Protein AF-0000000079728822 (afdb_homodimer)

Structure (mmCIF, N/CA/C/O backbone):
data_AF-0000000079728822-model_v1
#
loop_
_entity.id
_entity.type
_entity.pdbx_description
1 polymer Lipase
#
loop_
_atom_site.group_PDB
_atom_site.id
_atom_site.type_symbol
_atom_site.label_atom_id
_atom_site.label_alt_id
_atom_site.label_comp_id
_atom_site.label_asym_id
_atom_site.label_entity_id
_atom_site.label_seq_id
_atom_site.pdbx_PDB_ins_code
_atom_site.Cartn_x
_atom_site.Cartn_y
_atom_site.Cartn_z
_atom_site.occupancy
_atom_site.B_iso_or_equiv
_atom_site.auth_seq_id
_atom_site.auth_comp_id
_atom_site.auth_asym_id
_atom_site.auth_atom_id
_atom_site.pdbx_PDB_model_num
ATOM 1 N N . MET A 1 1 ? 12.234 -35.438 -39.312 1 26.64 1 MET A N 1
ATOM 2 C CA . MET A 1 1 ? 11.734 -34.094 -39.25 1 26.64 1 MET A CA 1
ATOM 3 C C . MET A 1 1 ? 10.562 -33.969 -38.281 1 26.64 1 MET A C 1
ATOM 5 O O . MET A 1 1 ? 9.398 -34.062 -38.688 1 26.64 1 MET A O 1
ATOM 9 N N . THR A 1 2 ? 10.562 -34.688 -37.125 1 26.75 2 THR A N 1
ATOM 10 C CA . THR A 1 2 ? 9.625 -35.031 -36.031 1 26.75 2 THR A CA 1
ATOM 11 C C . THR A 1 2 ? 9.102 -33.781 -35.375 1 26.75 2 THR A C 1
ATOM 13 O O . THR A 1 2 ? 9.875 -32.969 -34.844 1 26.75 2 THR A O 1
ATOM 16 N N . ILE A 1 3 ? 7.938 -33.25 -35.906 1 27.08 3 ILE A N 1
ATOM 17 C CA . ILE A 1 3 ? 7.137 -32.125 -35.438 1 27.08 3 ILE A CA 1
ATOM 18 C C . ILE A 1 3 ? 6.926 -32.188 -33.938 1 27.08 3 ILE A C 1
ATOM 20 O O . ILE A 1 3 ? 6.277 -33.125 -33.438 1 27.08 3 ILE A O 1
ATOM 24 N N . PHE A 1 4 ? 7.941 -31.875 -33.125 1 26.47 4 PHE A N 1
ATOM 25 C CA . PHE A 1 4 ? 7.797 -31.688 -31.688 1 26.47 4 PHE A CA 1
ATOM 26 C C . PHE A 1 4 ? 6.543 -30.875 -31.375 1 26.47 4 PHE A C 1
ATOM 28 O O . PHE A 1 4 ? 6.465 -29.688 -31.719 1 26.47 4 PHE A O 1
ATOM 35 N N . VAL A 1 5 ? 5.359 -31.516 -31.531 1 27.06 5 VAL A N 1
ATOM 36 C CA . VAL A 1 5 ? 4.051 -31.047 -31.109 1 27.06 5 VAL A CA 1
ATOM 37 C C . VAL A 1 5 ? 4.152 -30.438 -29.719 1 27.06 5 VAL A C 1
ATOM 39 O O . VAL A 1 5 ? 4.5 -31.125 -28.75 1 27.06 5 VAL A O 1
ATOM 42 N N . ARG A 1 6 ? 4.59 -29.219 -29.578 1 28.72 6 ARG A N 1
ATOM 43 C CA . ARG A 1 6 ? 4.484 -28.234 -28.516 1 28.72 6 ARG A CA 1
ATOM 44 C C . ARG A 1 6 ? 3.133 -28.328 -27.812 1 28.72 6 ARG A C 1
ATOM 46 O O . ARG A 1 6 ? 2.105 -27.953 -28.375 1 28.72 6 ARG A O 1
ATOM 53 N N . VAL A 1 7 ? 2.828 -29.438 -27.188 1 29.23 7 VAL A N 1
ATOM 54 C CA . VAL A 1 7 ? 1.65 -29.578 -26.344 1 29.23 7 VAL A CA 1
ATOM 55 C C . VAL A 1 7 ? 1.554 -28.375 -25.391 1 29.23 7 VAL A C 1
ATOM 57 O O . VAL A 1 7 ? 2.385 -28.219 -24.5 1 29.23 7 VAL A O 1
ATOM 60 N N . CYS A 1 8 ? 1.501 -27.203 -25.922 1 29.8 8 CYS A N 1
ATOM 61 C CA . CYS A 1 8 ? 0.931 -26.141 -25.094 1 29.8 8 CYS A CA 1
ATOM 62 C C . CYS A 1 8 ? -0.263 -26.641 -24.297 1 29.8 8 CYS A C 1
ATOM 64 O O . CYS A 1 8 ? -1.254 -27.094 -24.875 1 29.8 8 CYS A O 1
ATOM 66 N N . PHE A 1 9 ? -0.013 -27.312 -23.281 1 31.17 9 PHE A N 1
ATOM 67 C CA . PHE A 1 9 ? -1.146 -27.5 -22.375 1 31.17 9 PHE A CA 1
ATOM 68 C C . PHE A 1 9 ? -2.125 -26.328 -22.5 1 31.17 9 PHE A C 1
ATOM 70 O O . PHE A 1 9 ? -1.825 -25.203 -22.094 1 31.17 9 PHE A O 1
ATOM 77 N N . PHE A 1 10 ? -2.654 -26.031 -23.688 1 31.61 10 PHE A N 1
ATOM 78 C CA . PHE A 1 10 ? -3.939 -25.375 -23.906 1 31.61 10 PHE A CA 1
ATOM 79 C C . PHE A 1 10 ? -4.902 -25.688 -22.766 1 31.61 10 PHE A C 1
ATOM 81 O O . PHE A 1 10 ? -5.484 -26.781 -22.719 1 31.61 10 PHE A O 1
ATOM 88 N N . LEU A 1 11 ? -4.5 -25.578 -21.547 1 33.72 11 LEU A N 1
ATOM 89 C CA . LEU A 1 11 ? -5.613 -25.391 -20.625 1 33.72 11 LEU A CA 1
ATOM 90 C C . LEU A 1 11 ? -6.754 -24.625 -21.297 1 33.72 11 LEU A C 1
ATOM 92 O O . LEU A 1 11 ? -6.785 -23.391 -21.281 1 33.72 11 LEU A O 1
ATOM 96 N N . LEU A 1 12 ? -7.012 -24.719 -22.578 1 33.47 12 LEU A N 1
ATOM 97 C CA . LEU A 1 12 ? -8.227 -24.375 -23.297 1 33.47 12 LEU A CA 1
ATOM 98 C C . LEU A 1 12 ? -9.469 -24.641 -22.453 1 33.47 12 LEU A C 1
ATOM 100 O O . LEU A 1 12 ? -10.508 -24.016 -22.656 1 33.47 12 LEU A O 1
ATOM 104 N N . LEU A 1 13 ? -9.555 -26 -22.078 1 33.31 13 LEU A N 1
ATOM 105 C CA . LEU A 1 13 ? -10.742 -26.141 -21.25 1 33.31 13 LEU A CA 1
ATOM 106 C C . LEU A 1 13 ? -10.664 -25.25 -20.016 1 33.31 13 LEU A C 1
ATOM 108 O O . LEU A 1 13 ? -10.594 -25.75 -18.891 1 33.31 13 LEU A O 1
ATOM 112 N N . LEU A 1 14 ? -9.68 -24.406 -20 1 35.28 14 LEU A N 1
ATOM 113 C CA . LEU A 1 14 ? -9.961 -23.516 -18.859 1 35.28 14 LEU A CA 1
ATOM 114 C C . LEU A 1 14 ? -11.438 -23.141 -18.828 1 35.28 14 LEU A C 1
ATOM 116 O O . LEU A 1 14 ? -11.898 -22.344 -19.641 1 35.28 14 LEU A O 1
ATOM 120 N N . PRO A 1 15 ? -12.406 -24.094 -18.922 1 35.38 15 PRO A N 1
ATOM 121 C CA . PRO A 1 15 ? -13.477 -23.344 -18.281 1 35.38 15 PRO A CA 1
ATOM 122 C C . PRO A 1 15 ? -12.961 -22.203 -17.406 1 35.38 15 PRO A C 1
ATOM 124 O O . PRO A 1 15 ? -11.805 -22.234 -16.969 1 35.38 15 PRO A O 1
ATOM 127 N N . SER A 1 16 ? -13.438 -20.938 -17.625 1 37.19 16 SER A N 1
ATOM 128 C CA . SER A 1 16 ? -13.07 -19.828 -16.75 1 37.19 16 SER A CA 1
ATOM 129 C C . SER A 1 16 ? -12.664 -20.328 -15.375 1 37.19 16 SER A C 1
ATOM 131 O O . SER A 1 16 ? -13.492 -20.828 -14.617 1 37.19 16 SER A O 1
ATOM 133 N N . CYS A 1 17 ? -11.594 -21.156 -15.203 1 37.03 17 CYS A N 1
ATOM 134 C CA . CYS A 1 17 ? -11.094 -21.297 -13.836 1 37.03 17 CYS A CA 1
ATOM 135 C C . CYS A 1 17 ? -11.609 -20.156 -12.961 1 37.03 17 CYS A C 1
ATOM 137 O O . CYS A 1 17 ? -11.422 -20.172 -11.742 1 37.03 17 CYS A O 1
ATOM 139 N N . ALA A 1 18 ? -11.852 -19.094 -13.594 1 43.31 18 ALA A N 1
ATOM 140 C CA . ALA A 1 18 ? -12.742 -18.125 -12.977 1 43.31 18 ALA A CA 1
ATOM 141 C C . ALA A 1 18 ? -14.055 -18.766 -12.539 1 43.31 18 ALA A C 1
ATOM 143 O O . ALA A 1 18 ? -14.656 -18.359 -11.547 1 43.31 18 ALA A O 1
ATOM 144 N N . SER A 1 19 ? -14.398 -19.844 -13.352 1 40.59 19 SER A N 1
ATOM 145 C CA . SER A 1 19 ? -15.68 -20.484 -13.078 1 40.59 19 SER A CA 1
ATOM 146 C C . SER A 1 19 ? -15.594 -21.391 -11.859 1 40.59 19 SER A C 1
ATOM 148 O O . SER A 1 19 ? -16.625 -21.812 -11.312 1 40.59 19 SER A O 1
ATOM 150 N N . LEU A 1 20 ? -14.445 -22.031 -11.594 1 41.41 20 LEU A N 1
ATOM 151 C CA . LEU A 1 20 ? -14.414 -22.984 -10.484 1 41.41 20 LEU A CA 1
ATOM 152 C C . LEU A 1 20 ? -14.25 -22.266 -9.156 1 41.41 20 LEU A C 1
ATOM 154 O O . LEU A 1 20 ? -14.008 -22.891 -8.125 1 41.41 20 LEU A O 1
ATOM 158 N N . ARG A 1 21 ? -13.953 -21.094 -9.141 1 48.09 21 ARG A N 1
ATOM 159 C CA . ARG A 1 21 ? -13.812 -20.422 -7.852 1 48.09 21 ARG A CA 1
ATOM 160 C C . ARG A 1 21 ? -15.117 -19.766 -7.43 1 48.09 21 ARG A C 1
ATOM 162 O O . ARG A 1 21 ? -15.93 -19.375 -8.281 1 48.09 21 ARG A O 1
ATOM 169 N N . ASN A 1 22 ? -15.375 -20.156 -6.207 1 49.5 22 ASN A N 1
ATOM 170 C CA . ASN A 1 22 ? -16.406 -19.375 -5.566 1 49.5 22 ASN A CA 1
ATOM 171 C C . ASN A 1 22 ? -16.312 -17.891 -5.938 1 49.5 22 ASN A C 1
ATOM 173 O O . ASN A 1 22 ? -15.234 -17.297 -5.82 1 49.5 22 ASN A O 1
ATOM 177 N N . ALA A 1 23 ? -17.141 -17.422 -6.844 1 59.75 23 ALA A N 1
ATOM 178 C CA . ALA A 1 23 ? -17.281 -16.062 -7.336 1 59.75 23 ALA A CA 1
ATOM 179 C C . ALA A 1 23 ? -17.219 -15.055 -6.188 1 59.75 23 ALA A C 1
ATOM 181 O O . ALA A 1 23 ? -17.094 -13.852 -6.414 1 59.75 23 ALA A O 1
ATOM 182 N N . LYS A 1 24 ? -17.172 -15.648 -4.938 1 68.88 24 LYS A N 1
ATOM 183 C CA . LYS A 1 24 ? -17.375 -14.68 -3.861 1 68.88 24 LYS A CA 1
ATOM 184 C C . LYS A 1 24 ? -16.062 -14.031 -3.451 1 68.88 24 LYS A C 1
ATOM 186 O O . LYS A 1 24 ? -15.078 -14.719 -3.168 1 68.88 24 LYS A O 1
ATOM 191 N N . ILE A 1 25 ? -15.836 -12.852 -3.586 1 84.81 25 ILE A N 1
ATOM 192 C CA . ILE A 1 25 ? -14.758 -11.992 -3.086 1 84.81 25 ILE A CA 1
ATOM 193 C C . ILE A 1 25 ? -15.164 -11.398 -1.739 1 84.81 25 ILE A C 1
ATOM 195 O O . ILE A 1 25 ? -16.188 -10.719 -1.634 1 84.81 25 ILE A O 1
ATOM 199 N N . VAL A 1 26 ? -14.406 -11.703 -0.717 1 89.81 26 VAL A N 1
ATOM 200 C CA . VAL A 1 26 ? -14.734 -11.289 0.643 1 89.81 26 VAL A CA 1
ATOM 201 C C . VAL A 1 26 ? -14.516 -9.781 0.789 1 89.81 26 VAL A C 1
ATOM 203 O O . VAL A 1 26 ? -13.75 -9.188 0.025 1 89.81 26 VAL A O 1
ATOM 206 N N . ASP A 1 27 ? -15.234 -9.25 1.738 1 95.25 27 ASP A N 1
ATOM 207 C CA . ASP A 1 27 ? -15.07 -7.852 2.131 1 95.25 27 ASP A CA 1
ATOM 208 C C . ASP A 1 27 ? -14.391 -7.738 3.494 1 95.25 27 ASP A C 1
ATOM 210 O O . ASP A 1 27 ? -15.031 -7.934 4.531 1 95.25 27 ASP A O 1
ATOM 214 N N . TYR A 1 28 ? -13.148 -7.391 3.541 1 97.5 28 TYR A N 1
ATOM 215 C CA . TYR A 1 28 ? -12.359 -7.312 4.762 1 97.5 28 TYR A CA 1
ATOM 216 C C . TYR A 1 28 ? -12.883 -6.219 5.684 1 97.5 28 TYR A C 1
ATOM 218 O O . TYR A 1 28 ? -12.555 -6.188 6.871 1 97.5 28 TYR A O 1
ATOM 226 N N . TYR A 1 29 ? -13.625 -5.301 5.164 1 97.44 29 TYR A N 1
ATOM 227 C CA . TYR A 1 29 ? -14.07 -4.152 5.949 1 97.44 29 TYR A CA 1
ATOM 228 C C . TYR A 1 29 ? -15.484 -4.363 6.465 1 97.44 29 TYR A C 1
ATOM 230 O O . TYR A 1 29 ? -16.062 -3.477 7.105 1 97.44 29 TYR A O 1
ATOM 238 N N . HIS A 1 30 ? -16.078 -5.473 6.113 1 95.06 30 HIS A N 1
ATOM 239 C CA . HIS A 1 30 ? -17.375 -5.809 6.691 1 95.06 30 HIS A CA 1
ATOM 240 C C . HIS A 1 30 ? -17.281 -5.965 8.203 1 95.06 30 HIS A C 1
ATOM 242 O O . HIS A 1 30 ? -16.344 -6.574 8.711 1 95.06 30 HIS A O 1
ATOM 248 N N . PRO A 1 31 ? -18.234 -5.438 8.953 1 92.75 31 PRO A N 1
ATOM 249 C CA . PRO A 1 31 ? -18.156 -5.453 10.414 1 92.75 31 PRO A CA 1
ATOM 250 C C . PRO A 1 31 ? -18.109 -6.871 10.984 1 92.75 31 PRO A C 1
ATOM 252 O O . PRO A 1 31 ? -17.531 -7.082 12.055 1 92.75 31 PRO A O 1
ATOM 255 N N . ASN A 1 32 ? -18.641 -7.883 10.328 1 93.38 32 ASN A N 1
ATOM 256 C CA . ASN A 1 32 ? -18.688 -9.25 10.828 1 93.38 32 ASN A CA 1
ATOM 257 C C . ASN A 1 32 ? -17.625 -10.125 10.172 1 93.38 32 ASN A C 1
ATOM 259 O O . ASN A 1 32 ? -17.641 -11.344 10.312 1 93.38 32 ASN A O 1
ATOM 263 N N . PHE A 1 33 ? -16.75 -9.469 9.461 1 95.5 33 PHE A N 1
ATOM 264 C CA . PHE A 1 33 ? -15.719 -10.242 8.789 1 95.5 33 PHE A CA 1
ATOM 265 C C . PHE A 1 33 ? -14.727 -10.812 9.789 1 95.5 33 PHE A C 1
ATOM 267 O O . PHE A 1 33 ? -14.25 -10.102 10.68 1 95.5 33 PHE A O 1
ATOM 274 N N . GLU A 1 34 ? -14.406 -12.094 9.602 1 93.69 34 GLU A N 1
ATOM 275 C CA . GLU A 1 34 ? -13.328 -12.781 10.305 1 93.69 34 GLU A CA 1
ATOM 276 C C . GLU A 1 34 ? -12.367 -13.453 9.328 1 93.69 34 GLU A C 1
ATOM 278 O O . GLU A 1 34 ? -12.781 -14.242 8.484 1 93.69 34 GLU A O 1
ATOM 283 N N . CYS A 1 35 ? -11.156 -13.055 9.438 1 94.75 35 CYS A N 1
ATOM 284 C CA . CYS A 1 35 ? -10.18 -13.641 8.523 1 94.75 35 CYS A CA 1
ATOM 285 C C . CYS A 1 35 ? -9.797 -15.047 8.969 1 94.75 35 CYS A C 1
ATOM 287 O O . CYS A 1 35 ? -10.062 -15.43 10.109 1 94.75 35 CYS A O 1
ATOM 289 N N . VAL A 1 36 ? -9.172 -15.766 8.023 1 92.75 36 VAL A N 1
ATOM 290 C CA . VAL A 1 36 ? -8.758 -17.125 8.336 1 92.75 36 VAL A CA 1
ATOM 291 C C . VAL A 1 36 ? -7.234 -17.234 8.273 1 92.75 36 VAL A C 1
ATOM 293 O O . VAL A 1 36 ? -6.602 -16.641 7.402 1 92.75 36 VAL A O 1
ATOM 296 N N . GLY A 1 37 ? -6.609 -17.891 9.227 1 90.94 37 GLY A N 1
ATOM 297 C CA . GLY A 1 37 ? -5.168 -18.062 9.305 1 90.94 37 GLY A CA 1
ATOM 298 C C . GLY A 1 37 ? -4.684 -19.391 8.758 1 90.94 37 GLY A C 1
ATOM 299 O O . GLY A 1 37 ? -3.773 -20 9.32 1 90.94 37 GLY A O 1
ATOM 300 N N . ASN A 1 38 ? -5.402 -19.891 7.852 1 86.38 38 ASN A N 1
ATOM 301 C CA . ASN A 1 38 ? -5.078 -21.141 7.191 1 86.38 38 ASN A CA 1
ATOM 302 C C . ASN A 1 38 ? -5.469 -21.125 5.719 1 86.38 38 ASN A C 1
ATOM 304 O O . ASN A 1 38 ? -5.695 -20.047 5.148 1 86.38 38 ASN A O 1
ATOM 308 N N . LEU A 1 39 ? -5.309 -22.266 4.992 1 76.19 39 LEU A N 1
ATOM 309 C CA . LEU A 1 39 ? -5.566 -22.344 3.557 1 76.19 39 LEU A CA 1
ATOM 310 C C . LEU A 1 39 ? -6.984 -21.891 3.23 1 76.19 39 LEU A C 1
ATOM 312 O O . LEU A 1 39 ? -7.27 -21.5 2.096 1 76.19 39 LEU A O 1
ATOM 316 N N . GLY A 1 40 ? -7.797 -21.484 4.117 1 65.19 40 GLY A N 1
ATOM 317 C CA . GLY A 1 40 ? -9.164 -21.016 3.961 1 65.19 40 GLY A CA 1
ATOM 318 C C . GLY A 1 40 ? -10.125 -22.109 3.543 1 65.19 40 GLY A C 1
ATOM 319 O O . GLY A 1 40 ? -9.719 -23.25 3.334 1 65.19 40 GLY A O 1
ATOM 320 N N . SER A 1 41 ? -11.484 -21.844 3.824 1 60.69 41 SER A N 1
ATOM 321 C CA . SER A 1 41 ? -12.508 -22.844 3.529 1 60.69 41 SER A CA 1
ATOM 322 C C . SER A 1 41 ? -13.094 -22.641 2.131 1 60.69 41 SER A C 1
ATOM 324 O O . SER A 1 41 ? -13.516 -21.547 1.782 1 60.69 41 SER A O 1
ATOM 326 N N . ARG A 1 42 ? -12.406 -23.125 1.154 1 63.19 42 ARG A N 1
ATOM 327 C CA . ARG A 1 42 ? -13.078 -23.156 -0.144 1 63.19 42 ARG A CA 1
ATOM 328 C C . ARG A 1 42 ? -14.234 -24.156 -0.138 1 63.19 42 ARG A C 1
ATOM 330 O O . ARG A 1 42 ? -14.352 -24.969 0.781 1 63.19 42 ARG A O 1
ATOM 337 N N . ASP A 1 43 ? -15.18 -23.781 -0.888 1 67.81 43 ASP A N 1
ATOM 338 C CA . ASP A 1 43 ? -16.188 -24.812 -1.12 1 67.81 43 ASP A CA 1
ATOM 339 C C . ASP A 1 43 ? -15.555 -26.203 -1.229 1 67.81 43 ASP A C 1
ATOM 341 O O . ASP A 1 43 ? -14.656 -26.406 -2.043 1 67.81 43 ASP A O 1
ATOM 345 N N . PRO A 1 44 ? -15.953 -27.047 -0.259 1 73.06 44 PRO A N 1
ATOM 346 C CA . PRO A 1 44 ? -15.266 -28.328 -0.159 1 73.06 44 PRO A CA 1
ATOM 347 C C . PRO A 1 44 ? -15.18 -29.062 -1.499 1 73.06 44 PRO A C 1
ATOM 349 O O . PRO A 1 44 ? -14.148 -29.641 -1.824 1 73.06 44 PRO A O 1
ATOM 352 N N . ASP A 1 45 ? -16.328 -29.078 -2.188 1 75 45 ASP A N 1
ATOM 353 C CA . ASP A 1 45 ? -16.328 -29.781 -3.469 1 75 45 ASP A CA 1
ATOM 354 C C . ASP A 1 45 ? -15.391 -29.094 -4.465 1 75 45 ASP A C 1
ATOM 356 O O . ASP A 1 45 ? -14.602 -29.75 -5.145 1 75 45 ASP A O 1
ATOM 360 N N . PHE A 1 46 ? -15.359 -27.859 -4.43 1 77.62 46 PHE A N 1
ATOM 361 C CA . PHE A 1 46 ? -14.492 -27.109 -5.324 1 77.62 46 PHE A CA 1
ATOM 362 C C . PHE A 1 46 ? -13.031 -27.266 -4.926 1 77.62 46 PHE A C 1
ATOM 364 O O . PHE A 1 46 ? -12.164 -27.438 -5.785 1 77.62 46 PHE A O 1
ATOM 371 N N . TRP A 1 47 ? -12.922 -27.375 -3.758 1 83.25 47 TRP A N 1
ATOM 372 C CA . TRP A 1 47 ? -11.555 -27.453 -3.262 1 83.25 47 TRP A CA 1
ATOM 373 C C . TRP A 1 47 ? -10.922 -28.797 -3.629 1 83.25 47 TRP A C 1
ATOM 375 O O . TRP A 1 47 ? -9.758 -28.859 -4.027 1 83.25 47 TRP A O 1
ATOM 385 N N . THR A 1 48 ? -11.711 -29.844 -3.559 1 84.81 48 THR A N 1
ATOM 386 C CA . THR A 1 48 ? -11.219 -31.172 -3.91 1 84.81 48 THR A CA 1
ATOM 387 C C . THR A 1 48 ? -10.836 -31.234 -5.387 1 84.81 48 THR A C 1
ATOM 389 O O . THR A 1 48 ? -9.758 -31.719 -5.734 1 84.81 48 THR A O 1
ATOM 392 N N . LEU A 1 49 ? -11.703 -30.734 -6.188 1 86.38 49 LEU A N 1
ATOM 393 C CA . LEU A 1 49 ? -11.43 -30.703 -7.621 1 86.38 49 LEU A CA 1
ATOM 394 C C . LEU A 1 49 ? -10.211 -29.844 -7.922 1 86.38 49 LEU A C 1
ATOM 396 O O . LEU A 1 49 ? -9.359 -30.234 -8.734 1 86.38 49 LEU A O 1
ATOM 400 N N . TYR A 1 50 ? -10.117 -28.766 -7.238 1 87.19 50 TYR A N 1
ATOM 401 C CA . TYR A 1 50 ? -8.984 -27.875 -7.445 1 87.19 50 TYR A CA 1
ATOM 402 C C . TYR A 1 50 ? -7.676 -28.547 -7.059 1 87.19 50 TYR A C 1
ATOM 404 O O . TYR A 1 50 ? -6.688 -28.453 -7.793 1 87.19 50 TYR A O 1
ATOM 412 N N . GLN A 1 51 ? -7.723 -29.203 -5.98 1 89.31 51 GLN A N 1
ATOM 413 C CA . GLN A 1 51 ? -6.508 -29.859 -5.516 1 89.31 51 GLN A CA 1
ATOM 414 C C . GLN A 1 51 ? -6.035 -30.906 -6.523 1 89.31 51 GLN A C 1
ATOM 416 O O . GLN A 1 51 ? -4.832 -31.062 -6.742 1 89.31 51 GLN A O 1
ATOM 421 N N . ALA A 1 52 ? -6.969 -31.594 -7.102 1 91.62 52 ALA A N 1
ATOM 422 C CA . ALA A 1 52 ? -6.613 -32.594 -8.102 1 91.62 52 ALA A CA 1
ATOM 423 C C . ALA A 1 52 ? -5.953 -31.953 -9.32 1 91.62 52 ALA A C 1
ATOM 425 O O . ALA A 1 52 ? -4.902 -32.406 -9.773 1 91.62 52 ALA A O 1
ATOM 426 N N . LYS A 1 53 ? -6.523 -30.891 -9.797 1 93.31 53 LYS A N 1
ATOM 427 C CA . LYS A 1 53 ? -5.977 -30.188 -10.953 1 93.31 53 LYS A CA 1
ATOM 428 C C . LYS A 1 53 ? -4.637 -29.531 -10.617 1 93.31 53 LYS A C 1
ATOM 430 O O . LYS A 1 53 ? -3.742 -29.484 -11.469 1 93.31 53 LYS A O 1
ATOM 435 N N . TYR A 1 54 ? -4.602 -29.094 -9.438 1 94.44 54 TYR A N 1
ATOM 436 C CA . TYR A 1 54 ? -3.361 -28.484 -8.961 1 94.44 54 TYR A CA 1
ATOM 437 C C . TYR A 1 54 ? -2.229 -29.516 -8.953 1 94.44 54 TYR A C 1
ATOM 439 O O . TYR A 1 54 ? -1.127 -29.219 -9.43 1 94.44 54 TYR A O 1
ATOM 447 N N . ARG A 1 55 ? -2.484 -30.688 -8.469 1 96.31 55 ARG A N 1
ATOM 448 C CA . ARG A 1 55 ? -1.49 -31.766 -8.445 1 96.31 55 ARG A CA 1
ATOM 449 C C . ARG A 1 55 ? -1.086 -32.156 -9.859 1 96.31 55 ARG A C 1
ATOM 451 O O . ARG A 1 55 ? 0.088 -32.438 -10.117 1 96.31 55 ARG A O 1
ATOM 458 N N . GLU A 1 56 ? -2.02 -32.188 -10.719 1 97 56 GLU A N 1
ATOM 459 C CA . GLU A 1 56 ? -1.732 -32.5 -12.117 1 97 56 GLU A CA 1
ATOM 460 C C . GLU A 1 56 ? -0.784 -31.469 -12.734 1 97 56 GLU A C 1
ATOM 462 O O . GLU A 1 56 ? 0.144 -31.828 -13.453 1 97 56 GLU A O 1
ATOM 467 N N . ALA A 1 57 ? -1.051 -30.219 -12.422 1 97.38 57 ALA A N 1
ATOM 468 C CA . ALA A 1 57 ? -0.187 -29.156 -12.93 1 97.38 57 ALA A CA 1
ATOM 469 C C . ALA A 1 57 ? 1.233 -29.297 -12.383 1 97.38 57 ALA A C 1
ATOM 471 O O . ALA A 1 57 ? 2.205 -29.156 -13.133 1 97.38 57 ALA A O 1
ATOM 472 N N . ILE A 1 58 ? 1.353 -29.625 -11.117 1 98.38 58 ILE A N 1
ATOM 473 C CA . ILE A 1 58 ? 2.658 -29.797 -10.492 1 98.38 58 ILE A CA 1
ATOM 474 C C . ILE A 1 58 ? 3.404 -30.953 -11.148 1 98.38 58 ILE A C 1
ATOM 476 O O . ILE A 1 58 ? 4.594 -30.828 -11.461 1 98.38 58 ILE A O 1
ATOM 480 N N . GLU A 1 59 ? 2.705 -32.031 -11.383 1 98.06 59 GLU A N 1
ATOM 481 C CA . GLU A 1 59 ? 3.32 -33.188 -12.023 1 98.06 59 GLU A CA 1
ATOM 482 C C . GLU A 1 59 ? 3.779 -32.844 -13.438 1 98.06 59 GLU A C 1
ATOM 484 O O . GLU A 1 59 ? 4.879 -33.25 -13.844 1 98.06 59 GLU A O 1
ATOM 489 N N . PHE A 1 60 ? 2.959 -32.219 -14.133 1 97.94 60 PHE A N 1
ATOM 490 C CA . PHE A 1 60 ? 3.307 -31.812 -15.492 1 97.94 60 PHE A CA 1
ATOM 491 C C . PHE A 1 60 ? 4.57 -30.953 -15.5 1 97.94 60 PHE A C 1
ATOM 493 O O . PHE A 1 60 ? 5.496 -31.203 -16.266 1 97.94 60 PHE A O 1
ATOM 500 N N . TYR A 1 61 ? 4.629 -29.906 -14.633 1 98.31 61 TYR A N 1
ATOM 501 C CA . TYR A 1 61 ? 5.773 -29.016 -14.562 1 98.31 61 TYR A CA 1
ATOM 502 C C . TYR A 1 61 ? 7.027 -29.75 -14.125 1 98.31 61 TYR A C 1
ATOM 504 O O . TYR A 1 61 ? 8.125 -29.5 -14.633 1 98.31 61 TYR A O 1
ATOM 512 N N . SER A 1 62 ? 6.836 -30.641 -13.188 1 98.12 62 SER A N 1
ATOM 513 C CA . SER A 1 62 ? 7.965 -31.438 -12.719 1 98.12 62 SER A CA 1
ATOM 514 C C . SER A 1 62 ? 8.562 -32.281 -13.844 1 98.12 62 SER A C 1
ATOM 516 O O . SER A 1 62 ? 9.781 -32.312 -14.023 1 98.12 62 SER A O 1
ATOM 518 N N . LYS A 1 63 ? 7.754 -32.906 -14.609 1 98 63 LYS A N 1
ATOM 519 C CA . LYS A 1 63 ? 8.211 -33.719 -15.742 1 98 63 LYS A CA 1
ATOM 520 C C . LYS A 1 63 ? 8.891 -32.844 -16.797 1 98 63 LYS A C 1
ATOM 522 O O . LYS A 1 63 ? 9.953 -33.188 -17.312 1 98 63 LYS A O 1
ATOM 527 N N . GLU A 1 64 ? 8.281 -31.734 -17.094 1 97.62 64 GLU A N 1
ATOM 528 C CA . GLU A 1 64 ? 8.867 -30.812 -18.047 1 97.62 64 GLU A CA 1
ATOM 529 C C . GLU A 1 64 ? 10.242 -30.328 -17.578 1 97.62 64 GLU A C 1
ATOM 531 O O . GLU A 1 64 ? 11.164 -30.188 -18.391 1 97.62 64 GLU A O 1
ATOM 536 N N . ASN A 1 65 ? 10.344 -30.047 -16.281 1 98 65 ASN A N 1
ATOM 537 C CA . ASN A 1 65 ? 11.609 -29.594 -15.727 1 98 65 ASN A CA 1
ATOM 538 C C . ASN A 1 65 ? 12.719 -30.625 -15.922 1 98 65 ASN A C 1
ATOM 540 O O . ASN A 1 65 ? 13.875 -30.266 -16.156 1 98 65 ASN A O 1
ATOM 544 N N . THR A 1 66 ? 12.367 -31.906 -15.82 1 96.81 66 THR A N 1
ATOM 545 C CA . THR A 1 66 ? 13.359 -32.969 -16.031 1 96.81 66 THR A CA 1
ATOM 546 C C . THR A 1 66 ? 13.844 -32.969 -17.469 1 96.81 66 THR A C 1
ATOM 548 O O . THR A 1 66 ? 15 -33.312 -17.75 1 96.81 66 THR A O 1
ATOM 551 N N . ARG A 1 67 ? 13.055 -32.5 -18.297 1 96.5 67 ARG A N 1
ATOM 552 C CA . ARG A 1 67 ? 13.414 -32.438 -19.719 1 96.5 67 ARG A CA 1
ATOM 553 C C . ARG A 1 67 ? 14.242 -31.203 -20.031 1 96.5 67 ARG A C 1
ATOM 555 O O . ARG A 1 67 ? 15.266 -31.297 -20.703 1 96.5 67 ARG A O 1
ATOM 562 N N . ILE A 1 68 ? 13.859 -30.016 -19.531 1 95.06 68 ILE A N 1
ATOM 563 C CA . ILE A 1 68 ? 14.469 -28.734 -19.875 1 95.06 68 ILE A CA 1
ATOM 564 C C . ILE A 1 68 ? 15.75 -28.547 -19.047 1 95.06 68 ILE A C 1
ATOM 566 O O . ILE A 1 68 ? 16.703 -27.906 -19.516 1 95.06 68 ILE A O 1
ATOM 570 N N . LYS A 1 69 ? 15.797 -29.016 -17.859 1 95.5 69 LYS A N 1
ATOM 571 C CA . LYS A 1 69 ? 16.938 -29.094 -16.953 1 95.5 69 LYS A CA 1
ATOM 572 C C . LYS A 1 69 ? 17.281 -27.719 -16.375 1 95.5 69 LYS A C 1
ATOM 574 O O . LYS A 1 69 ? 17.609 -27.594 -15.203 1 95.5 69 LYS A O 1
ATOM 579 N N . THR A 1 70 ? 17.25 -26.672 -17.266 1 97.56 70 THR A N 1
ATOM 580 C CA . THR A 1 70 ? 17.594 -25.344 -16.766 1 97.56 70 THR A CA 1
ATOM 581 C C . THR A 1 70 ? 16.812 -24.266 -17.5 1 97.56 70 THR A C 1
ATOM 583 O O . THR A 1 70 ? 16.391 -24.469 -18.641 1 97.56 70 THR A O 1
ATOM 586 N N . ALA A 1 71 ? 16.516 -23.172 -16.828 1 97.69 71 ALA A N 1
ATOM 587 C CA . ALA A 1 71 ? 15.93 -21.969 -17.422 1 97.69 71 ALA A CA 1
ATOM 588 C C . ALA A 1 71 ? 16.5 -20.703 -16.766 1 97.69 71 ALA A C 1
ATOM 590 O O . ALA A 1 71 ? 16.578 -20.609 -15.539 1 97.69 71 ALA A O 1
ATOM 591 N N . GLN A 1 72 ? 16.891 -19.75 -17.547 1 97.19 72 GLN A N 1
ATOM 592 C CA . GLN A 1 72 ? 17.484 -18.516 -17.031 1 97.19 72 GLN A CA 1
ATOM 593 C C . GLN A 1 72 ? 16.469 -17.703 -16.234 1 97.19 72 GLN A C 1
ATOM 595 O O . GLN A 1 72 ? 16.797 -17.109 -15.211 1 97.19 72 GLN A O 1
ATOM 600 N N . ILE A 1 73 ? 15.266 -17.672 -16.797 1 98.62 73 ILE A N 1
ATOM 601 C CA . ILE A 1 73 ? 14.188 -16.891 -16.188 1 98.62 73 ILE A CA 1
ATOM 602 C C . ILE A 1 73 ? 12.969 -17.781 -15.961 1 98.62 73 ILE A C 1
ATOM 604 O O . ILE A 1 73 ? 12.523 -18.469 -16.875 1 98.62 73 ILE A O 1
ATOM 608 N N . VAL A 1 74 ? 12.414 -17.781 -14.766 1 98.88 74 VAL A N 1
ATOM 609 C CA . VAL A 1 74 ? 11.18 -18.5 -14.461 1 98.88 74 VAL A CA 1
ATOM 610 C C . VAL A 1 74 ? 10.117 -17.516 -13.977 1 98.88 74 VAL A C 1
ATOM 612 O O . VAL A 1 74 ? 10.359 -16.719 -13.062 1 98.88 74 VAL A O 1
ATOM 615 N N . PHE A 1 75 ? 8.992 -17.469 -14.648 1 98.94 75 PHE A N 1
ATOM 616 C CA . PHE A 1 75 ? 7.789 -16.781 -14.172 1 98.94 75 PHE A CA 1
ATOM 617 C C . PHE A 1 75 ? 6.941 -17.719 -13.32 1 98.94 75 PHE A C 1
ATOM 619 O O . PHE A 1 75 ? 6.656 -18.844 -13.727 1 98.94 75 PHE A O 1
ATOM 626 N N . VAL A 1 76 ? 6.57 -17.328 -12.148 1 98.94 76 VAL A N 1
ATOM 627 C CA . VAL A 1 76 ? 5.859 -18.219 -11.242 1 98.94 76 VAL A CA 1
ATOM 628 C C . VAL A 1 76 ? 4.801 -17.438 -10.469 1 98.94 76 VAL A C 1
ATOM 630 O O . VAL A 1 76 ? 5.008 -16.281 -10.117 1 98.94 76 VAL A O 1
ATOM 633 N N . GLY A 1 77 ? 3.697 -18.062 -10.219 1 98.62 77 GLY A N 1
ATOM 634 C CA . GLY A 1 77 ? 2.619 -17.438 -9.469 1 98.62 77 GLY A CA 1
ATOM 635 C C . GLY A 1 77 ? 1.251 -18 -9.82 1 98.62 77 GLY A C 1
ATOM 636 O O . GLY A 1 77 ? 1.107 -19.188 -10.07 1 98.62 77 GLY A O 1
ATOM 637 N N . ASN A 1 78 ? 0.273 -17.125 -9.766 1 97.31 78 ASN A N 1
ATOM 638 C CA . ASN A 1 78 ? -1.117 -17.531 -9.898 1 97.31 78 ASN A CA 1
ATOM 639 C C . ASN A 1 78 ? -1.612 -17.391 -11.336 1 97.31 78 ASN A C 1
ATOM 641 O O . ASN A 1 78 ? -0.847 -17.578 -12.281 1 97.31 78 ASN A O 1
ATOM 645 N N . SER A 1 79 ? -2.852 -17.188 -11.508 1 97.38 79 SER A N 1
ATOM 646 C CA . SER A 1 79 ? -3.457 -17.125 -12.836 1 97.38 79 SER A CA 1
ATOM 647 C C . SER A 1 79 ? -2.91 -15.945 -13.641 1 97.38 79 SER A C 1
ATOM 649 O O . SER A 1 79 ? -2.857 -16 -14.867 1 97.38 79 SER A O 1
ATOM 651 N N . LEU A 1 80 ? -2.557 -14.867 -13 1 97.81 80 LEU A N 1
ATOM 652 C CA . LEU A 1 80 ? -1.991 -13.734 -13.719 1 97.81 80 LEU A CA 1
ATOM 653 C C . LEU A 1 80 ? -0.651 -14.102 -14.352 1 97.81 80 LEU A C 1
ATOM 655 O O . LEU A 1 80 ? -0.323 -13.633 -15.438 1 97.81 80 LEU A O 1
ATOM 659 N N . MET A 1 81 ? 0.098 -14.945 -13.703 1 98.12 81 MET A N 1
ATOM 660 C CA . MET A 1 81 ? 1.348 -15.414 -14.297 1 98.12 81 MET A CA 1
ATOM 661 C C . MET A 1 81 ? 1.081 -16.484 -15.359 1 98.12 81 MET A C 1
ATOM 663 O O . MET A 1 81 ? 1.682 -16.453 -16.438 1 98.12 81 MET A O 1
ATOM 667 N N . ALA A 1 82 ? 0.121 -17.391 -15 1 97.81 82 ALA A N 1
ATOM 668 C CA . ALA A 1 82 ? -0.239 -18.438 -15.953 1 97.81 82 ALA A CA 1
ATOM 669 C C . ALA A 1 82 ? -0.745 -17.828 -17.266 1 97.81 82 ALA A C 1
ATOM 671 O O . ALA A 1 82 ? -0.556 -18.406 -18.328 1 97.81 82 ALA A O 1
ATOM 672 N N . GLY A 1 83 ? -1.312 -16.672 -17.141 1 97.19 83 GLY A N 1
ATOM 673 C CA . GLY A 1 83 ? -1.979 -16.047 -18.266 1 97.19 83 GLY A CA 1
ATOM 674 C C . GLY A 1 83 ? -1.036 -15.25 -19.156 1 97.19 83 GLY A C 1
ATOM 675 O O . GLY A 1 83 ? -1.446 -14.727 -20.188 1 97.19 83 GLY A O 1
ATOM 676 N N . PHE A 1 84 ? 0.221 -15.133 -18.766 1 97.88 84 PHE A N 1
ATOM 677 C CA . PHE A 1 84 ? 1.165 -14.461 -19.656 1 97.88 84 PHE A CA 1
ATOM 678 C C . PHE A 1 84 ? 1.184 -15.117 -21.031 1 97.88 84 PHE A C 1
ATOM 680 O O . PHE A 1 84 ? 1.468 -16.312 -21.141 1 97.88 84 PHE A O 1
ATOM 687 N N . PRO A 1 85 ? 0.926 -14.352 -22.094 1 97.62 85 PRO A N 1
ATOM 688 C CA . PRO A 1 85 ? 0.885 -14.984 -23.422 1 97.62 85 PRO A CA 1
ATOM 689 C C . PRO A 1 85 ? 2.225 -15.594 -23.812 1 97.62 85 PRO A C 1
ATOM 691 O O . PRO A 1 85 ? 3.248 -14.906 -23.812 1 97.62 85 PRO A O 1
ATOM 694 N N . PRO A 1 86 ? 2.127 -16.859 -24.234 1 96.94 86 PRO A N 1
ATOM 695 C CA . PRO A 1 86 ? 3.387 -17.562 -24.516 1 96.94 86 PRO A CA 1
ATOM 696 C C . PRO A 1 86 ? 4.223 -16.859 -25.578 1 96.94 86 PRO A C 1
ATOM 698 O O . PRO A 1 86 ? 5.445 -16.766 -25.453 1 96.94 86 PRO A O 1
ATOM 701 N N . GLY A 1 87 ? 3.617 -16.391 -26.609 1 97.44 87 GLY A N 1
ATOM 702 C CA . GLY A 1 87 ? 4.352 -15.68 -27.656 1 97.44 87 GLY A CA 1
ATOM 703 C C . GLY A 1 87 ? 5.031 -14.422 -27.141 1 97.44 87 GLY A C 1
ATOM 704 O O . GLY A 1 87 ? 6.211 -14.195 -27.406 1 97.44 87 GLY A O 1
ATOM 705 N N . LEU A 1 88 ? 4.293 -13.664 -26.359 1 97.81 88 LEU A N 1
ATOM 706 C CA . LEU A 1 88 ? 4.836 -12.43 -25.797 1 97.81 88 LEU A CA 1
ATOM 707 C C . LEU A 1 88 ? 5.957 -12.734 -24.812 1 97.81 88 LEU A C 1
ATOM 709 O O . LEU A 1 88 ? 6.973 -12.039 -24.781 1 97.81 88 LEU A O 1
ATOM 713 N N . LEU A 1 89 ? 5.75 -13.711 -24.031 1 97.62 89 LEU A N 1
ATOM 714 C CA . LEU A 1 89 ? 6.754 -14.109 -23.047 1 97.62 89 LEU A CA 1
ATOM 715 C C . LEU A 1 89 ? 8.07 -14.469 -23.719 1 97.62 89 LEU A C 1
ATOM 717 O O . LEU A 1 89 ? 9.133 -14 -23.312 1 97.62 89 LEU A O 1
ATOM 721 N N . GLN A 1 90 ? 8.039 -15.234 -24.828 1 96.94 90 GLN A N 1
ATOM 722 C CA . GLN A 1 90 ? 9.242 -15.656 -25.531 1 96.94 90 GLN A CA 1
ATOM 723 C C . GLN A 1 90 ? 9.875 -14.5 -26.297 1 96.94 90 GLN A C 1
ATOM 725 O O . GLN A 1 90 ? 11.102 -14.414 -26.406 1 96.94 90 GLN A O 1
ATOM 730 N N . GLU A 1 91 ? 9.039 -13.641 -26.75 1 97.75 91 GLU A N 1
ATOM 731 C CA . GLU A 1 91 ? 9.539 -12.469 -27.469 1 97.75 91 GLU A CA 1
ATOM 732 C C . GLU A 1 91 ? 10.281 -11.523 -26.516 1 97.75 91 GLU A C 1
ATOM 734 O O . GLU A 1 91 ? 11.383 -11.062 -26.844 1 97.75 91 GLU A O 1
ATOM 739 N N . GLU A 1 92 ? 9.727 -11.297 -25.375 1 97.88 92 GLU A N 1
ATOM 740 C CA . GLU A 1 92 ? 10.258 -10.289 -24.453 1 97.88 92 GLU A CA 1
ATOM 741 C C . GLU A 1 92 ? 11.305 -10.891 -23.516 1 97.88 92 GLU A C 1
ATOM 743 O O . GLU A 1 92 ? 12.195 -10.188 -23.047 1 97.88 92 GLU A O 1
ATOM 748 N N . PHE A 1 93 ? 11.18 -12.195 -23.25 1 98.12 93 PHE A N 1
ATOM 749 C CA . PHE A 1 93 ? 12.07 -12.906 -22.328 1 98.12 93 PHE A CA 1
ATOM 750 C C . PHE A 1 93 ? 12.484 -14.25 -22.922 1 98.12 93 PHE A C 1
ATOM 752 O O . PHE A 1 93 ? 12.109 -15.305 -22.391 1 98.12 93 PHE A O 1
ATOM 759 N N . PRO A 1 94 ? 13.336 -14.219 -23.891 1 96.12 94 PRO A N 1
ATOM 760 C CA . PRO A 1 94 ? 13.711 -15.477 -24.547 1 96.12 94 PRO A CA 1
ATOM 761 C C . PRO A 1 94 ? 14.297 -16.5 -23.562 1 96.12 94 PRO A C 1
ATOM 763 O O . PRO A 1 94 ? 15.133 -16.141 -22.734 1 96.12 94 PRO A O 1
ATOM 766 N N . GLY A 1 95 ? 13.773 -17.703 -23.609 1 92.31 95 GLY A N 1
ATOM 767 C CA . GLY A 1 95 ? 14.273 -18.781 -22.797 1 92.31 95 GLY A CA 1
ATOM 768 C C . GLY A 1 95 ? 13.602 -18.875 -21.438 1 92.31 95 GLY A C 1
ATOM 769 O O . GLY A 1 95 ? 13.945 -19.734 -20.625 1 92.31 95 GLY A O 1
ATOM 770 N N . SER A 1 96 ? 12.617 -18.047 -21.266 1 97.69 96 SER A N 1
ATOM 771 C CA . SER A 1 96 ? 11.883 -18.094 -20 1 97.69 96 SER A CA 1
ATOM 772 C C . SER A 1 96 ? 10.906 -19.266 -19.969 1 97.69 96 SER A C 1
ATOM 774 O O . SER A 1 96 ? 10.516 -19.781 -21.031 1 97.69 96 SER A O 1
ATOM 776 N N . VAL A 1 97 ? 10.617 -19.719 -18.766 1 98.25 97 VAL A N 1
ATOM 777 C CA . VAL A 1 97 ? 9.633 -20.766 -18.531 1 98.25 97 VAL A CA 1
ATOM 778 C C . VAL A 1 97 ? 8.539 -20.266 -17.594 1 98.25 97 VAL A C 1
ATOM 780 O O . VAL A 1 97 ? 8.828 -19.547 -16.641 1 98.25 97 VAL A O 1
ATOM 783 N N . ASN A 1 98 ? 7.355 -20.609 -17.953 1 98.62 98 ASN A N 1
ATOM 784 C CA . ASN A 1 98 ? 6.211 -20.203 -17.141 1 98.62 98 ASN A CA 1
ATOM 785 C C . ASN A 1 98 ? 5.773 -21.328 -16.203 1 98.62 98 ASN A C 1
ATOM 787 O O . ASN A 1 98 ? 5.465 -22.438 -16.641 1 98.62 98 ASN A O 1
ATOM 791 N N . ARG A 1 99 ? 5.723 -21.062 -14.953 1 98.69 99 ARG A N 1
ATOM 792 C CA . ARG A 1 99 ? 5.285 -22 -13.922 1 98.69 99 ARG A CA 1
ATOM 793 C C . ARG A 1 99 ? 4.113 -21.438 -13.125 1 98.69 99 ARG A C 1
ATOM 795 O O . ARG A 1 99 ? 3.982 -21.688 -11.93 1 98.69 99 ARG A O 1
ATOM 802 N N . GLY A 1 100 ? 3.316 -20.594 -13.758 1 98.69 100 GLY A N 1
ATOM 803 C CA . GLY A 1 100 ? 2.076 -20.125 -13.156 1 98.69 100 GLY A CA 1
ATOM 804 C C . GLY A 1 100 ? 1.011 -21.203 -13.078 1 98.69 100 GLY A C 1
ATOM 805 O O . GLY A 1 100 ? 0.876 -22.016 -13.992 1 98.69 100 GLY A O 1
ATOM 806 N N . ILE A 1 101 ? 0.257 -21.234 -11.969 1 97.56 101 ILE A N 1
ATOM 807 C CA . ILE A 1 101 ? -0.896 -22.109 -11.82 1 97.56 101 ILE A CA 1
ATOM 808 C C . ILE A 1 101 ? -2.123 -21.297 -11.43 1 97.56 101 ILE A C 1
ATOM 810 O O . ILE A 1 101 ? -2.117 -20.609 -10.398 1 97.56 101 ILE A O 1
ATOM 814 N N . PRO A 1 102 ? -3.176 -21.344 -12.234 1 95.56 102 PRO A N 1
ATOM 815 C CA . PRO A 1 102 ? -4.387 -20.594 -11.875 1 95.56 102 PRO A CA 1
ATOM 816 C C . PRO A 1 102 ? -4.891 -20.953 -10.477 1 95.56 102 PRO A C 1
ATOM 818 O O . PRO A 1 102 ? -4.871 -22.109 -10.078 1 95.56 102 PRO A O 1
ATOM 821 N N . GLY A 1 103 ? -5.281 -19.938 -9.766 1 92.94 103 GLY A N 1
ATOM 822 C CA . GLY A 1 103 ? -5.859 -20.125 -8.445 1 92.94 103 GLY A CA 1
ATOM 823 C C . GLY A 1 103 ? -4.812 -20.281 -7.352 1 92.94 103 GLY A C 1
ATOM 824 O O . GLY A 1 103 ? -5.152 -20.344 -6.168 1 92.94 103 GLY A O 1
ATOM 825 N N . ASP A 1 104 ? -3.562 -20.25 -7.691 1 95.19 104 ASP A N 1
ATOM 826 C CA . ASP A 1 104 ? -2.477 -20.469 -6.738 1 95.19 104 ASP A CA 1
ATOM 827 C C . ASP A 1 104 ? -2.535 -19.438 -5.609 1 95.19 104 ASP A C 1
ATOM 829 O O . ASP A 1 104 ? -3.104 -18.359 -5.773 1 95.19 104 ASP A O 1
ATOM 833 N N . MET A 1 105 ? -2.043 -19.891 -4.441 1 95.69 105 MET A N 1
ATOM 834 C CA . MET A 1 105 ? -1.978 -19.078 -3.225 1 95.69 105 MET A CA 1
ATOM 835 C C . MET A 1 105 ? -0.609 -19.203 -2.562 1 95.69 105 MET A C 1
ATOM 837 O O . MET A 1 105 ? 0.208 -20.031 -2.969 1 95.69 105 MET A O 1
ATOM 841 N N . THR A 1 106 ? -0.36 -18.391 -1.637 1 97.62 106 THR A N 1
ATOM 842 C CA . THR A 1 106 ? 0.977 -18.281 -1.063 1 97.62 106 THR A CA 1
ATOM 843 C C . THR A 1 106 ? 1.436 -19.609 -0.494 1 97.62 106 THR A C 1
ATOM 845 O O . THR A 1 106 ? 2.549 -20.062 -0.772 1 97.62 106 THR A O 1
ATOM 848 N N . GLU A 1 107 ? 0.588 -20.297 0.261 1 95.62 107 GLU A N 1
ATOM 849 C CA . GLU A 1 107 ? 1 -21.547 0.904 1 95.62 107 GLU A CA 1
ATOM 850 C C . GLU A 1 107 ? 1.176 -22.656 -0.12 1 95.62 107 GLU A C 1
ATOM 852 O O . GLU A 1 107 ? 2.047 -23.516 0.035 1 95.62 107 GLU A O 1
ATOM 857 N N . LEU A 1 108 ? 0.267 -22.656 -1.099 1 95.94 108 LEU A N 1
ATOM 858 C CA . LEU A 1 108 ? 0.379 -23.672 -2.135 1 95.94 108 LEU A CA 1
ATOM 859 C C . LEU A 1 108 ? 1.654 -23.484 -2.949 1 95.94 108 LEU A C 1
ATOM 861 O O . LEU A 1 108 ? 2.369 -24.453 -3.225 1 95.94 108 LEU A O 1
ATOM 865 N N . LEU A 1 109 ? 1.946 -22.297 -3.34 1 98.31 109 LEU A N 1
ATOM 866 C CA . LEU A 1 109 ? 3.176 -22 -4.066 1 98.31 109 LEU A CA 1
ATOM 867 C C . LEU A 1 109 ? 4.398 -22.406 -3.252 1 98.31 109 LEU A C 1
ATOM 869 O O . LEU A 1 109 ? 5.336 -23 -3.787 1 98.31 109 LEU A O 1
ATOM 873 N N . LEU A 1 110 ? 4.402 -22.047 -1.979 1 98.5 110 LEU A N 1
ATOM 874 C CA . LEU A 1 110 ? 5.488 -22.438 -1.087 1 98.5 110 LEU A CA 1
ATOM 875 C C . LEU A 1 110 ? 5.75 -23.938 -1.173 1 98.5 110 LEU A C 1
ATOM 877 O O . LEU A 1 110 ? 6.902 -24.375 -1.215 1 98.5 110 LEU A O 1
ATOM 881 N N . GLY A 1 111 ? 4.711 -24.688 -1.308 1 98 111 GLY A N 1
ATOM 882 C CA . GLY A 1 111 ? 4.801 -26.125 -1.261 1 98 111 GLY A CA 1
ATOM 883 C C . GLY A 1 111 ? 5.293 -26.734 -2.561 1 98 111 GLY A C 1
ATOM 884 O O . GLY A 1 111 ? 5.688 -27.906 -2.594 1 98 111 GLY A O 1
ATOM 885 N N . ARG A 1 112 ? 5.312 -25.969 -3.592 1 98.56 112 ARG A N 1
ATOM 886 C CA . ARG A 1 112 ? 5.641 -26.594 -4.867 1 98.56 112 ARG A CA 1
ATOM 887 C C . ARG A 1 112 ? 6.934 -26.031 -5.441 1 98.56 112 ARG A C 1
ATOM 889 O O . ARG A 1 112 ? 7.348 -26.406 -6.543 1 98.56 112 ARG A O 1
ATOM 896 N N . LEU A 1 113 ? 7.613 -25.141 -4.777 1 98.88 113 LEU A N 1
ATOM 897 C CA . LEU A 1 113 ? 8.844 -24.531 -5.27 1 98.88 113 LEU A CA 1
ATOM 898 C C . LEU A 1 113 ? 9.883 -25.609 -5.602 1 98.88 113 LEU A C 1
ATOM 900 O O . LEU A 1 113 ? 10.531 -25.547 -6.645 1 98.88 113 LEU A O 1
ATOM 904 N N . GLU A 1 114 ? 10 -26.625 -4.785 1 98.44 114 GLU A N 1
ATOM 905 C CA . GLU A 1 114 ? 11.016 -27.656 -4.926 1 98.44 114 GLU A CA 1
ATOM 906 C C . GLU A 1 114 ? 10.797 -28.484 -6.195 1 98.44 114 GLU A C 1
ATOM 908 O O . GLU A 1 114 ? 11.758 -28.938 -6.82 1 98.44 114 GLU A O 1
ATOM 913 N N . SER A 1 115 ? 9.555 -28.609 -6.574 1 98.19 115 SER A N 1
ATOM 914 C CA . SER A 1 115 ? 9.25 -29.484 -7.703 1 98.19 115 SER A CA 1
ATOM 915 C C . SER A 1 115 ? 9.141 -28.688 -9 1 98.19 115 SER A C 1
ATOM 917 O O . SER A 1 115 ? 9.445 -29.203 -10.078 1 98.19 115 SER A O 1
ATOM 919 N N . THR A 1 116 ? 8.773 -27.391 -8.883 1 98.69 116 THR A N 1
ATOM 920 C CA . THR A 1 116 ? 8.359 -26.75 -10.125 1 98.69 116 THR A CA 1
ATOM 921 C C . THR A 1 116 ? 9.289 -25.594 -10.477 1 98.69 116 THR A C 1
ATOM 923 O O . THR A 1 116 ? 9.312 -25.125 -11.617 1 98.69 116 THR A O 1
ATOM 926 N N . VAL A 1 117 ? 10.117 -25.125 -9.539 1 98.88 117 VAL A N 1
ATOM 927 C CA . VAL A 1 117 ? 10.914 -23.938 -9.8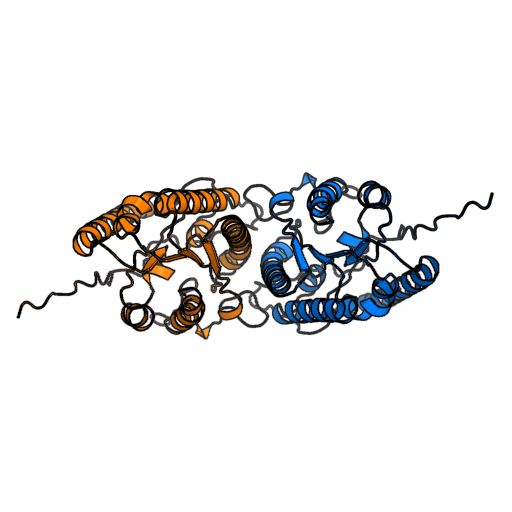05 1 98.88 117 VAL A CA 1
ATOM 928 C C . VAL A 1 117 ? 12.398 -24.25 -9.625 1 98.88 117 VAL A C 1
ATOM 930 O O . VAL A 1 117 ? 13.195 -24.078 -10.547 1 98.88 117 VAL A O 1
ATOM 933 N N . PHE A 1 118 ? 12.805 -24.875 -8.523 1 98.75 118 PHE A N 1
ATOM 934 C CA . PHE A 1 118 ? 14.195 -24.984 -8.102 1 98.75 118 PHE A CA 1
ATOM 935 C C . PHE A 1 118 ? 14.992 -25.859 -9.055 1 98.75 118 PHE A C 1
ATOM 937 O O . PHE A 1 118 ? 16.156 -25.562 -9.352 1 98.75 118 PHE A O 1
ATOM 944 N N . PRO A 1 119 ? 14.391 -26.953 -9.594 1 98.56 119 PRO A N 1
ATOM 945 C CA . PRO A 1 119 ? 15.172 -27.812 -10.477 1 98.56 119 PRO A CA 1
ATOM 946 C C . PRO A 1 119 ? 15.695 -27.094 -11.711 1 98.56 119 PRO A C 1
ATOM 948 O O . PRO A 1 119 ? 16.656 -27.531 -12.336 1 98.56 119 PRO A O 1
ATOM 951 N N . LEU A 1 120 ? 15.125 -25.906 -12.055 1 98.62 120 LEU A N 1
ATOM 952 C CA . LEU A 1 120 ? 15.492 -25.188 -13.266 1 98.62 120 LEU A CA 1
ATOM 953 C C . LEU A 1 120 ? 16.703 -24.281 -13.023 1 98.62 120 LEU A C 1
ATOM 955 O O . LEU A 1 120 ? 17.25 -23.703 -13.961 1 98.62 120 LEU A O 1
ATOM 959 N N . LYS A 1 121 ? 17.078 -24.078 -11.727 1 98.31 121 LYS A N 1
ATOM 960 C CA . LYS A 1 121 ? 18.234 -23.297 -11.32 1 98.31 121 LYS A CA 1
ATOM 961 C C . LYS A 1 121 ? 18.234 -21.922 -11.992 1 98.31 121 LYS A C 1
ATOM 963 O O . LYS A 1 121 ? 19.234 -21.516 -12.594 1 98.31 121 LYS A O 1
ATOM 968 N N . PRO A 1 122 ? 17.125 -21.203 -11.867 1 98.62 122 PRO A N 1
ATOM 969 C CA . PRO A 1 122 ? 17.016 -19.922 -12.578 1 98.62 122 PRO A CA 1
ATOM 970 C C . PRO A 1 122 ? 17.922 -18.844 -11.992 1 98.62 122 PRO A C 1
ATOM 972 O O . PRO A 1 122 ? 18.156 -18.828 -10.773 1 98.62 122 PRO A O 1
ATOM 975 N N . SER A 1 123 ? 18.422 -17.938 -12.867 1 98.06 123 SER A N 1
ATOM 976 C CA . SER A 1 123 ? 19.109 -16.734 -12.43 1 98.06 123 SER A CA 1
ATOM 977 C C . SER A 1 123 ? 18.125 -15.656 -12 1 98.06 123 SER A C 1
ATOM 979 O O . SER A 1 123 ? 18.438 -14.812 -11.164 1 98.06 123 SER A O 1
ATOM 981 N N . TYR A 1 124 ? 16.938 -15.703 -12.664 1 98.75 124 TYR A N 1
ATOM 982 C CA . TYR A 1 124 ? 15.883 -14.742 -12.352 1 98.75 124 TYR A CA 1
ATOM 983 C C . TYR A 1 124 ? 14.57 -15.461 -12.07 1 98.75 124 TYR A C 1
ATOM 985 O O . TYR A 1 124 ? 14.219 -16.422 -12.75 1 98.75 124 TYR A O 1
ATOM 993 N N . ILE A 1 125 ? 13.875 -15.031 -11.078 1 98.94 125 ILE A N 1
ATOM 994 C CA . ILE A 1 125 ? 12.516 -15.461 -10.773 1 98.94 125 ILE A CA 1
ATOM 995 C C . ILE A 1 125 ? 11.586 -14.25 -10.734 1 98.94 125 ILE A C 1
ATOM 997 O O . ILE A 1 125 ? 11.836 -13.297 -10 1 98.94 125 ILE A O 1
ATOM 1001 N N . ILE A 1 126 ? 10.617 -14.211 -11.586 1 98.94 126 ILE A N 1
ATOM 1002 C CA . ILE A 1 126 ? 9.539 -13.227 -11.555 1 98.94 126 ILE A CA 1
ATOM 1003 C C . ILE A 1 126 ? 8.312 -13.82 -10.867 1 98.94 126 ILE A C 1
ATOM 1005 O O . ILE A 1 126 ? 7.691 -14.742 -11.391 1 98.94 126 ILE A O 1
ATOM 1009 N N . LEU A 1 127 ? 7.934 -13.289 -9.734 1 98.94 127 LEU A N 1
ATOM 1010 C CA . LEU A 1 127 ? 6.98 -13.953 -8.852 1 98.94 127 LEU A CA 1
ATOM 1011 C C . LEU A 1 127 ? 5.805 -13.039 -8.523 1 98.94 127 LEU A C 1
ATOM 1013 O O . LEU A 1 127 ? 6 -11.898 -8.094 1 98.94 127 LEU A O 1
ATOM 1017 N N . GLU A 1 128 ? 4.617 -13.438 -8.812 1 98.75 128 GLU A N 1
ATOM 1018 C CA . GLU A 1 128 ? 3.377 -12.758 -8.461 1 98.75 128 GLU A CA 1
ATOM 1019 C C . GLU A 1 128 ? 2.43 -13.688 -7.703 1 98.75 128 GLU A C 1
ATOM 1021 O O . GLU A 1 128 ? 1.966 -14.688 -8.25 1 98.75 128 GLU A O 1
ATOM 1026 N N . ILE A 1 129 ? 2.064 -13.328 -6.402 1 98.69 129 ILE A N 1
ATOM 1027 C CA . ILE A 1 129 ? 1.216 -14.203 -5.605 1 98.69 129 ILE A CA 1
ATOM 1028 C C . ILE A 1 129 ? 0.542 -13.398 -4.496 1 98.69 129 ILE A C 1
ATOM 1030 O O . ILE A 1 129 ? 1.102 -12.414 -4.008 1 98.69 129 ILE A O 1
ATOM 1034 N N . GLY A 1 130 ? -0.6 -13.789 -4.125 1 97.62 130 GLY A N 1
ATOM 1035 C CA . GLY A 1 130 ? -1.233 -13.203 -2.953 1 97.62 130 GLY A CA 1
ATOM 1036 C C . GLY A 1 130 ? -2.676 -12.797 -3.193 1 97.62 130 GLY A C 1
ATOM 1037 O O . GLY A 1 130 ? -3.479 -12.758 -2.258 1 97.62 130 GLY A O 1
ATOM 1038 N N . GLY A 1 131 ? -3.041 -12.414 -4.477 1 96.94 131 GLY A N 1
ATOM 1039 C CA . GLY A 1 131 ? -4.383 -11.953 -4.785 1 96.94 131 GLY A CA 1
ATOM 1040 C C . GLY A 1 131 ? -5.461 -12.953 -4.41 1 96.94 131 GLY A C 1
ATOM 1041 O O . GLY A 1 131 ? -6.504 -12.578 -3.865 1 96.94 131 GLY A O 1
ATOM 1042 N N . ASN A 1 132 ? -5.234 -14.188 -4.695 1 94.62 132 ASN A N 1
ATOM 1043 C CA . ASN A 1 132 ? -6.215 -15.219 -4.371 1 94.62 132 ASN A CA 1
ATOM 1044 C C . ASN A 1 132 ? -6.34 -15.414 -2.861 1 94.62 132 ASN A C 1
ATOM 1046 O O . ASN A 1 132 ? -7.414 -15.758 -2.363 1 94.62 132 ASN A O 1
ATOM 1050 N N . ASP A 1 133 ? -5.258 -15.219 -2.115 1 95.69 133 ASP A N 1
ATOM 1051 C CA . ASP A 1 133 ? -5.316 -15.25 -0.657 1 95.69 133 ASP A CA 1
ATOM 1052 C C . ASP A 1 133 ? -6.316 -14.234 -0.12 1 95.69 133 ASP A C 1
ATOM 1054 O O . ASP A 1 133 ? -7.094 -14.539 0.787 1 95.69 133 ASP A O 1
ATOM 1058 N N . ILE A 1 134 ? -6.266 -13.031 -0.692 1 96.31 134 ILE A N 1
ATOM 1059 C CA . ILE A 1 134 ? -7.184 -11.961 -0.31 1 96.31 134 ILE A CA 1
ATOM 1060 C C . ILE A 1 134 ? -8.617 -12.383 -0.616 1 96.31 134 ILE A C 1
ATOM 1062 O O . ILE A 1 134 ? -9.508 -12.227 0.222 1 96.31 134 ILE A O 1
ATOM 1066 N N . ARG A 1 135 ? -8.789 -12.938 -1.811 1 93.12 135 ARG A N 1
ATOM 1067 C CA . ARG A 1 135 ? -10.125 -13.336 -2.227 1 93.12 135 ARG A CA 1
ATOM 1068 C C . ARG A 1 135 ? -10.703 -14.391 -1.285 1 93.12 135 ARG A C 1
ATOM 1070 O O . ARG A 1 135 ? -11.914 -14.445 -1.08 1 93.12 135 ARG A O 1
ATOM 1077 N N . GLU A 1 136 ? -9.828 -15.141 -0.697 1 89.94 136 GLU A N 1
ATOM 1078 C CA . GLU A 1 136 ? -10.258 -16.234 0.175 1 89.94 136 GLU A CA 1
ATOM 1079 C C . GLU A 1 136 ? -10.398 -15.758 1.619 1 89.94 136 GLU A C 1
ATOM 1081 O O . GLU A 1 136 ? -10.711 -16.547 2.51 1 89.94 136 GLU A O 1
ATOM 1086 N N . GLY A 1 137 ? -10.117 -14.523 1.934 1 93.06 137 GLY A N 1
ATOM 1087 C CA . GLY A 1 137 ? -10.344 -13.945 3.248 1 93.06 137 GLY A CA 1
ATOM 1088 C C . GLY A 1 137 ? -9.281 -14.328 4.262 1 93.06 137 GLY A C 1
ATOM 1089 O O . GLY A 1 137 ? -9.578 -14.5 5.445 1 93.06 137 GLY A O 1
ATOM 1090 N N . LYS A 1 138 ? -8.078 -14.508 3.824 1 95.25 138 LYS A N 1
ATOM 1091 C CA . LYS A 1 138 ? -7.008 -14.875 4.742 1 95.25 138 LYS A CA 1
ATOM 1092 C C . LYS A 1 138 ? -6.543 -13.672 5.559 1 95.25 138 LYS A C 1
ATOM 1094 O O . LYS A 1 138 ? -6.582 -12.539 5.078 1 95.25 138 LYS A O 1
ATOM 1099 N N . CYS A 1 139 ? -6.09 -14.039 6.785 1 97.56 139 CYS A N 1
ATOM 1100 C CA . CYS A 1 139 ? -5.527 -12.977 7.617 1 97.56 139 CYS A CA 1
ATOM 1101 C C . CYS A 1 139 ? -4.309 -12.352 6.949 1 97.56 139 CYS A C 1
ATOM 1103 O O . CYS A 1 139 ? -3.469 -13.055 6.387 1 97.56 139 CYS A O 1
ATOM 1105 N N . LEU A 1 140 ? -4.273 -11.023 7.074 1 98.25 140 LEU A N 1
ATOM 1106 C CA . LEU A 1 140 ? -3.184 -10.297 6.434 1 98.25 140 LEU A CA 1
ATOM 1107 C C . LEU A 1 140 ? -1.831 -10.773 6.945 1 98.25 140 LEU A C 1
ATOM 1109 O O . LEU A 1 140 ? -0.888 -10.938 6.168 1 98.25 140 LEU A O 1
ATOM 1113 N N . ASP A 1 141 ? -1.729 -11.039 8.227 1 97.88 141 ASP A N 1
ATOM 1114 C CA . ASP A 1 141 ? -0.472 -11.508 8.805 1 97.88 141 ASP A CA 1
ATOM 1115 C C . ASP A 1 141 ? -0.127 -12.914 8.305 1 97.88 141 ASP A C 1
ATOM 1117 O O . ASP A 1 141 ? 1.049 -13.266 8.195 1 97.88 141 ASP A O 1
ATOM 1121 N N . TYR A 1 142 ? -1.148 -13.688 8.055 1 97.56 142 TYR A N 1
ATOM 1122 C CA . TYR A 1 142 ? -0.91 -15.016 7.488 1 97.56 142 TYR A CA 1
ATOM 1123 C C . TYR A 1 142 ? -0.319 -14.906 6.086 1 97.56 142 TYR A C 1
ATOM 1125 O O . TYR A 1 142 ? 0.663 -15.586 5.766 1 97.56 142 TYR A O 1
ATOM 1133 N N . ILE A 1 143 ? -0.876 -14.078 5.281 1 98 143 ILE A N 1
ATOM 1134 C CA . ILE A 1 143 ? -0.375 -13.859 3.928 1 98 143 ILE A CA 1
ATOM 1135 C C . ILE A 1 143 ? 1.081 -13.406 3.984 1 98 143 ILE A C 1
ATOM 1137 O O . ILE A 1 143 ? 1.937 -13.953 3.285 1 98 143 ILE A O 1
ATOM 1141 N N . GLU A 1 144 ? 1.315 -12.438 4.797 1 98.38 144 GLU A N 1
ATOM 1142 C CA . GLU A 1 144 ? 2.67 -11.906 4.941 1 98.38 144 GLU A CA 1
ATOM 1143 C C . GLU A 1 144 ? 3.639 -13 5.395 1 98.38 144 GLU A C 1
ATOM 1145 O O . GLU A 1 144 ? 4.758 -13.094 4.887 1 98.38 144 GLU A O 1
ATOM 1150 N N . SER A 1 145 ? 3.221 -13.766 6.363 1 98.25 145 SER A N 1
ATOM 1151 C CA . SER A 1 145 ? 4.078 -14.828 6.875 1 98.25 145 SER A CA 1
ATOM 1152 C C . SER A 1 145 ? 4.434 -15.82 5.773 1 98.25 145 SER A C 1
ATOM 1154 O O . SER A 1 145 ? 5.582 -16.266 5.684 1 98.25 145 SER A O 1
ATOM 1156 N N . LYS A 1 146 ? 3.502 -16.156 4.992 1 98.44 146 LYS A N 1
ATOM 1157 C CA . LYS A 1 146 ? 3.762 -17.094 3.904 1 98.44 146 LYS A CA 1
ATOM 1158 C C . LYS A 1 146 ? 4.652 -16.469 2.836 1 98.44 146 LYS A C 1
ATOM 1160 O O . LYS A 1 146 ? 5.504 -17.141 2.258 1 98.44 146 LYS A O 1
ATOM 1165 N N . GLN A 1 147 ? 4.457 -15.219 2.586 1 98.5 147 GLN A N 1
ATOM 1166 C CA . GLN A 1 147 ? 5.344 -14.516 1.663 1 98.5 147 GLN A CA 1
ATOM 1167 C C . GLN A 1 147 ? 6.781 -14.523 2.176 1 98.5 147 GLN A C 1
ATOM 1169 O O . GLN A 1 147 ? 7.719 -14.766 1.41 1 98.5 147 GLN A O 1
ATOM 1174 N N . ARG A 1 148 ? 6.949 -14.297 3.422 1 98.69 148 ARG A N 1
ATOM 1175 C CA . ARG A 1 148 ? 8.281 -14.336 4.023 1 98.69 148 ARG A CA 1
ATOM 1176 C C . ARG A 1 148 ? 8.891 -15.727 3.9 1 98.69 148 ARG A C 1
ATOM 1178 O O . ARG A 1 148 ? 10.086 -15.859 3.623 1 98.69 148 ARG A O 1
ATOM 1185 N N . GLU A 1 149 ? 8.086 -16.719 4.117 1 98.75 149 GLU A N 1
ATOM 1186 C CA . GLU A 1 149 ? 8.57 -18.094 4 1 98.75 149 GLU A CA 1
ATOM 1187 C C . GLU A 1 149 ? 9 -18.406 2.57 1 98.75 149 GLU A C 1
ATOM 1189 O O . GLU A 1 149 ? 10.008 -19.094 2.355 1 98.75 149 GLU A O 1
ATOM 1194 N N . ILE A 1 150 ? 8.25 -17.953 1.604 1 98.88 150 ILE A N 1
ATOM 1195 C CA . ILE A 1 150 ? 8.609 -18.156 0.203 1 98.88 150 ILE A CA 1
ATOM 1196 C C . ILE A 1 150 ? 9.969 -17.516 -0.081 1 98.88 150 ILE A C 1
ATOM 1198 O O . ILE A 1 150 ? 10.852 -18.156 -0.651 1 98.88 150 ILE A O 1
ATOM 1202 N N . VAL A 1 151 ? 10.141 -16.281 0.352 1 98.81 151 VAL A N 1
ATOM 1203 C CA . VAL A 1 151 ? 11.375 -15.539 0.126 1 98.81 151 VAL A CA 1
ATOM 1204 C C . VAL A 1 151 ? 12.539 -16.25 0.819 1 98.81 151 VAL A C 1
ATOM 1206 O O . VAL A 1 151 ? 13.602 -16.438 0.221 1 98.81 151 VAL A O 1
ATOM 1209 N N . SER A 1 152 ? 12.289 -16.656 2.016 1 98.69 152 SER A N 1
ATOM 1210 C CA . SER A 1 152 ? 13.328 -17.344 2.777 1 98.69 152 SER A CA 1
ATOM 1211 C C . SER A 1 152 ? 13.742 -18.656 2.1 1 98.69 152 SER A C 1
ATOM 1213 O O . SER A 1 152 ? 14.93 -18.969 2.02 1 98.69 152 SER A O 1
ATOM 1215 N N . ARG A 1 153 ? 12.789 -19.391 1.629 1 98.75 153 ARG A N 1
ATOM 1216 C CA . ARG A 1 153 ? 13.055 -20.656 0.971 1 98.75 153 ARG A CA 1
ATOM 1217 C C . ARG A 1 153 ? 13.859 -20.453 -0.31 1 98.75 153 ARG A C 1
ATOM 1219 O O . ARG A 1 153 ? 14.82 -21.188 -0.57 1 98.75 153 ARG A O 1
ATOM 1226 N N . ILE A 1 154 ? 13.516 -19.484 -1.103 1 98.88 154 ILE A N 1
ATOM 1227 C CA . ILE A 1 154 ? 14.234 -19.203 -2.342 1 98.88 154 ILE A CA 1
ATOM 1228 C C . ILE A 1 154 ? 15.664 -18.781 -2.023 1 98.88 154 ILE A C 1
ATOM 1230 O O . ILE A 1 154 ? 16.609 -19.266 -2.652 1 98.88 154 ILE A O 1
ATOM 1234 N N . ARG A 1 155 ? 15.828 -17.922 -1.022 1 98.25 155 ARG A N 1
ATOM 1235 C CA . ARG A 1 155 ? 17.156 -17.453 -0.637 1 98.25 155 ARG A CA 1
ATOM 1236 C C . ARG A 1 155 ? 18.047 -18.609 -0.214 1 98.25 155 ARG A C 1
ATOM 1238 O O . ARG A 1 155 ? 19.25 -18.609 -0.517 1 98.25 155 ARG A O 1
ATOM 1245 N N . THR A 1 156 ? 17.453 -19.516 0.428 1 98.25 156 THR A N 1
ATOM 1246 C CA . THR A 1 156 ? 18.219 -20.641 0.953 1 98.25 156 THR A CA 1
ATOM 1247 C C . THR A 1 156 ? 18.641 -21.578 -0.174 1 98.25 156 THR A C 1
ATOM 1249 O O . THR A 1 156 ? 19.797 -22 -0.239 1 98.25 156 THR A O 1
ATOM 1252 N N . VAL A 1 157 ? 17.781 -21.859 -1.082 1 98.62 157 VAL A N 1
ATOM 1253 C CA . VAL A 1 157 ? 18.016 -22.891 -2.084 1 98.62 157 VAL A CA 1
ATOM 1254 C C . VAL A 1 157 ? 18.75 -22.297 -3.287 1 98.62 157 VAL A C 1
ATOM 1256 O O . VAL A 1 157 ? 19.578 -22.953 -3.912 1 98.62 157 VAL A O 1
ATOM 1259 N N . LEU A 1 158 ? 18.406 -21.031 -3.619 1 98.5 158 LEU A N 1
ATOM 1260 C CA . LEU A 1 158 ? 19 -20.328 -4.742 1 98.5 158 LEU A CA 1
ATOM 1261 C C . LEU A 1 158 ? 19.562 -18.984 -4.297 1 98.5 158 LEU A C 1
ATOM 1263 O O . LEU A 1 158 ? 19.078 -17.922 -4.719 1 98.5 158 LEU A O 1
ATOM 1267 N N . PRO A 1 159 ? 20.656 -18.953 -3.562 1 97.56 159 PRO A N 1
ATOM 1268 C CA . PRO A 1 159 ? 21.172 -17.734 -2.939 1 97.56 159 PRO A CA 1
ATOM 1269 C C . PRO A 1 159 ? 21.641 -16.703 -3.963 1 97.56 159 PRO A C 1
ATOM 1271 O O . PRO A 1 159 ? 21.734 -15.516 -3.65 1 97.56 159 PRO A O 1
ATOM 1274 N N . ASN A 1 160 ? 21.844 -17.156 -5.184 1 97.44 160 ASN A N 1
ATOM 1275 C CA . ASN A 1 160 ? 22.359 -16.219 -6.172 1 97.44 160 ASN A CA 1
ATOM 1276 C C . ASN A 1 160 ? 21.281 -15.742 -7.129 1 97.44 160 ASN A C 1
ATOM 1278 O O . ASN A 1 160 ? 21.516 -14.875 -7.973 1 97.44 160 ASN A O 1
ATOM 1282 N N . ALA A 1 161 ? 20.094 -16.328 -7.027 1 98.44 161 ALA A N 1
ATOM 1283 C CA . ALA A 1 161 ? 19 -15.922 -7.906 1 98.44 161 ALA A CA 1
ATOM 1284 C C . ALA A 1 161 ? 18.531 -14.516 -7.578 1 98.44 161 ALA A C 1
ATOM 1286 O O . ALA A 1 161 ? 18.438 -14.141 -6.406 1 98.44 161 ALA A O 1
ATOM 1287 N N . LYS A 1 162 ? 18.281 -13.734 -8.602 1 98.69 162 LYS A N 1
ATOM 1288 C CA . LYS A 1 162 ? 17.609 -12.445 -8.461 1 98.69 162 LYS A CA 1
ATOM 1289 C C . LYS A 1 162 ? 16.109 -12.586 -8.602 1 98.69 162 LYS A C 1
ATOM 1291 O O . LYS A 1 162 ? 15.617 -13.141 -9.586 1 98.69 162 LYS A O 1
ATOM 1296 N N . VAL A 1 163 ? 15.406 -12.141 -7.613 1 98.88 163 VAL A N 1
ATOM 1297 C CA . VAL A 1 163 ? 13.961 -12.336 -7.586 1 98.88 163 VAL A CA 1
ATOM 1298 C C . VAL A 1 163 ? 13.25 -10.992 -7.68 1 98.88 163 VAL A C 1
ATOM 1300 O O . VAL A 1 163 ? 13.57 -10.062 -6.93 1 98.88 163 VAL A O 1
ATOM 1303 N N . ILE A 1 164 ? 12.391 -10.859 -8.633 1 98.88 164 ILE A N 1
ATOM 1304 C CA . ILE A 1 164 ? 11.5 -9.711 -8.742 1 98.88 164 ILE A CA 1
ATOM 1305 C C . ILE A 1 164 ? 10.102 -10.086 -8.25 1 98.88 164 ILE A C 1
ATOM 1307 O O . ILE A 1 164 ? 9.414 -10.898 -8.875 1 98.88 164 ILE A O 1
ATOM 1311 N N . LEU A 1 165 ? 9.734 -9.547 -7.125 1 98.88 165 LEU A N 1
ATOM 1312 C CA . LEU A 1 165 ? 8.383 -9.703 -6.598 1 98.88 165 LEU A CA 1
ATOM 1313 C C . LEU A 1 165 ? 7.43 -8.695 -7.223 1 98.88 165 LEU A C 1
ATOM 1315 O O . LEU A 1 165 ? 7.605 -7.484 -7.059 1 98.88 165 LEU A O 1
ATOM 1319 N N . LEU A 1 166 ? 6.488 -9.203 -7.969 1 98.81 166 LEU A N 1
ATOM 1320 C CA . LEU A 1 166 ? 5.48 -8.336 -8.57 1 98.81 166 LEU A CA 1
ATOM 1321 C C . LEU A 1 166 ? 4.352 -8.062 -7.582 1 98.81 166 LEU A C 1
ATOM 1323 O O . LEU A 1 166 ? 3.783 -8.992 -7.004 1 98.81 166 LEU A O 1
ATOM 1327 N N . GLY A 1 167 ? 4.086 -6.805 -7.359 1 98.69 167 GLY A N 1
ATOM 1328 C CA . GLY A 1 167 ? 2.924 -6.473 -6.551 1 98.69 167 GLY A CA 1
ATOM 1329 C C . GLY A 1 167 ? 1.618 -6.957 -7.148 1 98.69 167 GLY A C 1
ATOM 1330 O O . GLY A 1 167 ? 1.471 -7.008 -8.375 1 98.69 167 GLY A O 1
ATOM 1331 N N . ILE A 1 168 ? 0.691 -7.293 -6.262 1 98.88 168 ILE A N 1
ATOM 1332 C CA . ILE A 1 168 ? -0.665 -7.574 -6.723 1 98.88 168 ILE A CA 1
ATOM 1333 C C . ILE A 1 168 ? -1.223 -6.359 -7.457 1 98.88 168 ILE A C 1
ATOM 1335 O O . ILE A 1 168 ? -1.288 -5.262 -6.898 1 98.88 168 ILE A O 1
ATOM 1339 N N . PRO A 1 169 ? -1.565 -6.496 -8.695 1 98.81 169 PRO A N 1
ATOM 1340 C CA . PRO A 1 169 ? -2.027 -5.336 -9.461 1 98.81 169 PRO A CA 1
ATOM 1341 C C . PRO A 1 169 ? -3.436 -4.891 -9.07 1 98.81 169 PRO A C 1
ATOM 1343 O O . PRO A 1 169 ? -4.172 -5.652 -8.438 1 98.81 169 PRO A O 1
ATOM 1346 N N . PRO A 1 170 ? -3.791 -3.596 -9.406 1 98.75 170 PRO A N 1
ATOM 1347 C CA . PRO A 1 170 ? -5.215 -3.26 -9.305 1 98.75 170 PRO A CA 1
ATOM 1348 C C . PRO A 1 170 ? -6.086 -4.07 -10.258 1 98.75 170 PRO A C 1
ATOM 1350 O O . PRO A 1 170 ? -5.629 -4.457 -11.344 1 98.75 170 PRO A O 1
ATOM 1353 N N . VAL A 1 171 ? -7.254 -4.344 -9.867 1 98.44 171 VAL A N 1
ATOM 1354 C CA . VAL A 1 171 ? -8.258 -5.035 -10.672 1 98.44 171 VAL A CA 1
ATOM 1355 C C . VAL A 1 171 ? -9.555 -4.238 -10.672 1 98.44 171 VAL A C 1
ATOM 1357 O O . VAL A 1 171 ? -9.562 -3.051 -10.344 1 98.44 171 VAL A O 1
ATOM 1360 N N . LEU A 1 172 ? -10.602 -4.852 -11.141 1 97.31 172 LEU A N 1
ATOM 1361 C CA . LEU A 1 172 ? -11.867 -4.129 -11.203 1 97.31 172 LEU A CA 1
ATOM 1362 C C . LEU A 1 172 ? -12.703 -4.395 -9.953 1 97.31 172 LEU A C 1
ATOM 1364 O O . LEU A 1 172 ? -13.766 -3.793 -9.781 1 97.31 172 LEU A O 1
ATOM 1368 N N . SER A 1 173 ? -12.227 -5.23 -9.031 1 97.06 173 SER A N 1
ATOM 1369 C CA . SER A 1 173 ? -12.898 -5.512 -7.766 1 97.06 173 SER A CA 1
ATOM 1370 C C . SER A 1 173 ? -12.422 -4.574 -6.66 1 97.06 173 SER A C 1
ATOM 1372 O O . SER A 1 173 ? -11.258 -4.633 -6.246 1 97.06 173 SER A O 1
ATOM 1374 N N . GLY A 1 174 ? -13.352 -3.775 -6.125 1 97.38 174 GLY A N 1
ATOM 1375 C CA . GLY A 1 174 ? -13.031 -2.906 -5.008 1 97.38 174 GLY A CA 1
ATOM 1376 C C . GLY A 1 174 ? -12.648 -3.668 -3.752 1 97.38 174 GLY A C 1
ATOM 1377 O O . GLY A 1 174 ? -11.852 -3.184 -2.943 1 97.38 174 GLY A O 1
ATOM 1378 N N . GLN A 1 175 ? -13.219 -4.863 -3.598 1 97.19 175 GLN A N 1
ATOM 1379 C CA . GLN A 1 175 ? -12.914 -5.691 -2.434 1 97.19 175 GLN A CA 1
ATOM 1380 C C . GLN A 1 175 ? -11.453 -6.125 -2.434 1 97.19 175 GLN A C 1
ATOM 1382 O O . GLN A 1 175 ? -10.797 -6.125 -1.39 1 97.19 175 GLN A O 1
ATOM 1387 N N . VAL A 1 176 ? -10.938 -6.43 -3.576 1 98.06 176 VAL A N 1
ATOM 1388 C CA . VAL A 1 176 ? -9.539 -6.82 -3.688 1 98.06 176 VAL A CA 1
ATOM 1389 C C . VAL A 1 176 ? -8.641 -5.586 -3.572 1 98.06 176 VAL A C 1
ATOM 1391 O O . VAL A 1 176 ? -7.68 -5.582 -2.801 1 98.06 176 VAL A O 1
ATOM 1394 N N . ASN A 1 177 ? -9.062 -4.523 -4.281 1 98.69 177 ASN A N 1
ATOM 1395 C CA . ASN A 1 177 ? -8.242 -3.322 -4.367 1 98.69 177 ASN A CA 1
ATOM 1396 C C . ASN A 1 177 ? -8.148 -2.611 -3.02 1 98.69 177 ASN A C 1
ATOM 1398 O O . ASN A 1 177 ? -7.195 -1.867 -2.771 1 98.69 177 ASN A O 1
ATOM 1402 N N . SER A 1 178 ? -9.117 -2.838 -2.191 1 98.62 178 SER A N 1
ATOM 1403 C CA . SER A 1 178 ? -9.125 -2.176 -0.89 1 98.62 178 SER A CA 1
ATOM 1404 C C . SER A 1 178 ? -8.148 -2.848 0.073 1 98.62 178 SER A C 1
ATOM 1406 O O . SER A 1 178 ? -7.879 -2.324 1.157 1 98.62 178 SER A O 1
ATOM 1408 N N . VAL A 1 179 ? -7.535 -3.965 -0.33 1 98.62 179 VAL A N 1
ATOM 1409 C CA . VAL A 1 179 ? -6.707 -4.75 0.58 1 98.62 179 VAL A CA 1
ATOM 1410 C C . VAL A 1 179 ? -5.332 -4.98 -0.039 1 98.62 179 VAL A C 1
ATOM 1412 O O . VAL A 1 179 ? -4.32 -4.977 0.665 1 98.62 179 VAL A O 1
ATOM 1415 N N . SER A 1 180 ? -5.234 -5.133 -1.315 1 98.81 180 SER A N 1
ATOM 1416 C CA . SER A 1 180 ? -4.02 -5.59 -1.985 1 98.81 180 SER A CA 1
ATOM 1417 C C . SER A 1 180 ? -2.857 -4.633 -1.733 1 98.81 180 SER A C 1
ATOM 1419 O O . SER A 1 180 ? -1.712 -5.066 -1.59 1 98.81 180 SER A O 1
ATOM 1421 N N . PRO A 1 181 ? -3.143 -3.309 -1.637 1 98.81 181 PRO A N 1
ATOM 1422 C CA . PRO A 1 181 ? -1.994 -2.438 -1.373 1 98.81 181 PRO A CA 1
ATOM 1423 C C . PRO A 1 181 ? -1.378 -2.672 0.004 1 98.81 181 PRO A C 1
ATOM 1425 O O . PRO A 1 181 ? -0.186 -2.426 0.201 1 98.81 181 PRO A O 1
ATOM 1428 N N . ILE A 1 182 ? -2.162 -3.143 0.983 1 98.81 182 ILE A N 1
ATOM 1429 C CA . ILE A 1 182 ? -1.62 -3.49 2.293 1 98.81 182 ILE A CA 1
ATOM 1430 C C . ILE A 1 182 ? -0.675 -4.684 2.162 1 98.81 182 ILE A C 1
ATOM 1432 O O . ILE A 1 182 ? 0.441 -4.656 2.686 1 98.81 182 ILE A O 1
ATOM 1436 N N . VAL A 1 183 ? -1.097 -5.656 1.441 1 98.81 183 VAL A N 1
ATOM 1437 C CA . VAL A 1 183 ? -0.289 -6.844 1.196 1 98.81 183 VAL A CA 1
ATOM 1438 C C . VAL A 1 183 ? 0.963 -6.469 0.409 1 98.81 183 VAL A C 1
ATOM 1440 O O . VAL A 1 183 ? 2.059 -6.953 0.703 1 98.81 183 VAL A O 1
ATOM 1443 N N . ASN A 1 184 ? 0.803 -5.609 -0.549 1 98.81 184 ASN A N 1
ATOM 1444 C CA . ASN A 1 184 ? 1.917 -5.141 -1.367 1 98.81 184 ASN A CA 1
ATOM 1445 C C . ASN A 1 184 ? 2.953 -4.398 -0.531 1 98.81 184 ASN A C 1
ATOM 1447 O O . ASN A 1 184 ? 4.156 -4.508 -0.779 1 98.81 184 ASN A O 1
ATOM 1451 N N . SER A 1 185 ? 2.473 -3.605 0.398 1 98.38 185 SER A N 1
ATOM 1452 C CA . SER A 1 185 ? 3.408 -2.896 1.266 1 98.38 185 SER A CA 1
ATOM 1453 C C . SER A 1 185 ? 4.27 -3.873 2.062 1 98.38 185 SER A C 1
ATOM 1455 O O . SER A 1 185 ? 5.469 -3.65 2.24 1 98.38 185 SER A O 1
ATOM 1457 N N . ALA A 1 186 ? 3.639 -4.891 2.557 1 98.12 186 ALA A N 1
ATOM 1458 C CA . ALA A 1 186 ? 4.391 -5.93 3.26 1 98.12 186 ALA A CA 1
ATOM 1459 C C . ALA A 1 186 ? 5.406 -6.59 2.334 1 98.12 186 ALA A C 1
ATOM 1461 O O . ALA A 1 186 ? 6.555 -6.812 2.723 1 98.12 186 ALA A O 1
ATOM 1462 N N . LEU A 1 187 ? 4.953 -6.875 1.156 1 98.5 187 LEU A N 1
ATOM 1463 C CA . LEU A 1 187 ? 5.824 -7.5 0.166 1 98.5 187 LEU A CA 1
ATOM 1464 C C . LEU A 1 187 ? 7.027 -6.617 -0.133 1 98.5 187 LEU A C 1
ATOM 1466 O O . LEU A 1 187 ? 8.156 -7.109 -0.242 1 98.5 187 LEU A O 1
ATOM 1470 N N . ALA A 1 188 ? 6.82 -5.34 -0.292 1 98.12 188 ALA A N 1
ATOM 1471 C CA . ALA A 1 188 ? 7.895 -4.379 -0.53 1 98.12 188 ALA A CA 1
ATOM 1472 C C . ALA A 1 188 ? 8.898 -4.383 0.622 1 98.12 188 ALA A C 1
ATOM 1474 O O . ALA A 1 188 ? 10.109 -4.348 0.397 1 98.12 188 ALA A O 1
ATOM 1475 N N . ARG A 1 189 ? 8.398 -4.422 1.85 1 97.06 189 ARG A N 1
ATOM 1476 C CA . ARG A 1 189 ? 9.273 -4.457 3.012 1 97.06 189 ARG A CA 1
ATOM 1477 C C . ARG A 1 189 ? 10.109 -5.738 3.031 1 97.06 189 ARG A C 1
ATOM 1479 O O . ARG A 1 189 ? 11.297 -5.707 3.34 1 97.06 189 ARG A O 1
ATOM 1486 N N . ILE A 1 190 ? 9.461 -6.816 2.695 1 98.19 190 ILE A N 1
ATOM 1487 C CA . ILE A 1 190 ? 10.141 -8.109 2.65 1 98.19 190 ILE A CA 1
ATOM 1488 C C . ILE A 1 190 ? 11.266 -8.062 1.616 1 98.19 190 ILE A C 1
ATOM 1490 O O . ILE A 1 190 ? 12.383 -8.492 1.889 1 98.19 190 ILE A O 1
ATOM 1494 N N . ALA A 1 191 ? 10.961 -7.516 0.483 1 98.19 191 ALA A N 1
ATOM 1495 C CA . ALA A 1 191 ? 11.961 -7.414 -0.576 1 98.19 191 ALA A CA 1
ATOM 1496 C C . ALA A 1 191 ? 13.133 -6.539 -0.14 1 98.19 191 ALA A C 1
ATOM 1498 O O . ALA A 1 191 ? 14.289 -6.887 -0.366 1 98.19 191 ALA A O 1
ATOM 1499 N N . ALA A 1 192 ? 12.852 -5.441 0.492 1 95.81 192 ALA A N 1
ATOM 1500 C CA . ALA A 1 192 ? 13.875 -4.48 0.903 1 95.81 192 ALA A CA 1
ATOM 1501 C C . ALA A 1 192 ? 14.836 -5.102 1.91 1 95.81 192 ALA A C 1
ATOM 1503 O O . ALA A 1 192 ? 16.016 -4.73 1.97 1 95.81 192 ALA A O 1
ATOM 1504 N N . GLY A 1 193 ? 14.328 -6.051 2.656 1 96.06 193 GLY A N 1
ATOM 1505 C CA . GLY A 1 193 ? 15.156 -6.688 3.672 1 96.06 193 GLY A CA 1
ATOM 1506 C C . GLY A 1 193 ? 15.852 -7.941 3.178 1 96.06 193 GLY A C 1
ATOM 1507 O O . GLY A 1 193 ? 16.484 -8.648 3.955 1 96.06 193 GLY A O 1
ATOM 1508 N N . SER A 1 194 ? 15.711 -8.195 1.886 1 97.31 194 SER A N 1
ATOM 1509 C CA . SER A 1 194 ? 16.234 -9.445 1.344 1 97.31 194 SER A CA 1
ATOM 1510 C C . SER A 1 194 ? 17.188 -9.188 0.181 1 97.31 194 SER A C 1
ATOM 1512 O O . SER A 1 194 ? 16.766 -8.742 -0.888 1 97.31 194 SER A O 1
ATOM 1514 N N . PRO A 1 195 ? 18.484 -9.57 0.396 1 96 195 PRO A N 1
ATOM 1515 C CA . PRO A 1 195 ? 19.438 -9.398 -0.711 1 96 195 PRO A CA 1
ATOM 1516 C C . PRO A 1 195 ? 18.984 -10.102 -1.986 1 96 195 PRO A C 1
ATOM 1518 O O . PRO A 1 195 ? 18.422 -11.203 -1.923 1 96 195 PRO A O 1
ATOM 1521 N N . ASN A 1 196 ? 19.094 -9.516 -3.139 1 97.38 196 ASN A N 1
ATOM 1522 C CA . ASN A 1 196 ? 18.812 -10.039 -4.473 1 97.38 196 ASN A CA 1
ATOM 1523 C C . ASN A 1 196 ? 17.312 -10.086 -4.762 1 97.38 196 ASN A C 1
ATOM 1525 O O . ASN A 1 196 ? 16.875 -10.742 -5.707 1 97.38 196 ASN A O 1
ATOM 1529 N N . PHE A 1 197 ? 16.547 -9.5 -3.861 1 98.56 197 PHE A N 1
ATOM 1530 C CA . PHE A 1 197 ? 15.109 -9.359 -4.105 1 98.56 197 PHE A CA 1
ATOM 1531 C C . PHE A 1 197 ? 14.75 -7.914 -4.414 1 98.56 197 PHE A C 1
ATOM 1533 O O . PHE A 1 197 ? 15.273 -6.992 -3.793 1 98.56 197 PHE A O 1
ATOM 1540 N N . SER A 1 198 ? 13.938 -7.695 -5.352 1 97.94 198 SER A N 1
ATOM 1541 C CA . SER A 1 198 ? 13.359 -6.395 -5.66 1 97.94 198 SER A CA 1
ATOM 1542 C C . SER A 1 198 ? 11.836 -6.48 -5.758 1 97.94 198 SER A C 1
ATOM 1544 O O . SER A 1 198 ? 11.281 -7.562 -5.938 1 97.94 198 SER A O 1
ATOM 1546 N N . TYR A 1 199 ? 11.25 -5.43 -5.5 1 98.62 199 TYR A N 1
ATOM 1547 C CA . TYR A 1 199 ? 9.797 -5.289 -5.574 1 98.62 199 TYR A CA 1
ATOM 1548 C C 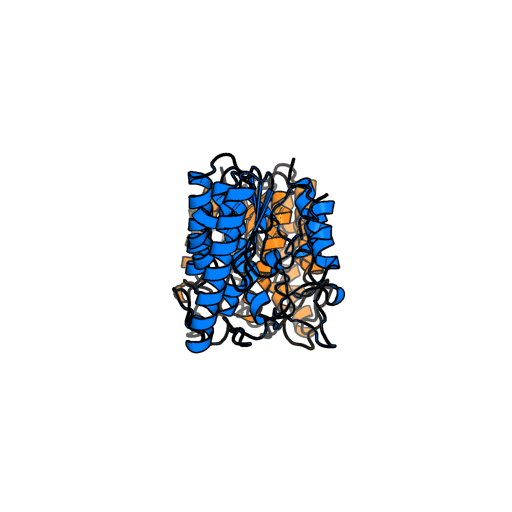. TYR A 1 199 ? 9.406 -4.348 -6.707 1 98.62 199 TYR A C 1
ATOM 1550 O O . TYR A 1 199 ? 9.969 -3.262 -6.848 1 98.62 199 TYR A O 1
ATOM 1558 N N . LEU A 1 200 ? 8.469 -4.824 -7.562 1 98.62 200 LEU A N 1
ATOM 1559 C CA . LEU A 1 200 ? 7.934 -3.986 -8.633 1 98.62 200 LEU A CA 1
ATOM 1560 C C . LEU A 1 200 ? 6.48 -3.611 -8.352 1 98.62 200 LEU A C 1
ATOM 1562 O O . LEU A 1 200 ? 5.598 -4.469 -8.375 1 98.62 200 LEU A O 1
ATOM 1566 N N . ASP A 1 201 ? 6.234 -2.373 -8.062 1 98.44 201 ASP A N 1
ATOM 1567 C CA . ASP A 1 201 ? 4.891 -1.819 -7.934 1 98.44 201 ASP A CA 1
ATOM 1568 C C . ASP A 1 201 ? 4.285 -1.515 -9.305 1 98.44 201 ASP A C 1
ATOM 1570 O O . ASP A 1 201 ? 4.703 -0.569 -9.977 1 98.44 201 ASP A O 1
ATOM 1574 N N . ILE A 1 202 ? 3.24 -2.184 -9.695 1 98.31 202 ILE A N 1
ATOM 1575 C CA . ILE A 1 202 ? 2.711 -2.043 -11.047 1 98.31 202 ILE A CA 1
ATOM 1576 C C . ILE A 1 202 ? 1.501 -1.113 -11.031 1 98.31 202 ILE A C 1
ATOM 1578 O O . ILE A 1 202 ? 0.982 -0.743 -12.086 1 98.31 202 ILE A O 1
ATOM 1582 N N . TRP A 1 203 ? 1.057 -0.693 -9.867 1 98.56 203 TRP A N 1
ATOM 1583 C CA . TRP A 1 203 ? -0.166 0.086 -9.703 1 98.56 203 TRP A CA 1
ATOM 1584 C C . TRP A 1 203 ? -0.104 1.375 -10.516 1 98.56 203 TRP A C 1
ATOM 1586 O O . TRP A 1 203 ? -1.056 1.719 -11.219 1 98.56 203 TRP A O 1
ATOM 1596 N N . PRO A 1 204 ? 1.05 2.092 -10.516 1 97.69 204 PRO A N 1
ATOM 1597 C CA . PRO A 1 204 ? 1.056 3.354 -11.258 1 97.69 204 PRO A CA 1
ATOM 1598 C C . PRO A 1 204 ? 0.799 3.162 -12.75 1 97.69 204 PRO A C 1
ATOM 1600 O O . PRO A 1 204 ? 0.326 4.082 -13.422 1 97.69 204 PRO A O 1
ATOM 1603 N N . TYR A 1 205 ? 1.026 1.998 -13.219 1 98.25 205 TYR A N 1
ATOM 1604 C CA . TYR A 1 205 ? 0.935 1.758 -14.656 1 98.25 205 TYR A CA 1
ATOM 1605 C C . TYR A 1 205 ? -0.414 1.151 -15.023 1 98.25 205 TYR A C 1
ATOM 1607 O O . TYR A 1 205 ? -0.862 1.265 -16.172 1 98.25 205 TYR A O 1
ATOM 1615 N N . PHE A 1 206 ? -1.037 0.495 -14.07 1 98.75 206 PHE A N 1
ATOM 1616 C CA . PHE A 1 206 ? -2.258 -0.255 -14.336 1 98.75 206 PHE A CA 1
ATOM 1617 C C . PHE A 1 206 ? -3.486 0.529 -13.891 1 98.75 206 PHE A C 1
ATOM 1619 O O . PHE A 1 206 ? -4.598 0.276 -14.359 1 98.75 206 PHE A O 1
ATOM 1626 N N . ARG A 1 207 ? -3.307 1.472 -13.016 1 98.31 207 ARG A N 1
ATOM 1627 C CA . ARG A 1 207 ? -4.441 2.07 -12.32 1 98.31 207 ARG A CA 1
ATOM 1628 C C . ARG A 1 207 ? -5.078 3.172 -13.156 1 98.31 207 ARG A C 1
ATOM 1630 O O . ARG A 1 207 ? -4.379 3.936 -13.82 1 98.31 207 ARG A O 1
ATOM 1637 N N . THR A 1 208 ? -6.375 3.25 -13.023 1 97.56 208 THR A N 1
ATOM 1638 C CA . THR A 1 208 ? -7.113 4.387 -13.562 1 97.56 208 THR A CA 1
ATOM 1639 C C . THR A 1 208 ? -6.668 5.684 -12.891 1 97.56 208 THR A C 1
ATOM 1641 O O . THR A 1 208 ? -6.492 5.734 -11.672 1 97.56 208 THR A O 1
ATOM 1644 N N . LYS A 1 209 ? -6.5 6.695 -13.703 1 95.56 209 LYS A N 1
ATOM 1645 C CA . LYS A 1 209 ? -6.082 7.984 -13.164 1 95.56 209 LYS A CA 1
ATOM 1646 C C . LYS A 1 209 ? -7.074 8.484 -12.117 1 95.56 209 LYS A C 1
ATOM 1648 O O . LYS A 1 209 ? -8.273 8.547 -12.367 1 95.56 209 LYS A O 1
ATOM 1653 N N . GLY A 1 210 ? -6.555 8.711 -10.977 1 96.25 210 GLY A N 1
ATOM 1654 C CA . GLY A 1 210 ? -7.324 9.336 -9.906 1 96.25 210 GLY A CA 1
ATOM 1655 C C . GLY A 1 210 ? -8.086 8.336 -9.062 1 96.25 210 GLY A C 1
ATOM 1656 O O . GLY A 1 210 ? -8.578 8.68 -7.984 1 96.25 210 GLY A O 1
ATOM 1657 N N . LEU A 1 211 ? -8.273 7.141 -9.5 1 98 211 LEU A N 1
ATOM 1658 C CA . LEU A 1 211 ? -9.164 6.188 -8.852 1 98 211 LEU A CA 1
ATOM 1659 C C . LEU A 1 211 ? -8.438 4.891 -8.531 1 98 211 LEU A C 1
ATOM 1661 O O . LEU A 1 211 ? -7.422 4.57 -9.156 1 98 211 LEU A O 1
ATOM 1665 N N . PRO A 1 212 ? -8.898 4.145 -7.562 1 98.56 212 PRO A N 1
ATOM 1666 C CA . PRO A 1 212 ? -8.195 2.932 -7.133 1 98.56 212 PRO A CA 1
ATOM 1667 C C . PRO A 1 212 ? -8.664 1.687 -7.883 1 98.56 212 PRO A C 1
ATOM 1669 O O . PRO A 1 212 ? -8.891 0.641 -7.27 1 98.56 212 PRO A O 1
ATOM 1672 N N . PHE A 1 213 ? -8.758 1.768 -9.219 1 98.62 213 PHE A N 1
ATOM 1673 C CA . PHE A 1 213 ? -9.195 0.658 -10.055 1 98.62 213 PHE A CA 1
ATOM 1674 C C . PHE A 1 213 ? -8.25 0.459 -11.234 1 98.62 213 PHE A C 1
ATOM 1676 O O . PHE A 1 213 ? -7.539 1.387 -11.625 1 98.62 213 PHE A O 1
ATOM 1683 N N . LEU A 1 214 ? -8.297 -0.752 -11.711 1 98.69 214 LEU A N 1
ATOM 1684 C CA . LEU A 1 214 ? -7.629 -1.039 -12.977 1 98.69 214 LEU A CA 1
ATOM 1685 C C . LEU A 1 214 ? -8.188 -0.164 -14.094 1 98.69 214 LEU A C 1
ATOM 1687 O O . LEU A 1 214 ? -9.406 0.028 -14.188 1 98.69 214 LEU A O 1
ATOM 1691 N N . ARG A 1 215 ? -7.242 0.354 -14.961 1 98.38 215 ARG A N 1
ATOM 1692 C CA . ARG A 1 215 ? -7.727 0.928 -16.203 1 98.38 215 ARG A CA 1
ATOM 1693 C C . ARG A 1 215 ? -8.648 -0.045 -16.938 1 98.38 215 ARG A C 1
ATOM 1695 O O . ARG A 1 215 ? -8.273 -1.192 -17.188 1 98.38 215 ARG A O 1
ATOM 1702 N N . GLU A 1 216 ? -9.789 0.396 -17.328 1 96.5 216 GLU A N 1
ATOM 1703 C CA . GLU A 1 216 ? -10.789 -0.484 -17.922 1 96.5 216 GLU A CA 1
ATOM 1704 C C . GLU A 1 216 ? -10.273 -1.131 -19.203 1 96.5 216 GLU A C 1
ATOM 1706 O O . GLU A 1 216 ? -10.594 -2.285 -19.484 1 96.5 216 GLU A O 1
ATOM 1711 N N . GLU A 1 217 ? -9.461 -0.425 -19.906 1 97.5 217 GLU A N 1
ATOM 1712 C CA . GLU A 1 217 ? -8.992 -0.919 -21.203 1 97.5 217 GLU A CA 1
ATOM 1713 C C . GLU A 1 217 ? -7.984 -2.051 -21.016 1 97.5 217 GLU A C 1
ATOM 1715 O O . GLU A 1 217 ? -7.625 -2.727 -21.984 1 97.5 217 GLU A O 1
ATOM 1720 N N . LEU A 1 218 ? -7.504 -2.297 -19.812 1 98.56 218 LEU A N 1
ATOM 1721 C CA . LEU A 1 218 ? -6.543 -3.361 -19.547 1 98.56 218 LEU A CA 1
ATOM 1722 C C . LEU A 1 218 ? -7.246 -4.613 -19.047 1 98.56 218 LEU A C 1
ATOM 1724 O O . LEU A 1 218 ? -6.617 -5.664 -18.891 1 98.56 218 LEU A O 1
ATOM 1728 N N . ALA A 1 219 ? -8.539 -4.496 -18.797 1 97.69 219 ALA A N 1
ATOM 1729 C CA . ALA A 1 219 ? -9.297 -5.621 -18.266 1 97.69 219 ALA A CA 1
ATOM 1730 C C . ALA A 1 219 ? -9.547 -6.676 -19.344 1 97.69 219 ALA A C 1
ATOM 1732 O O . ALA A 1 219 ? -9.758 -6.34 -20.5 1 97.69 219 ALA A O 1
ATOM 1733 N N . LEU A 1 220 ? -9.547 -7.914 -18.922 1 96.12 220 LEU A N 1
ATOM 1734 C CA . LEU A 1 220 ? -9.875 -9.008 -19.828 1 96.12 220 LEU A CA 1
ATOM 1735 C C . LEU A 1 220 ? -11.367 -9.031 -20.125 1 96.12 220 LEU A C 1
ATOM 1737 O O . LEU A 1 220 ? -12.195 -8.938 -19.219 1 96.12 220 LEU A O 1
ATOM 1741 N N . GLU A 1 221 ? -11.648 -9.031 -21.406 1 93.06 221 GLU A N 1
ATOM 1742 C CA . GLU A 1 221 ? -13.016 -9.219 -21.859 1 93.06 221 GLU A CA 1
ATOM 1743 C C . GLU A 1 221 ? -13.188 -10.562 -22.562 1 93.06 221 GLU A C 1
ATOM 1745 O O . GLU A 1 221 ? -12.328 -10.969 -23.359 1 93.06 221 GLU A O 1
ATOM 1750 N N . TYR A 1 222 ? -14.156 -11.25 -22.125 1 86.38 222 TYR A N 1
ATOM 1751 C CA . TYR A 1 222 ? -14.445 -12.531 -22.75 1 86.38 222 TYR A CA 1
ATOM 1752 C C . TYR A 1 222 ? -15.953 -12.734 -22.922 1 86.38 222 TYR A C 1
ATOM 1754 O O . TYR A 1 222 ? -16.703 -12.594 -21.953 1 86.38 222 TYR A O 1
ATOM 1762 N N . GLU A 1 223 ? -16.391 -13.031 -24.125 1 87.75 223 GLU A N 1
ATOM 1763 C CA . GLU A 1 223 ? -17.781 -13.281 -24.469 1 87.75 223 GLU A CA 1
ATOM 1764 C C . GLU A 1 223 ? -18.672 -12.125 -24.031 1 87.75 223 GLU A C 1
ATOM 1766 O O . GLU A 1 223 ? -19.734 -12.336 -23.438 1 87.75 223 GLU A O 1
ATOM 1771 N N . GLY A 1 224 ? -18.203 -10.961 -24.172 1 88.06 224 GLY A N 1
ATOM 1772 C CA . GLY A 1 224 ? -19 -9.773 -23.891 1 88.06 224 GLY A CA 1
ATOM 1773 C C . GLY A 1 224 ? -19.031 -9.398 -22.422 1 88.06 224 GLY A C 1
ATOM 1774 O O . GLY A 1 224 ? -19.75 -8.477 -22.031 1 88.06 224 GLY A O 1
ATOM 1775 N N . LYS A 1 225 ? -18.312 -10.133 -21.641 1 90.75 225 LYS A N 1
ATOM 1776 C CA . LYS A 1 225 ? -18.266 -9.828 -20.219 1 90.75 225 LYS A CA 1
ATOM 1777 C C . LYS A 1 225 ? -16.875 -9.398 -19.781 1 90.75 225 LYS A C 1
ATOM 1779 O O . LYS A 1 225 ? -15.875 -9.906 -20.312 1 90.75 225 LYS A O 1
ATOM 1784 N N . THR A 1 226 ? -16.891 -8.492 -18.891 1 92.19 226 THR A N 1
ATOM 1785 C CA . THR A 1 226 ? -15.617 -8 -18.375 1 92.19 226 THR A CA 1
ATOM 1786 C C . THR A 1 226 ? -15.203 -8.781 -17.141 1 92.19 226 THR A C 1
ATOM 1788 O O . THR A 1 226 ? -15.984 -8.906 -16.188 1 92.19 226 THR A O 1
ATOM 1791 N N . ASP A 1 227 ? -14 -9.281 -17.188 1 92.75 227 ASP A N 1
ATOM 1792 C CA . ASP A 1 227 ? -13.422 -9.984 -16.047 1 92.75 227 ASP A CA 1
ATOM 1793 C C . ASP A 1 227 ? -13 -9.008 -14.953 1 92.75 227 ASP A C 1
ATOM 1795 O O . ASP A 1 227 ? -12.359 -7.992 -15.234 1 92.75 227 ASP A O 1
ATOM 1799 N N . LYS A 1 228 ? -13.273 -9.258 -13.727 1 93.81 228 LYS A N 1
ATOM 1800 C CA . LYS A 1 228 ? -13.016 -8.32 -12.641 1 93.81 228 LYS A CA 1
ATOM 1801 C C . LYS A 1 228 ? -11.609 -8.5 -12.078 1 93.81 228 LYS A C 1
ATOM 1803 O O . LYS A 1 228 ? -11.133 -7.668 -11.297 1 93.81 228 LYS A O 1
ATOM 1808 N N . ILE A 1 229 ? -10.945 -9.562 -12.5 1 95.25 229 ILE A N 1
ATOM 1809 C CA . ILE A 1 229 ? -9.703 -9.906 -11.82 1 95.25 229 ILE A CA 1
ATOM 1810 C C . ILE A 1 229 ? -8.555 -9.945 -12.828 1 95.25 229 ILE A C 1
ATOM 1812 O O . ILE A 1 229 ? -7.469 -9.43 -12.57 1 95.25 229 ILE A O 1
ATOM 1816 N N . HIS A 1 230 ? -8.828 -10.484 -13.977 1 96.75 230 HIS A N 1
ATOM 1817 C CA . HIS A 1 230 ? -7.758 -10.773 -14.922 1 96.75 230 HIS A CA 1
ATOM 1818 C C . HIS A 1 230 ? -7.547 -9.602 -15.883 1 96.75 230 HIS A C 1
ATOM 1820 O O . HIS A 1 230 ? -8.398 -8.719 -15.992 1 96.75 230 HIS A O 1
ATOM 1826 N N . VAL A 1 231 ? -6.43 -9.641 -16.578 1 97.94 231 VAL A N 1
ATOM 1827 C CA . VAL A 1 231 ? -6.047 -8.539 -17.453 1 97.94 231 VAL A CA 1
ATOM 1828 C C . VAL A 1 231 ? -5.828 -9.07 -18.875 1 97.94 231 VAL A C 1
ATOM 1830 O O . VAL A 1 231 ? -5.742 -10.281 -19.094 1 97.94 231 VAL A O 1
ATOM 1833 N N . ASN A 1 232 ? -5.723 -8.125 -19.828 1 97.5 232 ASN A N 1
ATOM 1834 C CA . ASN A 1 232 ? -5.57 -8.516 -21.219 1 97.5 232 ASN A CA 1
ATOM 1835 C C . ASN A 1 232 ? -4.125 -8.391 -21.688 1 97.5 232 ASN A C 1
ATOM 1837 O O . ASN A 1 232 ? -3.232 -8.109 -20.875 1 97.5 232 ASN A O 1
ATOM 1841 N N . GLU A 1 233 ? -3.887 -8.688 -22.922 1 97.94 233 GLU A N 1
ATOM 1842 C CA . GLU A 1 233 ? -2.537 -8.75 -23.484 1 97.94 233 GLU A CA 1
ATOM 1843 C C . GLU A 1 233 ? -1.823 -7.406 -23.344 1 97.94 233 GLU A C 1
ATOM 1845 O O . GLU A 1 233 ? -0.611 -7.363 -23.125 1 97.94 233 GLU A O 1
ATOM 1850 N N . ASN A 1 234 ? -2.525 -6.273 -23.484 1 98.44 234 ASN A N 1
ATOM 1851 C CA . ASN A 1 234 ? -1.92 -4.953 -23.328 1 98.44 234 ASN A CA 1
ATOM 1852 C C . ASN A 1 234 ? -1.328 -4.781 -21.922 1 98.44 234 ASN A C 1
ATOM 1854 O O . ASN A 1 234 ? -0.268 -4.172 -21.766 1 98.44 234 ASN A O 1
ATOM 1858 N N . ALA A 1 235 ? -2.004 -5.277 -20.953 1 98.75 235 ALA A N 1
ATOM 1859 C CA . ALA A 1 235 ? -1.471 -5.234 -19.594 1 98.75 235 ALA A CA 1
ATOM 1860 C C . ALA A 1 235 ? -0.165 -6.02 -19.484 1 98.75 235 ALA A C 1
ATOM 1862 O O . ALA A 1 235 ? 0.787 -5.57 -18.844 1 98.75 235 ALA A O 1
ATOM 1863 N N . TYR A 1 236 ? -0.121 -7.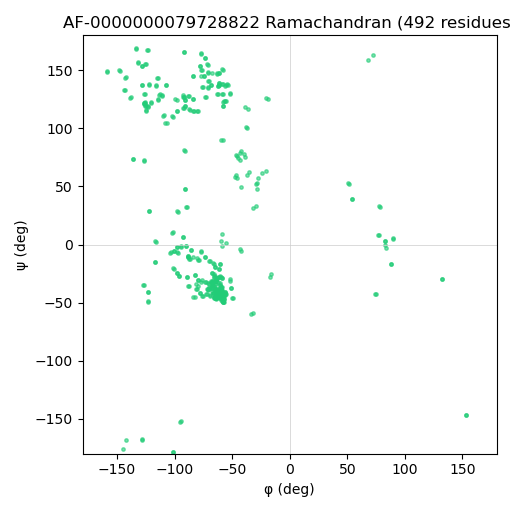152 -20.141 1 98.75 236 TYR A N 1
ATOM 1864 C CA . TYR A 1 236 ? 1.092 -7.961 -20.094 1 98.75 236 TYR A CA 1
ATOM 1865 C C . TYR A 1 236 ? 2.242 -7.258 -20.812 1 98.75 236 TYR A C 1
ATOM 1867 O O . TYR A 1 236 ? 3.4 -7.387 -20.406 1 98.75 236 TYR A O 1
ATOM 1875 N N . LYS A 1 237 ? 1.966 -6.547 -21.828 1 98.81 237 LYS A N 1
ATOM 1876 C CA . LYS A 1 237 ? 2.998 -5.75 -22.484 1 98.81 237 LYS A CA 1
ATOM 1877 C C . LYS A 1 237 ? 3.57 -4.703 -21.531 1 98.81 237 LYS A C 1
ATOM 1879 O O . LYS A 1 237 ? 4.781 -4.473 -21.516 1 98.81 237 LYS A O 1
ATOM 1884 N N . ILE A 1 238 ? 2.707 -4.074 -20.781 1 98.75 238 ILE A N 1
ATOM 1885 C CA . ILE A 1 238 ? 3.154 -3.1 -19.797 1 98.75 238 ILE A CA 1
ATOM 1886 C C . ILE A 1 238 ? 4.016 -3.791 -18.75 1 98.75 238 ILE A C 1
ATOM 1888 O O . ILE A 1 238 ? 5.086 -3.295 -18.391 1 98.75 238 ILE A O 1
ATOM 1892 N N . TRP A 1 239 ? 3.555 -4.977 -18.25 1 98.56 239 TRP A N 1
ATOM 1893 C CA . TRP A 1 239 ? 4.344 -5.738 -17.297 1 98.56 239 TRP A CA 1
ATOM 1894 C C . TRP A 1 239 ? 5.723 -6.062 -17.859 1 98.56 239 TRP A C 1
ATOM 1896 O O . TRP A 1 239 ? 6.738 -5.859 -17.172 1 98.56 239 TRP A O 1
ATOM 1906 N N . ALA A 1 240 ? 5.719 -6.531 -19.094 1 98.75 240 ALA A N 1
ATOM 1907 C CA . ALA A 1 240 ? 6.992 -6.879 -19.719 1 98.75 240 ALA A CA 1
ATOM 1908 C C . ALA A 1 240 ? 7.918 -5.668 -19.781 1 98.75 240 ALA A C 1
ATOM 1910 O O . ALA A 1 240 ? 9.102 -5.766 -19.469 1 98.75 240 ALA A O 1
ATOM 1911 N N . LYS A 1 241 ? 7.387 -4.559 -20.156 1 98.62 241 LYS A N 1
ATOM 1912 C CA . LYS A 1 241 ? 8.156 -3.32 -20.266 1 98.62 241 LYS A CA 1
ATOM 1913 C C . LYS A 1 241 ? 8.766 -2.928 -18.922 1 98.62 241 LYS A C 1
ATOM 1915 O O . LYS A 1 241 ? 9.898 -2.434 -18.875 1 98.62 241 LYS A O 1
ATOM 1920 N N . GLN A 1 242 ? 8.023 -3.145 -17.844 1 98.56 242 GLN A N 1
ATOM 1921 C CA . GLN A 1 242 ? 8.492 -2.723 -16.531 1 98.56 242 GLN A CA 1
ATOM 1922 C C . GLN A 1 242 ? 9.461 -3.744 -15.93 1 98.56 242 GLN A C 1
ATOM 1924 O O . GLN A 1 242 ? 10.336 -3.391 -15.141 1 98.56 242 GLN A O 1
ATOM 1929 N N . ILE A 1 243 ? 9.352 -5.008 -16.328 1 98.62 243 ILE A N 1
ATOM 1930 C CA . ILE A 1 243 ? 10.18 -6.078 -15.781 1 98.62 243 ILE A CA 1
ATOM 1931 C C . ILE A 1 243 ? 11.547 -6.074 -16.469 1 98.62 243 ILE A C 1
ATOM 1933 O O . ILE A 1 243 ? 12.57 -6.293 -15.82 1 98.62 243 ILE A O 1
ATOM 1937 N N . LYS A 1 244 ? 11.641 -5.816 -17.734 1 97.62 244 LYS A N 1
ATOM 1938 C CA . LYS A 1 244 ? 12.812 -6.008 -18.578 1 97.62 244 LYS A CA 1
ATOM 1939 C C . LYS A 1 244 ? 14.023 -5.266 -18.016 1 97.62 244 LYS A C 1
ATOM 1941 O O . LYS A 1 244 ? 15.109 -5.832 -17.906 1 97.62 244 LYS A O 1
ATOM 1946 N N . PRO A 1 245 ? 13.859 -4.02 -17.531 1 96.81 245 PRO A N 1
ATOM 1947 C CA . PRO A 1 245 ? 15.023 -3.281 -17.047 1 96.81 245 PRO A CA 1
ATOM 1948 C C . PRO A 1 245 ? 15.594 -3.867 -15.75 1 96.81 245 PRO A C 1
ATOM 1950 O O . PRO A 1 245 ? 16.703 -3.525 -15.352 1 96.81 245 PRO A O 1
ATOM 1953 N N . LEU A 1 246 ? 14.836 -4.707 -15.117 1 96.38 246 LEU A N 1
ATOM 1954 C CA . LEU A 1 246 ? 15.266 -5.254 -13.836 1 96.38 246 LEU A CA 1
ATOM 1955 C C . LEU A 1 246 ? 16.094 -6.523 -14.039 1 96.38 246 LEU A C 1
ATOM 1957 O O . LEU A 1 246 ? 16.688 -7.031 -13.086 1 96.38 246 LEU A O 1
ATOM 1961 N N . LEU A 1 247 ? 16.125 -7.074 -15.281 1 95.06 247 LEU A N 1
ATOM 1962 C CA . LEU A 1 247 ? 16.875 -8.289 -15.586 1 95.06 247 LEU A CA 1
ATOM 1963 C C . LEU A 1 247 ? 18.297 -7.969 -15.992 1 95.06 247 LEU A C 1
ATOM 1965 O O . LEU A 1 247 ? 19.078 -8.875 -16.297 1 95.06 247 LEU A O 1
ATOM 1969 N N . LYS A 1 248 ? 19.109 -7.027 -15.633 1 77.88 248 LYS A N 1
ATOM 1970 C CA . LYS A 1 248 ? 20.484 -6.723 -15.992 1 77.88 248 LYS A CA 1
ATOM 1971 C C . LYS A 1 248 ? 21.469 -7.645 -15.273 1 77.88 248 LYS A C 1
ATOM 1973 O O . LYS A 1 248 ? 21.172 -8.148 -14.18 1 77.88 248 LYS A O 1
ATOM 1978 N N . MET B 1 1 ? 12.156 37.438 37.781 1 26.56 1 MET B N 1
ATOM 1979 C CA . MET B 1 1 ? 11.758 36.031 37.812 1 26.56 1 MET B CA 1
ATOM 1980 C C . MET B 1 1 ? 10.555 35.781 36.906 1 26.56 1 MET B C 1
ATOM 1982 O O . MET B 1 1 ? 9.406 35.875 37.344 1 26.56 1 MET B O 1
ATOM 1986 N N . THR B 1 2 ? 10.484 36.438 35.688 1 27.17 2 THR B N 1
ATOM 1987 C CA . THR B 1 2 ? 9.461 36.656 34.656 1 27.17 2 THR B CA 1
ATOM 1988 C C . THR B 1 2 ? 8.977 35.312 34.094 1 27.17 2 THR B C 1
ATOM 1990 O O . THR B 1 2 ? 9.766 34.531 33.562 1 27.17 2 THR B O 1
ATOM 1993 N N . ILE B 1 3 ? 7.891 34.75 34.75 1 28.09 3 ILE B N 1
ATOM 1994 C CA . ILE B 1 3 ? 7.145 33.562 34.406 1 28.09 3 ILE B CA 1
ATOM 1995 C C . ILE B 1 3 ? 6.805 33.562 32.906 1 28.09 3 ILE B C 1
ATOM 1997 O O . ILE B 1 3 ? 6.055 34.406 32.438 1 28.09 3 ILE B O 1
ATOM 2001 N N . PHE B 1 4 ? 7.762 33.25 32.062 1 27.11 4 PHE B N 1
ATOM 2002 C CA . PHE B 1 4 ? 7.516 33 30.641 1 27.11 4 PHE B CA 1
ATOM 2003 C C . PHE B 1 4 ? 6.309 32.094 30.453 1 27.11 4 PHE B C 1
ATOM 2005 O O . PHE B 1 4 ? 6.32 30.922 30.891 1 27.11 4 PHE B O 1
ATOM 2012 N N . VAL B 1 5 ? 5.113 32.656 30.625 1 27.27 5 VAL B N 1
ATOM 2013 C CA . VAL B 1 5 ? 3.812 32.062 30.312 1 27.27 5 VAL B CA 1
ATOM 2014 C C . VAL B 1 5 ? 3.873 31.359 28.969 1 27.27 5 VAL B C 1
ATOM 2016 O O . VAL B 1 5 ? 4.102 32 27.938 1 27.27 5 VAL B O 1
ATOM 2019 N N . ARG B 1 6 ? 4.43 30.172 28.906 1 28.7 6 ARG B N 1
ATOM 2020 C CA . ARG B 1 6 ? 4.332 29.125 27.891 1 28.7 6 ARG B CA 1
ATOM 2021 C C . ARG B 1 6 ? 2.92 29.047 27.328 1 28.7 6 ARG B C 1
ATOM 2023 O O . ARG B 1 6 ? 2.01 28.547 27.984 1 28.7 6 ARG B O 1
ATOM 2030 N N . VAL B 1 7 ? 2.422 30.109 26.75 1 29.23 7 VAL B N 1
ATOM 2031 C CA . VAL B 1 7 ? 1.146 30.047 26.031 1 29.23 7 VAL B CA 1
ATOM 2032 C C . VAL B 1 7 ? 1.118 28.844 25.109 1 29.23 7 VAL B C 1
ATOM 2034 O O . VAL B 1 7 ? 1.861 28.781 24.125 1 29.23 7 VAL B O 1
ATOM 2037 N N . CYS B 1 8 ? 1.256 27.688 25.625 1 29.77 8 CYS B N 1
ATOM 2038 C CA . CYS B 1 8 ? 0.732 26.547 24.875 1 29.77 8 CYS B CA 1
ATOM 2039 C C . CYS B 1 8 ? -0.596 26.906 24.203 1 29.77 8 CYS B C 1
ATOM 2041 O O . CYS B 1 8 ? -1.571 27.219 24.891 1 29.77 8 CYS B O 1
ATOM 2043 N N . PHE B 1 9 ? -0.542 27.625 23.188 1 31.08 9 PHE B N 1
ATOM 2044 C CA . PHE B 1 9 ? -1.775 27.672 22.406 1 31.08 9 PHE B CA 1
ATOM 2045 C C . PHE B 1 9 ? -2.559 26.375 22.578 1 31.08 9 PHE B C 1
ATOM 2047 O O . PHE B 1 9 ? -2.158 25.328 22.062 1 31.08 9 PHE B O 1
ATOM 2054 N N . PHE B 1 10 ? -2.865 25.906 23.781 1 31.47 10 PHE B N 1
ATOM 2055 C CA . PHE B 1 10 ? -4.004 25.047 24.094 1 31.47 10 PHE B CA 1
ATOM 2056 C C . PHE B 1 10 ? -5.16 25.312 23.141 1 31.47 10 PHE B C 1
ATOM 2058 O O . PHE B 1 10 ? -5.855 26.312 23.25 1 31.47 10 PHE B O 1
ATOM 2065 N N . LEU B 1 11 ? -4.957 25.281 21.875 1 33.62 11 LEU B N 1
ATOM 2066 C CA . LEU B 1 11 ? -6.168 25 21.109 1 33.62 11 LEU B CA 1
ATOM 2067 C C . LEU B 1 11 ? -7.129 24.141 21.906 1 33.62 11 LEU B C 1
ATOM 2069 O O . LEU B 1 11 ? -7.035 22.906 21.859 1 33.62 11 LEU B O 1
ATOM 2073 N N . LEU B 1 12 ? -7.25 24.203 23.172 1 33.44 12 LEU B N 1
ATOM 2074 C CA . LEU B 1 12 ? -8.336 23.75 24.047 1 33.44 12 LEU B CA 1
ATOM 2075 C C . LEU B 1 12 ? -9.68 23.859 23.328 1 33.44 12 LEU B C 1
ATOM 2077 O O . LEU B 1 12 ? -10.609 23.125 23.641 1 33.44 12 LEU B O 1
ATOM 2081 N N . LEU B 1 13 ? -9.961 25.172 22.922 1 33.31 13 LEU B N 1
ATOM 2082 C CA . LEU B 1 13 ? -11.25 25.234 22.25 1 33.31 13 LEU B CA 1
ATOM 2083 C C . LEU B 1 13 ? -11.266 24.328 21.031 1 33.31 13 LEU B C 1
ATOM 2085 O O . LEU B 1 13 ? -11.695 24.734 19.953 1 33.31 13 LEU B O 1
ATOM 2089 N N . LEU B 1 14 ? -10.141 23.688 20.781 1 34.62 14 LEU B N 1
ATOM 2090 C CA . LEU B 1 14 ? -10.477 22.812 19.656 1 34.62 14 LEU B CA 1
ATOM 2091 C C . LEU B 1 14 ? -11.805 22.094 19.906 1 34.62 14 LEU B C 1
ATOM 2093 O O . LEU B 1 14 ? -11.883 21.203 20.75 1 34.62 14 LEU B O 1
ATOM 2097 N N . PRO B 1 15 ? -12.93 22.781 20.141 1 35.31 15 PRO B N 1
ATOM 2098 C CA . PRO B 1 15 ? -13.922 21.797 19.703 1 35.31 15 PRO B CA 1
ATOM 2099 C C . PRO B 1 15 ? -13.32 20.719 18.797 1 35.31 15 PRO B C 1
ATOM 2101 O O . PRO B 1 15 ? -12.266 20.938 18.203 1 35.31 15 PRO B O 1
ATOM 2104 N N . SER B 1 16 ? -13.5 19.391 19.172 1 38.16 16 SER B N 1
ATOM 2105 C CA . SER B 1 16 ? -13.055 18.328 18.281 1 38.16 16 SER B CA 1
ATOM 2106 C C . SER B 1 16 ? -12.914 18.844 16.844 1 38.16 16 SER B C 1
ATOM 2108 O O . SER B 1 16 ? -13.906 19.188 16.203 1 38.16 16 SER B O 1
ATOM 2110 N N . CYS B 1 17 ? -12.016 19.812 16.562 1 40.38 17 CYS B N 1
ATOM 2111 C CA . CYS B 1 17 ? -11.727 20.047 15.148 1 40.38 17 CYS B CA 1
ATOM 2112 C C . CYS B 1 17 ? -12.219 18.875 14.297 1 40.38 17 CYS B C 1
ATOM 2114 O O . CYS B 1 17 ? -12.18 18.953 13.062 1 40.38 17 CYS B O 1
ATOM 2116 N N . ALA B 1 18 ? -12.281 17.797 14.938 1 41.69 18 ALA B N 1
ATOM 2117 C CA . ALA B 1 18 ? -13.125 16.703 14.469 1 41.69 18 ALA B CA 1
ATOM 2118 C C . ALA B 1 18 ? -14.547 17.172 14.203 1 41.69 18 ALA B C 1
ATOM 2120 O O . ALA B 1 18 ? -15.203 16.703 13.273 1 41.69 18 ALA B O 1
ATOM 2121 N N . SER B 1 19 ? -14.938 18.188 15.031 1 40.91 19 SER B N 1
ATOM 2122 C CA . SER B 1 19 ? -16.312 18.656 14.93 1 40.91 19 SER B CA 1
ATOM 2123 C C . SER B 1 19 ? -16.516 19.531 13.703 1 40.91 19 SER B C 1
ATOM 2125 O O . SER B 1 19 ? -17.656 19.797 13.305 1 40.91 19 SER B O 1
ATOM 2127 N N . LEU B 1 20 ? -15.477 20.234 13.289 1 41.81 20 LEU B N 1
ATOM 2128 C CA . LEU B 1 20 ? -15.68 21.188 12.195 1 41.81 20 LEU B CA 1
ATOM 2129 C C . LEU B 1 20 ? -15.586 20.484 10.844 1 41.81 20 LEU B C 1
ATOM 2131 O O . LEU B 1 20 ? -15.57 21.125 9.805 1 41.81 20 LEU B O 1
ATOM 2135 N N . ARG B 1 21 ? -15.164 19.328 10.805 1 48.34 21 ARG B N 1
ATOM 2136 C CA . ARG B 1 21 ? -15.102 18.672 9.508 1 48.34 21 ARG B CA 1
ATOM 2137 C C . ARG B 1 21 ? -16.359 17.875 9.227 1 48.34 21 ARG B C 1
ATOM 2139 O O . ARG B 1 21 ? -17.031 17.406 10.148 1 48.34 21 ARG B O 1
ATOM 2146 N N . ASN B 1 22 ? -16.812 18.281 8.039 1 50.09 22 ASN B N 1
ATOM 2147 C CA . ASN B 1 22 ? -17.828 17.359 7.508 1 50.09 22 ASN B CA 1
ATOM 2148 C C . ASN B 1 22 ? -17.5 15.914 7.836 1 50.09 22 ASN B C 1
ATOM 2150 O O . ASN B 1 22 ? -16.391 15.445 7.566 1 50.09 22 ASN B O 1
ATOM 2154 N N . ALA B 1 23 ? -18.156 15.352 8.867 1 60.53 23 ALA B N 1
ATOM 2155 C CA . ALA B 1 23 ? -18.062 13.977 9.359 1 60.53 23 ALA B CA 1
ATOM 2156 C C . ALA B 1 23 ? -18.047 12.977 8.211 1 60.53 23 ALA B C 1
ATOM 2158 O O . ALA B 1 23 ? -17.719 11.805 8.406 1 60.53 23 ALA B O 1
ATOM 2159 N N . LYS B 1 24 ? -18.219 13.578 6.969 1 68.88 24 LYS B N 1
ATOM 2160 C CA . LYS B 1 24 ? -18.438 12.594 5.918 1 68.88 24 LYS B CA 1
ATOM 2161 C C . LYS B 1 24 ? -17.109 12.109 5.336 1 68.88 24 LYS B C 1
ATOM 2163 O O . LYS B 1 24 ? -16.266 12.922 4.945 1 68.88 24 LYS B O 1
ATOM 2168 N N . ILE B 1 25 ? -16.719 10.969 5.414 1 84.81 25 ILE B N 1
ATOM 2169 C CA . ILE B 1 25 ? -15.625 10.258 4.777 1 84.81 25 ILE B CA 1
ATOM 2170 C C . ILE B 1 25 ? -16.109 9.602 3.482 1 84.81 25 ILE B C 1
ATOM 2172 O O . ILE B 1 25 ? -17.047 8.812 3.494 1 84.81 25 ILE B O 1
ATOM 2176 N N . VAL B 1 26 ? -15.523 9.992 2.377 1 89.88 26 VAL B N 1
ATOM 2177 C CA . VAL B 1 26 ? -15.953 9.531 1.062 1 89.88 26 VAL B CA 1
ATOM 2178 C C . VAL B 1 26 ? -15.57 8.062 0.879 1 89.88 26 VAL B C 1
ATOM 2180 O O . VAL B 1 26 ? -14.656 7.562 1.543 1 89.88 26 VAL B O 1
ATOM 2183 N N . ASP B 1 27 ? -16.344 7.426 0.023 1 95.31 27 ASP B N 1
ATOM 2184 C CA . ASP B 1 27 ? -16.062 6.055 -0.398 1 95.31 27 ASP B CA 1
ATOM 2185 C C . ASP B 1 27 ? -15.539 6.016 -1.833 1 95.31 27 ASP B C 1
ATOM 2187 O O . ASP B 1 27 ? -16.312 6.137 -2.783 1 95.31 27 ASP B O 1
ATOM 2191 N N . TYR B 1 28 ? -14.273 5.82 -2.029 1 97.5 28 TYR B N 1
ATOM 2192 C CA . TYR B 1 28 ? -13.633 5.828 -3.338 1 97.5 28 TYR B CA 1
ATOM 2193 C C . TYR B 1 28 ? -14.133 4.672 -4.199 1 97.5 28 TYR B C 1
ATOM 2195 O O 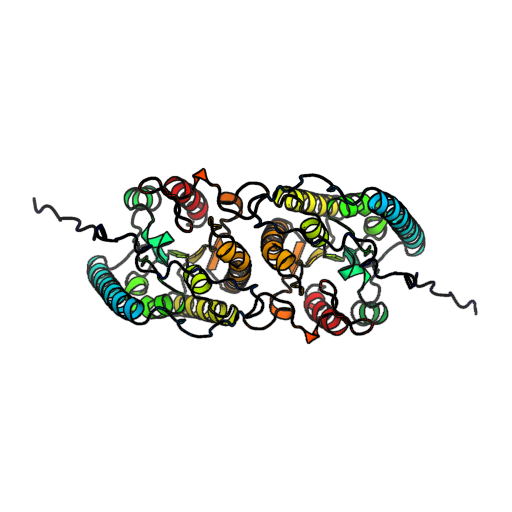. TYR B 1 28 ? -13.945 4.672 -5.418 1 97.5 28 TYR B O 1
ATOM 2203 N N . TYR B 1 29 ? -14.688 3.684 -3.6 1 97.44 29 TYR B N 1
ATOM 2204 C CA . TYR B 1 29 ? -15.086 2.488 -4.332 1 97.44 29 TYR B CA 1
ATOM 2205 C C . TYR B 1 29 ? -16.562 2.525 -4.676 1 97.44 29 TYR B C 1
ATOM 2207 O O . TYR B 1 29 ? -17.109 1.573 -5.25 1 97.44 29 TYR B O 1
ATOM 2215 N N . HIS B 1 30 ? -17.25 3.557 -4.25 1 95.12 30 HIS B N 1
ATOM 2216 C CA . HIS B 1 30 ? -18.641 3.732 -4.668 1 95.12 30 HIS B CA 1
ATOM 2217 C C . HIS B 1 30 ? -18.734 3.891 -6.18 1 95.12 30 HIS B C 1
ATOM 2219 O O . HIS B 1 30 ? -17.938 4.605 -6.789 1 95.12 30 HIS B O 1
ATOM 2225 N N . PRO B 1 31 ? -19.703 3.248 -6.812 1 92.88 31 PRO B N 1
ATOM 2226 C CA . PRO B 1 31 ? -19.812 3.266 -8.273 1 92.88 31 PRO B CA 1
ATOM 2227 C C . PRO B 1 31 ? -19.984 4.676 -8.836 1 92.88 31 PRO B C 1
ATOM 2229 O O . PRO B 1 31 ? -19.578 4.949 -9.969 1 92.88 31 PRO B O 1
ATOM 2232 N N . ASN B 1 32 ? -20.562 5.609 -8.102 1 93.38 32 ASN B N 1
ATOM 2233 C CA . ASN B 1 32 ? -20.812 6.961 -8.586 1 93.38 32 ASN B CA 1
ATOM 2234 C C . ASN B 1 32 ? -19.797 7.957 -8.055 1 93.38 32 ASN B C 1
ATOM 2236 O O . ASN B 1 32 ? -19.969 9.172 -8.188 1 93.38 32 ASN B O 1
ATOM 2240 N N . PHE B 1 33 ? -18.766 7.41 -7.457 1 95.5 33 PHE B N 1
ATOM 2241 C CA . PHE B 1 33 ? -17.766 8.312 -6.906 1 95.5 33 PHE B CA 1
ATOM 2242 C C . PHE B 1 33 ? -16.969 8.984 -8.023 1 95.5 33 PHE B C 1
ATOM 2244 O O . PHE B 1 33 ? -16.531 8.32 -8.969 1 95.5 33 PHE B O 1
ATOM 2251 N N . GLU B 1 34 ? -16.781 10.305 -7.863 1 93.69 34 GLU B N 1
ATOM 2252 C CA . GLU B 1 34 ? -15.875 11.102 -8.688 1 93.69 34 GLU B CA 1
ATOM 2253 C C . GLU B 1 34 ? -14.891 11.891 -7.832 1 93.69 34 GLU B C 1
ATOM 2255 O O . GLU B 1 34 ? -15.297 12.633 -6.938 1 93.69 34 GLU B O 1
ATOM 2260 N N . CYS B 1 35 ? -13.672 11.633 -8.078 1 94.81 35 CYS B N 1
ATOM 2261 C CA . CYS B 1 35 ? -12.68 12.336 -7.281 1 94.81 35 CYS B CA 1
ATOM 2262 C C . CYS B 1 35 ? -12.516 13.773 -7.766 1 94.81 35 CYS B C 1
ATOM 2264 O O . CYS B 1 35 ? -12.953 14.117 -8.867 1 94.81 35 CYS B O 1
ATOM 2266 N N . VAL B 1 36 ? -11.883 14.578 -6.883 1 92.75 36 VAL B N 1
ATOM 2267 C CA . VAL B 1 36 ? -11.68 15.977 -7.238 1 92.75 36 VAL B CA 1
ATOM 2268 C C . VAL B 1 36 ? -10.18 16.281 -7.344 1 92.75 36 VAL B C 1
ATOM 2270 O O . VAL B 1 36 ? -9.383 15.766 -6.555 1 92.75 36 VAL B O 1
ATOM 2273 N N . GLY B 1 37 ? -9.758 17.016 -8.344 1 90.69 37 GLY B N 1
ATOM 2274 C CA . GLY B 1 37 ? -8.367 17.359 -8.57 1 90.69 37 GLY B CA 1
ATOM 2275 C C . GLY B 1 37 ? -7.996 18.734 -8.039 1 90.69 37 GLY B C 1
ATOM 2276 O O . GLY B 1 37 ? -7.227 19.469 -8.664 1 90.69 37 GLY B O 1
ATOM 2277 N N . ASN B 1 38 ? -8.695 19.141 -7.043 1 86.06 38 ASN B N 1
ATOM 2278 C CA . ASN B 1 38 ? -8.453 20.422 -6.398 1 86.06 38 ASN B CA 1
ATOM 2279 C C . ASN B 1 38 ? -8.641 20.344 -4.887 1 86.06 38 ASN B C 1
ATOM 2281 O O . ASN B 1 38 ? -8.57 19.25 -4.309 1 86.06 38 ASN B O 1
ATOM 2285 N N . LEU B 1 39 ? -8.688 21.5 -4.168 1 76.56 39 LEU B N 1
ATOM 2286 C CA . LEU B 1 39 ? -8.734 21.547 -2.711 1 76.56 39 LEU B CA 1
ATOM 2287 C C . LEU B 1 39 ? -9.969 20.828 -2.18 1 76.56 39 LEU B C 1
ATOM 2289 O O . LEU B 1 39 ? -10 20.438 -1.013 1 76.56 39 LEU B O 1
ATOM 2293 N N . GLY B 1 40 ? -10.773 20.234 -2.908 1 65.75 40 GLY B N 1
ATOM 2294 C CA . GLY B 1 40 ? -11.969 19.5 -2.531 1 65.75 40 GLY B CA 1
ATOM 2295 C C . GLY B 1 40 ? -13.102 20.391 -2.074 1 65.75 40 GLY B C 1
ATOM 2296 O O . GLY B 1 40 ? -12.961 21.609 -2.043 1 65.75 40 GLY B O 1
ATOM 2297 N N . SER B 1 41 ? -14.367 19.766 -2.057 1 60.97 41 SER B N 1
ATOM 2298 C CA . SER B 1 41 ? -15.57 20.531 -1.736 1 60.97 41 SER B CA 1
ATOM 2299 C C . SER B 1 41 ? -15.875 20.484 -0.243 1 60.97 41 SER B C 1
ATOM 2301 O O . SER B 1 41 ? -15.945 19.406 0.346 1 60.97 41 SER B O 1
ATOM 2303 N N . ARG B 1 42 ? -15.242 21.25 0.49 1 63.25 42 ARG B N 1
ATOM 2304 C CA . ARG B 1 42 ? -15.703 21.375 1.867 1 63.25 42 ARG B CA 1
ATOM 2305 C C . ARG B 1 42 ? -16.938 22.266 1.954 1 63.25 42 ARG B C 1
ATOM 2307 O O . ARG B 1 42 ? -17.234 23 1.017 1 63.25 42 ARG B O 1
ATOM 2314 N N . ASP B 1 43 ? -17.766 21.891 2.854 1 67.69 43 ASP B N 1
ATOM 2315 C CA . ASP B 1 43 ? -18.844 22.828 3.164 1 67.69 43 ASP B CA 1
ATOM 2316 C C . ASP B 1 43 ? -18.328 24.266 3.16 1 67.69 43 ASP B C 1
ATOM 2318 O O . ASP B 1 43 ? -17.359 24.578 3.838 1 67.69 43 ASP B O 1
ATOM 2322 N N . PRO B 1 44 ? -18.906 25.062 2.24 1 72.75 44 PRO B N 1
ATOM 2323 C CA . PRO B 1 44 ? -18.375 26.406 2.045 1 72.75 44 PRO B CA 1
ATOM 2324 C C . PRO B 1 44 ? -18.203 27.172 3.357 1 72.75 44 PRO B C 1
ATOM 2326 O O . PRO B 1 44 ? -17.203 27.859 3.549 1 72.75 44 PRO B O 1
ATOM 2329 N N . ASP B 1 45 ? -19.25 27.078 4.176 1 74.81 45 ASP B N 1
ATOM 2330 C CA . ASP B 1 45 ? -19.172 27.797 5.445 1 74.81 45 ASP B CA 1
ATOM 2331 C C . ASP B 1 45 ? -18.062 27.234 6.324 1 74.81 45 ASP B C 1
ATOM 2333 O O . ASP B 1 45 ? -17.266 27.984 6.902 1 74.81 45 ASP B O 1
ATOM 2337 N N . PHE B 1 46 ? -17.906 26.016 6.285 1 77.25 46 PHE B N 1
ATOM 2338 C CA . PHE B 1 46 ? -16.859 25.359 7.07 1 77.25 46 PHE B CA 1
ATOM 2339 C C . PHE B 1 46 ? -15.492 25.688 6.5 1 77.25 46 PHE B C 1
ATOM 2341 O O . PHE B 1 46 ? -14.547 25.953 7.25 1 77.25 46 PHE B O 1
ATOM 2348 N N . TRP B 1 47 ? -15.531 25.797 5.309 1 82.94 47 TRP B N 1
ATOM 2349 C CA . TRP B 1 47 ? -14.25 26.031 4.656 1 82.94 47 TRP B CA 1
ATOM 2350 C C . TRP B 1 47 ? -13.742 27.438 4.953 1 82.94 47 TRP B C 1
ATOM 2352 O O . TRP B 1 47 ? -12.555 27.641 5.215 1 82.94 47 TRP B O 1
ATOM 2362 N N . THR B 1 48 ? -14.648 28.391 4.984 1 84.81 48 THR B N 1
ATOM 2363 C CA . THR B 1 48 ? -14.266 29.766 5.285 1 84.81 48 THR B CA 1
ATOM 2364 C C . THR B 1 48 ? -13.727 29.891 6.703 1 84.81 48 THR B C 1
ATOM 2366 O O . THR B 1 48 ? -12.68 30.5 6.926 1 84.81 48 THR B O 1
ATOM 2369 N N . LEU B 1 49 ? -14.43 29.297 7.609 1 86.31 49 LEU B N 1
ATOM 2370 C CA . LEU B 1 49 ? -13.992 29.312 9 1 86.31 49 LEU B CA 1
ATOM 2371 C C . LEU B 1 49 ? -12.656 28.609 9.156 1 86.31 49 LEU B C 1
ATOM 2373 O O . LEU B 1 49 ? -11.766 29.078 9.859 1 86.31 49 LEU B O 1
ATOM 2377 N N . TYR B 1 50 ? -12.531 27.531 8.453 1 87.06 50 TYR B N 1
ATOM 2378 C CA . TYR B 1 50 ? -11.289 26.766 8.523 1 87.06 50 TYR B CA 1
ATOM 2379 C C . TYR B 1 50 ? -10.117 27.578 7.992 1 87.06 50 TYR B C 1
ATOM 2381 O O . TYR B 1 50 ? -9.047 27.609 8.602 1 87.06 50 TYR B O 1
ATOM 2389 N N . GLN B 1 51 ? -10.375 28.219 6.918 1 89.19 51 GLN B N 1
ATOM 2390 C CA . GLN B 1 51 ? -9.312 29.016 6.32 1 89.19 51 GLN B CA 1
ATOM 2391 C C . GLN B 1 51 ? -8.852 30.109 7.266 1 89.19 51 GLN B C 1
ATOM 2393 O O . GLN B 1 51 ? -7.656 30.406 7.344 1 89.19 51 GLN B O 1
ATOM 2398 N N . ALA B 1 52 ? -9.766 30.688 7.957 1 91.5 52 ALA B N 1
ATOM 2399 C CA . ALA B 1 52 ? -9.414 31.734 8.906 1 91.5 52 ALA B CA 1
ATOM 2400 C C . ALA B 1 52 ? -8.547 31.188 10.039 1 91.5 52 ALA B C 1
ATOM 2402 O O . ALA B 1 52 ? -7.512 31.766 10.367 1 91.5 52 ALA B O 1
ATOM 2403 N N . LYS B 1 53 ? -8.938 30.062 10.57 1 93.06 53 LYS B N 1
ATOM 2404 C CA . LYS B 1 53 ? -8.18 29.438 11.656 1 93.06 53 LYS B CA 1
ATOM 2405 C C . LYS B 1 53 ? -6.816 28.938 11.164 1 93.06 53 LYS B C 1
ATOM 2407 O O . LYS B 1 53 ? -5.828 29 11.898 1 93.06 53 LYS B O 1
ATOM 2412 N N . TYR B 1 54 ? -6.879 28.5 9.977 1 94.31 54 TYR B N 1
ATOM 2413 C CA . TYR B 1 54 ? -5.637 28.047 9.359 1 94.31 54 TYR B CA 1
ATOM 2414 C C . TYR B 1 54 ? -4.641 29.188 9.227 1 94.31 54 TYR B C 1
ATOM 2416 O O . TYR B 1 54 ? -3.465 29.047 9.562 1 94.31 54 TYR B O 1
ATOM 2424 N N . ARG B 1 55 ? -5.09 30.344 8.781 1 96.19 55 ARG B N 1
ATOM 2425 C CA . ARG B 1 55 ? -4.238 31.516 8.648 1 96.19 55 ARG B CA 1
ATOM 2426 C C . ARG B 1 55 ? -3.721 31.969 10.008 1 96.19 55 ARG B C 1
ATOM 2428 O O . ARG B 1 55 ? -2.566 32.375 10.133 1 96.19 55 ARG B O 1
ATOM 2435 N N . GLU B 1 56 ? -4.543 31.875 10.969 1 96.88 56 GLU B N 1
ATOM 2436 C CA . GLU B 1 56 ? -4.133 32.25 12.32 1 96.88 56 GLU B CA 1
ATOM 2437 C C . GLU B 1 56 ? -3.006 31.328 12.82 1 96.88 56 GLU B C 1
ATOM 2439 O O . GLU B 1 56 ? -2.049 31.812 13.43 1 96.88 56 GLU B O 1
ATOM 2444 N N . ALA B 1 57 ? -3.158 30.047 12.523 1 97.25 57 ALA B N 1
ATOM 2445 C CA . ALA B 1 57 ? -2.123 29.109 12.922 1 97.25 57 ALA B CA 1
ATOM 2446 C C . ALA B 1 57 ? -0.803 29.406 12.219 1 97.25 57 ALA B C 1
ATOM 2448 O O . ALA B 1 57 ? 0.26 29.391 12.852 1 97.25 57 ALA B O 1
ATOM 24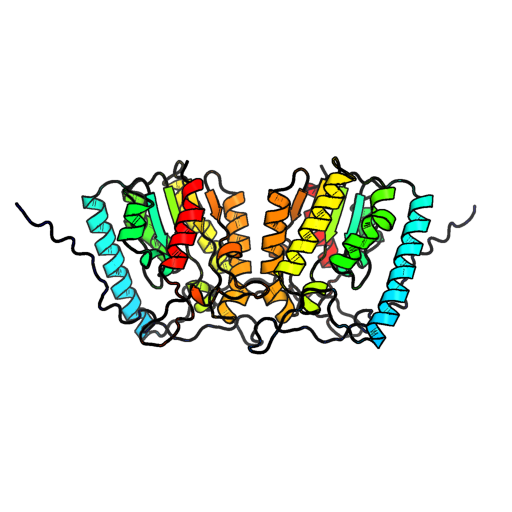49 N N . ILE B 1 58 ? -0.871 29.734 10.953 1 98.31 58 ILE B N 1
ATOM 2450 C CA . ILE B 1 58 ? 0.323 30.047 10.172 1 98.31 58 ILE B CA 1
ATOM 2451 C C . ILE B 1 58 ? 1.003 31.297 10.75 1 98.31 58 ILE B C 1
ATOM 2453 O O . ILE B 1 58 ? 2.225 31.312 10.922 1 98.31 58 ILE B O 1
ATOM 2457 N N . GLU B 1 59 ? 0.209 32.281 11.062 1 98 59 GLU B N 1
ATOM 2458 C CA . GLU B 1 59 ? 0.754 33.5 11.633 1 98 59 GLU B CA 1
ATOM 2459 C C . GLU B 1 59 ? 1.412 33.25 12.984 1 98 59 GLU B C 1
ATOM 2461 O O . GLU B 1 59 ? 2.498 33.75 13.266 1 98 59 GLU B O 1
ATOM 2466 N N . PHE B 1 60 ? 0.756 32.5 13.773 1 97.88 60 PHE B N 1
ATOM 2467 C CA . PHE B 1 60 ? 1.303 32.156 15.078 1 97.88 60 PHE B CA 1
ATOM 2468 C C . PHE B 1 60 ? 2.648 31.469 14.93 1 97.88 60 PHE B C 1
ATOM 2470 O O . PHE B 1 60 ? 3.621 31.828 15.594 1 97.88 60 PHE B O 1
ATOM 2477 N N . TYR B 1 61 ? 2.732 30.438 14.062 1 98.31 61 TYR B N 1
ATOM 2478 C CA . TYR B 1 61 ? 3.961 29.672 13.859 1 98.31 61 TYR B CA 1
ATOM 2479 C C . TYR B 1 61 ? 5.059 30.562 13.281 1 98.31 61 TYR B C 1
ATOM 2481 O O . TYR B 1 61 ? 6.227 30.438 13.656 1 98.31 61 TYR B O 1
ATOM 2489 N N . SER B 1 62 ? 4.652 31.406 12.367 1 98.12 62 SER B N 1
ATOM 2490 C CA . SER B 1 62 ? 5.621 32.312 11.773 1 98.12 62 SER B CA 1
ATOM 2491 C C . SER B 1 62 ? 6.242 33.219 12.836 1 98.12 62 SER B C 1
ATOM 2493 O O . SER B 1 62 ? 7.461 33.406 12.859 1 98.12 62 SER B O 1
ATOM 2495 N N . LYS B 1 63 ? 5.453 33.781 13.688 1 97.94 63 LYS B N 1
ATOM 2496 C CA . LYS B 1 63 ? 5.941 34.625 14.766 1 97.94 63 LYS B CA 1
ATOM 2497 C C . LYS B 1 63 ? 6.836 33.844 15.719 1 97.94 63 LYS B C 1
ATOM 2499 O O . LYS B 1 63 ? 7.902 34.344 16.109 1 97.94 63 LYS B O 1
ATOM 2504 N N . GLU B 1 64 ? 6.406 32.688 16.078 1 97.62 64 GLU B N 1
ATOM 2505 C CA . GLU B 1 64 ? 7.211 31.859 16.969 1 97.62 64 GLU B CA 1
ATOM 2506 C C . GLU B 1 64 ? 8.562 31.531 16.328 1 97.62 64 GLU B C 1
ATOM 2508 O O . GLU B 1 64 ? 9.586 31.516 17.016 1 97.62 64 GLU B O 1
ATOM 2513 N N . ASN B 1 65 ? 8.555 31.266 15.039 1 98 65 ASN B N 1
ATOM 2514 C CA . ASN B 1 65 ? 9.789 30.953 14.328 1 98 65 ASN B CA 1
ATOM 2515 C C . ASN B 1 65 ? 10.781 32.094 14.398 1 98 65 ASN B C 1
ATOM 2517 O O . ASN B 1 65 ? 11.992 31.891 14.484 1 98 65 ASN B O 1
ATOM 2521 N N . THR B 1 66 ? 10.281 33.344 14.336 1 96.81 66 THR B N 1
ATOM 2522 C CA . THR B 1 66 ? 11.156 34.5 14.43 1 96.81 66 THR B CA 1
ATOM 2523 C C . THR B 1 66 ? 11.805 34.562 15.812 1 96.81 66 THR B C 1
ATOM 2525 O O . THR B 1 66 ? 12.93 35.062 15.945 1 96.81 66 THR B O 1
ATOM 2528 N N . ARG B 1 67 ? 11.164 34.031 16.734 1 96.44 67 ARG B N 1
ATOM 2529 C CA . ARG B 1 67 ? 11.688 34.031 18.094 1 96.44 67 ARG B CA 1
ATOM 2530 C C . ARG B 1 67 ? 12.688 32.906 18.297 1 96.44 67 ARG B C 1
ATOM 2532 O O . ARG B 1 67 ? 13.773 33.125 18.844 1 96.44 67 ARG B O 1
ATOM 2539 N N . ILE B 1 68 ? 12.398 31.672 17.844 1 95 68 ILE B N 1
ATOM 2540 C CA . ILE B 1 68 ? 13.195 30.469 18.094 1 95 68 ILE B CA 1
ATOM 2541 C C . ILE B 1 68 ? 14.383 30.438 17.141 1 95 68 ILE B C 1
ATOM 2543 O O . ILE B 1 68 ? 15.445 29.906 17.484 1 95 68 ILE B O 1
ATOM 2547 N N . LYS B 1 69 ? 14.234 30.891 15.953 1 95.44 69 LYS B N 1
ATOM 2548 C CA . LYS B 1 69 ? 15.25 31.094 14.922 1 95.44 69 LYS B CA 1
ATOM 2549 C C . LYS B 1 69 ? 15.688 29.766 14.305 1 95.44 69 LYS B C 1
ATOM 2551 O O . LYS B 1 69 ? 15.891 29.672 13.094 1 95.44 69 LYS B O 1
ATOM 2556 N N . THR B 1 70 ? 15.883 28.719 15.188 1 97.56 70 THR B N 1
ATOM 2557 C CA . THR B 1 70 ? 16.312 27.438 14.633 1 97.56 70 THR B CA 1
ATOM 2558 C C . THR B 1 70 ? 15.758 26.281 15.453 1 97.56 70 THR B C 1
ATOM 2560 O O . THR B 1 70 ? 15.445 26.453 16.641 1 97.56 70 THR B O 1
ATOM 2563 N N . ALA B 1 71 ? 15.523 25.156 14.812 1 97.69 71 ALA B N 1
ATOM 2564 C CA . ALA B 1 71 ? 15.156 23.891 15.461 1 97.69 71 ALA B CA 1
ATOM 2565 C C . ALA B 1 71 ? 15.781 22.703 14.742 1 97.69 71 ALA B C 1
ATOM 2567 O O . ALA B 1 71 ? 15.727 22.625 13.508 1 97.69 71 ALA B O 1
ATOM 2568 N N . GLN B 1 72 ? 16.375 21.797 15.461 1 97.12 72 GLN B N 1
ATOM 2569 C CA . GLN B 1 72 ? 17.047 20.656 14.859 1 97.12 72 GLN B CA 1
ATOM 2570 C C . GLN B 1 72 ? 16.047 19.719 14.195 1 97.12 72 GLN B C 1
ATOM 2572 O O . GLN B 1 72 ? 16.312 19.156 13.125 1 97.12 72 GLN B O 1
ATOM 2577 N N . ILE B 1 73 ? 14.922 19.547 14.883 1 98.62 73 ILE B N 1
ATOM 2578 C CA . ILE B 1 73 ? 13.891 18.641 14.398 1 98.62 73 ILE B CA 1
ATOM 2579 C C . ILE B 1 73 ? 12.555 19.375 14.328 1 98.62 73 ILE B C 1
ATOM 2581 O O . ILE B 1 73 ? 12.133 20.016 15.289 1 98.62 73 ILE B O 1
ATOM 2585 N N . VAL B 1 74 ? 11.867 19.297 13.211 1 98.88 74 VAL B N 1
ATOM 2586 C CA . VAL B 1 74 ? 10.531 19.859 13.055 1 98.88 74 VAL B CA 1
ATOM 2587 C C . VAL B 1 74 ? 9.539 18.766 12.695 1 98.88 74 VAL B C 1
ATOM 2589 O O . VAL B 1 74 ? 9.766 18 11.75 1 98.88 74 VAL B O 1
ATOM 2592 N N . PHE B 1 75 ? 8.516 18.578 13.492 1 98.94 75 PHE B N 1
ATOM 2593 C CA . PHE B 1 75 ? 7.359 17.766 13.156 1 98.94 75 PHE B CA 1
ATOM 2594 C C . PHE B 1 75 ? 6.312 18.594 12.414 1 98.94 75 PHE B C 1
ATOM 2596 O O . PHE B 1 75 ? 5.949 19.688 12.852 1 98.94 75 PHE B O 1
ATOM 2603 N N . VAL B 1 76 ? 5.855 18.141 11.289 1 98.88 76 VAL B N 1
ATOM 2604 C CA . VAL B 1 76 ? 4.941 18.938 10.477 1 98.88 76 VAL B CA 1
ATOM 2605 C C . VAL B 1 76 ? 3.9 18.031 9.828 1 98.88 76 VAL B C 1
ATOM 2607 O O . VAL B 1 76 ? 4.203 16.906 9.445 1 98.88 76 VAL B O 1
ATOM 2610 N N . GLY B 1 77 ? 2.717 18.516 9.727 1 98.62 77 GLY B N 1
ATOM 2611 C CA . GLY B 1 77 ? 1.639 17.766 9.102 1 98.62 77 GLY B CA 1
ATOM 2612 C C . GLY B 1 77 ? 0.266 18.156 9.617 1 98.62 77 GLY B C 1
ATOM 2613 O O . GLY B 1 77 ? 0.011 19.328 9.898 1 98.62 77 GLY B O 1
ATOM 2614 N N . ASN B 1 78 ? -0.606 17.172 9.664 1 97.19 78 ASN B N 1
ATOM 2615 C CA . ASN B 1 78 ? -2.012 17.422 9.961 1 97.19 78 ASN B CA 1
ATOM 2616 C C . ASN B 1 78 ? -2.314 17.234 11.445 1 97.19 78 ASN B C 1
ATOM 2618 O O . ASN B 1 78 ? -1.472 17.516 12.297 1 97.19 78 ASN B O 1
ATOM 2622 N N . SER B 1 79 ? -3.496 16.875 11.758 1 97.19 79 SER B N 1
ATOM 2623 C CA . SER B 1 79 ? -3.93 16.75 13.141 1 97.19 79 SER B CA 1
ATOM 2624 C C . SER B 1 79 ? -3.158 15.648 13.867 1 97.19 79 SER B C 1
ATOM 2626 O O . SER B 1 79 ? -2.963 15.719 15.086 1 97.19 79 SER B O 1
ATOM 2628 N N . LEU B 1 80 ? -2.756 14.625 13.188 1 97.81 80 LEU B N 1
ATOM 2629 C CA . LEU B 1 80 ? -1.98 13.562 13.828 1 97.81 80 LEU B CA 1
ATOM 2630 C C . LEU B 1 80 ? -0.629 14.094 14.297 1 97.81 80 LEU B C 1
ATOM 2632 O O . LEU B 1 80 ? -0.125 13.68 15.344 1 97.81 80 LEU B O 1
ATOM 2636 N N . MET B 1 81 ? -0.065 15.016 13.57 1 98.12 81 MET B N 1
ATOM 2637 C CA . MET B 1 81 ? 1.182 15.633 14.016 1 98.12 81 MET B CA 1
ATOM 2638 C C . MET B 1 81 ? 0.921 16.672 15.109 1 98.12 81 MET B C 1
ATOM 2640 O O . MET B 1 81 ? 1.644 16.719 16.109 1 98.12 81 MET B O 1
ATOM 2644 N N . ALA B 1 82 ? -0.178 17.453 14.867 1 97.75 82 ALA B N 1
ATOM 2645 C CA . ALA B 1 82 ? -0.541 18.453 15.859 1 97.75 82 ALA B CA 1
ATOM 2646 C C . ALA B 1 82 ? -0.818 17.812 17.219 1 97.75 82 ALA B C 1
ATOM 2648 O O . ALA B 1 82 ? -0.574 18.422 18.266 1 97.75 82 ALA B O 1
ATOM 2649 N N . GLY B 1 83 ? -1.255 16.594 17.156 1 97.12 83 GLY B N 1
ATOM 2650 C CA . GLY B 1 83 ? -1.706 15.906 18.344 1 97.12 83 GLY B CA 1
ATOM 2651 C C . GLY B 1 83 ? -0.58 15.234 19.109 1 97.12 83 GLY B C 1
ATOM 2652 O O . GLY B 1 83 ? -0.799 14.664 20.188 1 97.12 83 GLY B O 1
ATOM 2653 N N . PHE B 1 84 ? 0.634 15.258 18.594 1 97.88 84 PHE B N 1
ATOM 2654 C CA . PHE B 1 84 ? 1.748 14.703 19.344 1 97.88 84 PHE B CA 1
ATOM 2655 C C . PHE B 1 84 ? 1.852 15.367 20.719 1 97.88 84 PHE B C 1
ATOM 2657 O O . PHE B 1 84 ? 2.006 16.594 20.812 1 97.88 84 PHE B O 1
ATOM 2664 N N . PRO B 1 85 ? 1.809 14.586 21.812 1 97.56 85 PRO B N 1
ATOM 2665 C CA . PRO B 1 85 ? 1.847 15.227 23.125 1 97.56 85 PRO B CA 1
ATOM 2666 C C . PRO B 1 85 ? 3.143 15.992 23.375 1 97.56 85 PRO B C 1
ATOM 2668 O O . PRO B 1 85 ? 4.23 15.43 23.25 1 97.56 85 PRO B O 1
ATOM 2671 N N . PRO B 1 86 ? 2.947 17.25 23.797 1 96.94 86 PRO B N 1
ATOM 2672 C CA . PRO B 1 86 ? 4.137 18.094 23.938 1 96.94 86 PRO B CA 1
ATOM 2673 C C . PRO B 1 86 ? 5.172 17.5 24.891 1 96.94 86 PRO B C 1
ATOM 2675 O O . PRO B 1 86 ? 6.371 17.547 24.625 1 96.94 86 PRO B O 1
ATOM 2678 N N . GLY B 1 87 ? 4.742 16.984 25.984 1 97.44 87 GLY B N 1
ATOM 2679 C CA . GLY B 1 87 ? 5.672 16.359 26.922 1 97.44 87 GLY B CA 1
ATOM 2680 C C . GLY B 1 87 ? 6.43 15.195 26.328 1 97.44 87 GLY B C 1
ATOM 2681 O O . GLY B 1 87 ? 7.652 15.109 26.469 1 97.44 87 GLY B O 1
ATOM 2682 N N . LEU B 1 88 ? 5.707 14.344 25.641 1 97.81 88 LEU B N 1
ATOM 2683 C CA . LEU B 1 88 ? 6.316 13.18 25.016 1 97.81 88 LEU B CA 1
ATOM 2684 C C . LEU B 1 88 ? 7.27 13.602 23.906 1 97.81 88 LEU B C 1
ATOM 2686 O O . LEU B 1 88 ? 8.352 13.031 23.75 1 97.81 88 LEU B O 1
ATOM 2690 N N . LEU B 1 89 ? 6.863 14.547 23.156 1 97.62 89 LEU B N 1
ATOM 2691 C CA . LEU B 1 89 ? 7.688 15.055 22.062 1 97.62 89 LEU B CA 1
ATOM 2692 C C . LEU B 1 89 ? 9.023 15.57 22.578 1 97.62 89 LEU B C 1
ATOM 2694 O O . LEU B 1 89 ? 10.078 15.227 22.047 1 97.62 89 LEU B O 1
ATOM 2698 N N . GLN B 1 90 ? 9.023 16.344 23.688 1 97 90 GLN B N 1
ATOM 2699 C CA . GLN B 1 90 ? 10.25 16.906 24.25 1 97 90 GLN B CA 1
ATOM 2700 C C . GLN B 1 90 ? 11.102 15.836 24.922 1 97 90 GLN B C 1
ATOM 2702 O O . GLN B 1 90 ? 12.328 15.898 24.891 1 97 90 GLN B O 1
ATOM 2707 N N . GLU B 1 91 ? 10.43 14.867 25.469 1 97.81 91 GLU B N 1
ATOM 2708 C CA . GLU B 1 91 ? 11.141 13.773 26.125 1 97.81 91 GLU B CA 1
ATOM 2709 C C . GLU B 1 91 ? 11.875 12.914 25.094 1 97.81 91 GLU B C 1
ATOM 2711 O O . GLU B 1 91 ? 13.047 12.586 25.266 1 97.81 91 GLU B O 1
ATOM 2716 N N . GLU B 1 92 ? 11.219 12.617 24.016 1 97.88 92 GLU B N 1
ATOM 2717 C CA . GLU B 1 92 ? 11.758 11.68 23.031 1 97.88 92 GLU B CA 1
ATOM 2718 C C . GLU B 1 92 ? 12.609 12.391 21.984 1 97.88 92 GLU B C 1
ATOM 2720 O O . GLU B 1 92 ? 13.523 11.797 21.406 1 97.88 92 GLU B O 1
ATOM 2725 N N . PHE B 1 93 ? 12.297 13.68 21.734 1 98.12 93 PHE B N 1
ATOM 2726 C CA . PHE B 1 93 ? 12.984 14.477 20.734 1 98.12 93 PHE B CA 1
ATOM 2727 C C . PHE B 1 93 ? 13.305 15.867 21.266 1 98.12 93 PHE B C 1
ATOM 2729 O O . PHE B 1 93 ? 12.758 16.859 20.797 1 98.12 93 PHE B O 1
ATOM 2736 N N . PRO B 1 94 ? 14.266 15.945 22.125 1 96.12 94 PRO B N 1
ATOM 2737 C CA . PRO B 1 94 ? 14.562 17.234 22.75 1 96.12 94 PRO B CA 1
ATOM 2738 C C . PRO B 1 94 ? 14.906 18.312 21.719 1 96.12 94 PRO B C 1
ATOM 2740 O O . PRO B 1 94 ? 15.672 18.062 20.781 1 96.12 94 PRO B O 1
ATOM 2743 N N . GLY B 1 95 ? 14.242 19.453 21.844 1 92.44 95 GLY B N 1
ATOM 2744 C CA . GLY B 1 95 ? 14.516 20.594 20.969 1 92.44 95 GLY B CA 1
ATOM 2745 C C . GLY B 1 95 ? 13.672 20.594 19.703 1 92.44 95 GLY B C 1
ATOM 2746 O O . GLY B 1 95 ? 13.812 21.484 18.875 1 92.44 95 GLY B O 1
ATOM 2747 N N . SER B 1 96 ? 12.789 19.641 19.656 1 97.75 96 SER B N 1
ATOM 2748 C CA . SER B 1 96 ? 11.922 19.594 18.484 1 97.75 96 SER B CA 1
ATOM 2749 C C . SER B 1 96 ? 10.812 20.641 18.578 1 97.75 96 SER B C 1
ATOM 2751 O O . SER B 1 96 ? 10.484 21.109 19.672 1 97.75 96 SER B O 1
ATOM 2753 N N . VAL B 1 97 ? 10.336 21.047 17.422 1 98.25 97 VAL B N 1
ATOM 2754 C CA . VAL B 1 97 ? 9.211 21.969 17.312 1 98.25 97 VAL B CA 1
ATOM 2755 C C . VAL B 1 97 ? 8.086 21.328 16.5 1 98.25 97 VAL B C 1
ATOM 2757 O O . VAL B 1 97 ? 8.344 20.641 15.508 1 98.25 97 VAL B O 1
ATOM 2760 N N . ASN B 1 98 ? 6.914 21.547 16.984 1 98.62 98 ASN B N 1
ATOM 2761 C CA . ASN B 1 98 ? 5.742 21 16.297 1 98.62 98 ASN B CA 1
ATOM 2762 C C . ASN B 1 98 ? 5.066 22.062 15.43 1 98.62 98 ASN B C 1
ATOM 2764 O O . ASN B 1 98 ? 4.68 23.125 15.922 1 98.62 98 ASN B O 1
ATOM 2768 N N . ARG B 1 99 ? 4.902 21.781 14.195 1 98.69 99 ARG B N 1
ATOM 2769 C CA . ARG B 1 99 ? 4.238 22.656 13.234 1 98.69 99 ARG B CA 1
ATOM 2770 C C . ARG B 1 9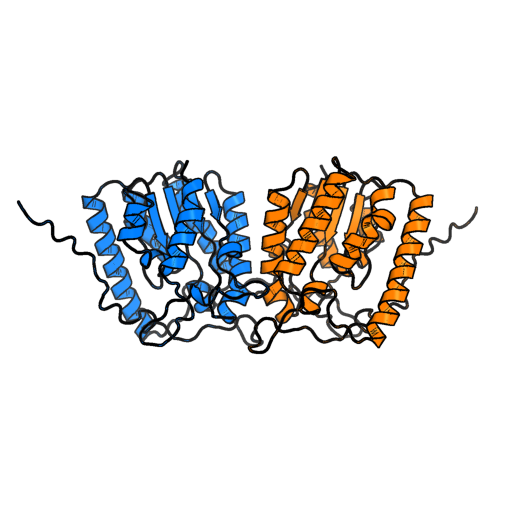9 ? 3.057 21.953 12.578 1 98.69 99 ARG B C 1
ATOM 2772 O O . ARG B 1 99 ? 2.754 22.188 11.406 1 98.69 99 ARG B O 1
ATOM 2779 N N . GLY B 1 100 ? 2.449 21.016 13.289 1 98.69 100 GLY B N 1
ATOM 2780 C CA . GLY B 1 100 ? 1.212 20.406 12.836 1 98.69 100 GLY B CA 1
ATOM 2781 C C . GLY B 1 100 ? 0.024 21.344 12.891 1 98.69 100 GLY B C 1
ATOM 2782 O O . GLY B 1 100 ? -0.098 22.141 13.828 1 98.69 100 GLY B O 1
ATOM 2783 N N . ILE B 1 101 ? -0.85 21.281 11.883 1 97.5 101 ILE B N 1
ATOM 2784 C CA . ILE B 1 101 ? -2.107 22.016 11.875 1 97.5 101 ILE B CA 1
ATOM 2785 C C . ILE B 1 101 ? -3.27 21.047 11.625 1 97.5 101 ILE B C 1
ATOM 2787 O O . ILE B 1 101 ? -3.305 20.375 10.602 1 97.5 101 ILE B O 1
ATOM 2791 N N . PRO B 1 102 ? -4.211 20.984 12.555 1 95.44 102 PRO B N 1
ATOM 2792 C CA . PRO B 1 102 ? -5.367 20.109 12.336 1 95.44 102 PRO B CA 1
ATOM 2793 C C . PRO B 1 102 ? -6.066 20.375 11.008 1 95.44 102 PRO B C 1
ATOM 2795 O O . PRO B 1 102 ? -6.23 21.531 10.609 1 95.44 102 PRO B O 1
ATOM 2798 N N . GLY B 1 103 ? -6.418 19.312 10.344 1 92.88 103 GLY B N 1
ATOM 2799 C CA . GLY B 1 103 ? -7.168 19.422 9.102 1 92.88 103 GLY B CA 1
ATOM 2800 C C . GLY B 1 103 ? -6.285 19.672 7.895 1 92.88 103 GLY B C 1
ATOM 2801 O O . GLY B 1 103 ? -6.77 19.703 6.762 1 92.88 103 GLY B O 1
ATOM 2802 N N . ASP B 1 104 ? -5 19.812 8.086 1 95.12 104 ASP B N 1
ATOM 2803 C CA . ASP B 1 104 ? -4.07 20.141 7.012 1 95.12 104 ASP B CA 1
ATOM 2804 C C . ASP B 1 104 ? -4.137 19.109 5.891 1 95.12 104 ASP B C 1
ATOM 2806 O O . ASP B 1 104 ? -4.547 17.969 6.117 1 95.12 104 ASP B O 1
ATOM 2810 N N . MET B 1 105 ? -3.844 19.609 4.68 1 95.62 105 MET B N 1
ATOM 2811 C CA . MET B 1 105 ? -3.828 18.812 3.455 1 95.62 105 MET B CA 1
ATOM 2812 C C . MET B 1 105 ? -2.572 19.094 2.637 1 95.62 105 MET B C 1
ATOM 2814 O O . MET B 1 105 ? -1.816 20.016 2.951 1 95.62 105 MET B O 1
ATOM 2818 N N . THR B 1 106 ? -2.34 18.297 1.681 1 97.56 106 THR B N 1
ATOM 2819 C CA . THR B 1 106 ? -1.077 18.344 0.954 1 97.56 106 THR B CA 1
ATOM 2820 C C . THR B 1 106 ? -0.847 19.719 0.344 1 97.56 106 THR B C 1
ATOM 2822 O O . THR B 1 106 ? 0.23 20.297 0.497 1 97.56 106 THR B O 1
ATOM 2825 N N . GLU B 1 107 ? -1.851 20.297 -0.3 1 95.62 107 GLU B N 1
ATOM 2826 C CA . GLU B 1 107 ? -1.661 21.578 -0.979 1 95.62 107 GLU B CA 1
ATOM 2827 C C . GLU B 1 107 ? -1.508 22.719 0.023 1 95.62 107 GLU B C 1
ATOM 2829 O O . GLU B 1 107 ? -0.775 23.672 -0.227 1 95.62 107 GLU B O 1
ATOM 2834 N N . LEU B 1 108 ? -2.289 22.609 1.098 1 95.81 108 LEU B N 1
ATOM 2835 C CA . LEU B 1 108 ? -2.182 23.641 2.119 1 95.81 108 LEU B CA 1
ATOM 2836 C C . LEU B 1 108 ? -0.806 23.609 2.779 1 95.81 108 LEU B C 1
ATOM 2838 O O . LEU B 1 108 ? -0.185 24.656 2.977 1 95.81 108 LEU B O 1
ATOM 2842 N N . LEU B 1 109 ? -0.333 22.453 3.119 1 98.25 109 LEU B N 1
ATOM 2843 C CA . LEU B 1 109 ? 1 22.312 3.695 1 98.25 109 LEU B CA 1
ATOM 2844 C C . LEU B 1 109 ? 2.062 22.859 2.748 1 98.25 109 LEU B C 1
ATOM 2846 O O . LEU B 1 109 ? 2.977 23.562 3.174 1 98.25 109 LEU B O 1
ATOM 2850 N N . LEU B 1 110 ? 1.964 22.5 1.484 1 98.44 110 LEU B N 1
ATOM 2851 C CA . LEU B 1 110 ? 2.885 23.016 0.475 1 98.44 110 LEU B CA 1
ATOM 2852 C C . LEU B 1 110 ? 2.969 24.531 0.539 1 98.44 110 LEU B C 1
ATOM 2854 O O . LEU B 1 110 ? 4.059 25.109 0.446 1 98.44 110 LEU B O 1
ATOM 2858 N N . GLY B 1 111 ? 1.877 25.141 0.794 1 98 111 GLY B N 1
ATOM 2859 C CA . GLY B 1 111 ? 1.787 26.594 0.747 1 98 111 GLY B CA 1
ATOM 2860 C C . GLY B 1 111 ? 2.35 27.266 1.983 1 98 111 GLY B C 1
ATOM 2861 O O . GLY B 1 111 ? 2.605 28.484 1.979 1 98 111 GLY B O 1
ATOM 2862 N N . ARG B 1 112 ? 2.586 26.5 3.008 1 98.5 112 ARG B N 1
ATOM 2863 C CA . ARG B 1 112 ? 2.984 27.188 4.238 1 98.5 112 ARG B CA 1
ATOM 2864 C C . ARG B 1 112 ? 4.395 26.781 4.652 1 98.5 112 ARG B C 1
ATOM 2866 O O . ARG B 1 112 ? 4.883 27.203 5.699 1 98.5 112 ARG B O 1
ATOM 2873 N N . LEU B 1 113 ? 5.09 25.969 3.902 1 98.88 113 LEU B N 1
ATOM 2874 C CA . LEU B 1 113 ? 6.434 25.516 4.242 1 98.88 113 LEU B CA 1
ATOM 2875 C C . LEU B 1 113 ? 7.371 26.703 4.457 1 98.88 113 LEU B C 1
ATOM 2877 O O . LEU B 1 113 ? 8.141 26.734 5.414 1 98.88 113 LEU B O 1
ATOM 2881 N N . GLU B 1 114 ? 7.277 27.719 3.639 1 98.44 114 GLU B N 1
ATOM 2882 C CA . GLU B 1 114 ? 8.172 28.875 3.66 1 98.44 114 GLU B CA 1
ATOM 2883 C C . GLU B 1 114 ? 8.008 29.672 4.953 1 98.44 114 GLU B C 1
ATOM 2885 O O . GLU B 1 114 ? 8.977 30.25 5.457 1 98.44 114 GLU B O 1
ATOM 2890 N N . SER B 1 115 ? 6.816 29.656 5.473 1 98.19 115 SER B N 1
ATOM 2891 C CA . SER B 1 115 ? 6.547 30.5 6.637 1 98.19 115 SER B CA 1
ATOM 2892 C C . SER B 1 115 ? 6.68 29.703 7.934 1 98.19 115 SER B C 1
ATOM 2894 O O . SER B 1 115 ? 7.059 30.25 8.969 1 98.19 115 SER B O 1
ATOM 2896 N N . THR B 1 116 ? 6.449 28.359 7.855 1 98.69 116 THR B N 1
ATOM 2897 C CA . THR B 1 116 ? 6.258 27.688 9.133 1 98.69 116 THR B CA 1
ATOM 2898 C C . THR B 1 116 ? 7.359 26.656 9.367 1 98.69 116 THR B C 1
ATOM 2900 O O . THR B 1 116 ? 7.566 26.203 10.492 1 98.69 116 THR B O 1
ATOM 2903 N N . VAL B 1 117 ? 8.117 26.281 8.328 1 98.88 117 VAL B N 1
ATOM 2904 C CA . VAL B 1 117 ? 9.078 25.203 8.5 1 98.88 117 VAL B CA 1
ATOM 2905 C C . VAL B 1 117 ? 10.484 25.688 8.141 1 98.88 117 VAL B C 1
ATOM 2907 O O . VAL B 1 117 ? 11.398 25.609 8.961 1 98.88 117 VAL B O 1
ATOM 2910 N N . PHE B 1 118 ? 10.68 26.344 7.004 1 98.75 118 PHE B N 1
ATOM 2911 C CA . PHE B 1 118 ? 11.992 26.609 6.418 1 98.75 118 PHE B CA 1
ATOM 2912 C C . PHE B 1 118 ? 12.789 27.578 7.281 1 98.75 118 PHE B C 1
ATOM 2914 O O . PHE B 1 118 ? 14 27.438 7.438 1 98.75 118 PHE B O 1
ATOM 2921 N N . PRO B 1 119 ? 12.125 28.594 7.891 1 98.5 119 PRO B N 1
ATOM 2922 C CA . PRO B 1 119 ? 12.898 29.562 8.68 1 98.5 119 PRO B CA 1
ATOM 2923 C C . PRO B 1 119 ? 13.641 28.906 9.844 1 98.5 119 PRO B C 1
ATOM 2925 O O . PRO B 1 119 ? 14.609 29.469 10.352 1 98.5 119 PRO B O 1
ATOM 2928 N N . LEU B 1 120 ? 13.266 27.656 10.242 1 98.62 120 LEU B N 1
ATOM 2929 C CA . LEU B 1 120 ? 13.852 27 11.406 1 98.62 120 LEU B CA 1
ATOM 2930 C C . LEU B 1 120 ? 15.117 26.25 11.008 1 98.62 120 LEU B C 1
ATOM 2932 O O . LEU B 1 120 ? 15.836 25.734 11.875 1 98.62 120 LEU B O 1
ATOM 2936 N N . LYS B 1 121 ? 15.359 26.078 9.68 1 98.31 121 LYS B N 1
ATOM 2937 C CA . LYS B 1 121 ? 16.547 25.438 9.141 1 98.31 121 LYS B CA 1
ATOM 2938 C C . LYS B 1 121 ? 16.797 24.078 9.797 1 98.31 121 LYS B C 1
ATOM 2940 O O . LYS B 1 121 ? 17.891 23.797 10.273 1 98.31 121 LYS B O 1
ATOM 2945 N N . PRO B 1 122 ? 15.773 23.234 9.797 1 98.56 122 PRO B N 1
ATOM 2946 C CA . PRO B 1 122 ? 15.914 21.969 10.508 1 98.56 122 PRO B CA 1
ATOM 2947 C C . PRO B 1 122 ? 16.859 21 9.812 1 98.56 122 PRO B C 1
ATOM 2949 O O . PRO B 1 122 ? 16.953 21 8.578 1 98.56 122 PRO B O 1
ATOM 2952 N N . SER B 1 123 ? 17.562 20.156 10.625 1 98 123 SER B N 1
ATOM 2953 C CA . SER B 1 123 ? 18.328 19.031 10.102 1 98 123 SER B CA 1
ATOM 2954 C C . SER B 1 123 ? 17.422 17.844 9.781 1 98 123 SER B C 1
ATOM 2956 O O . SER B 1 123 ? 17.75 17.031 8.906 1 98 123 SER B O 1
ATOM 2958 N N . TYR B 1 124 ? 16.328 17.75 10.578 1 98.75 124 TYR B N 1
ATOM 2959 C CA . TYR B 1 124 ? 15.367 16.672 10.383 1 98.75 124 TYR B CA 1
ATOM 2960 C C . TYR B 1 124 ? 13.953 17.219 10.266 1 98.75 124 TYR B C 1
ATOM 2962 O O . TYR B 1 124 ? 13.57 18.141 10.984 1 98.75 124 TYR B O 1
ATOM 2970 N N . ILE B 1 125 ? 13.195 16.719 9.359 1 98.94 125 ILE B N 1
ATOM 2971 C CA . ILE B 1 125 ? 11.773 16.984 9.227 1 98.94 125 ILE B CA 1
ATOM 2972 C C . ILE B 1 125 ? 10.992 15.672 9.281 1 98.94 125 ILE B C 1
ATOM 2974 O O . ILE B 1 125 ? 11.273 14.742 8.516 1 98.94 125 ILE B O 1
ATOM 2978 N N . ILE B 1 126 ? 10.141 15.523 10.234 1 98.94 126 ILE B N 1
ATOM 2979 C CA . ILE B 1 126 ? 9.195 14.414 10.32 1 98.94 126 ILE B CA 1
ATOM 2980 C C . ILE B 1 126 ? 7.832 14.859 9.781 1 98.94 126 ILE B C 1
ATOM 2982 O O . ILE B 1 126 ? 7.168 15.703 10.383 1 98.94 126 ILE B O 1
ATOM 2986 N N . LEU B 1 127 ? 7.387 14.281 8.695 1 98.94 127 LEU B N 1
ATOM 2987 C CA . LEU B 1 127 ? 6.266 14.82 7.934 1 98.94 127 LEU B CA 1
ATOM 2988 C C . LEU B 1 127 ? 5.18 13.766 7.746 1 98.94 127 LEU B C 1
ATOM 2990 O O . LEU B 1 127 ? 5.453 12.656 7.285 1 98.94 127 LEU B O 1
ATOM 2994 N N . GLU B 1 128 ? 3.998 14.023 8.18 1 98.75 128 GLU B N 1
ATOM 2995 C CA . GLU B 1 128 ? 2.812 13.195 7.973 1 98.75 128 GLU B CA 1
ATOM 2996 C C . GLU B 1 128 ? 1.68 14 7.34 1 98.75 128 GLU B C 1
ATOM 2998 O O . GLU B 1 128 ? 1.168 14.945 7.945 1 98.75 128 GLU B O 1
ATOM 3003 N N . ILE B 1 129 ? 1.2 13.602 6.09 1 98.69 129 ILE B N 1
ATOM 3004 C CA . ILE B 1 129 ? 0.166 14.359 5.398 1 98.69 129 ILE B CA 1
ATOM 3005 C C . ILE B 1 129 ? -0.535 13.477 4.375 1 98.69 129 ILE B C 1
ATOM 3007 O O . ILE B 1 129 ? 0.075 12.555 3.816 1 98.69 129 ILE B O 1
ATOM 3011 N N . GLY B 1 130 ? -1.758 13.719 4.145 1 97.69 130 GLY B N 1
ATOM 3012 C CA . GLY B 1 130 ? -2.453 13.055 3.057 1 97.69 130 GLY B CA 1
ATOM 3013 C C . GLY B 1 130 ? -3.797 12.484 3.467 1 97.69 130 GLY B C 1
ATOM 3014 O O . GLY B 1 130 ? -4.691 12.328 2.633 1 97.69 130 GLY B O 1
ATOM 3015 N N . GLY B 1 131 ? -3.955 12.07 4.789 1 97 131 GLY B N 1
ATOM 3016 C CA . GLY B 1 131 ? -5.188 11.453 5.25 1 97 131 GLY B CA 1
ATOM 3017 C C . GLY B 1 131 ? -6.414 12.32 5.012 1 97 131 GLY B C 1
ATOM 3018 O O . GLY B 1 131 ? -7.457 11.82 4.594 1 97 131 GLY B O 1
ATOM 3019 N N . ASN B 1 132 ? -6.301 13.57 5.273 1 94.62 132 ASN B N 1
ATOM 3020 C CA . ASN B 1 132 ? -7.43 14.469 5.07 1 94.62 132 ASN B CA 1
ATOM 3021 C C . ASN B 1 132 ? -7.754 14.641 3.59 1 94.62 132 ASN B C 1
ATOM 3023 O O . ASN B 1 132 ? -8.914 14.844 3.223 1 94.62 132 ASN B O 1
ATOM 3027 N N . ASP B 1 133 ? -6.754 14.562 2.713 1 95.75 133 ASP B N 1
ATOM 3028 C CA . ASP B 1 133 ? -6.984 14.578 1.272 1 95.75 133 ASP B CA 1
ATOM 3029 C C . ASP B 1 133 ? -7.914 13.445 0.851 1 95.75 133 ASP B C 1
ATOM 3031 O O . ASP B 1 133 ? -8.82 13.648 0.042 1 95.75 133 ASP B O 1
ATOM 3035 N N . ILE B 1 134 ? -7.652 12.266 1.406 1 96.38 134 ILE B N 1
ATOM 3036 C CA . ILE B 1 134 ? -8.477 11.094 1.131 1 96.38 134 ILE B CA 1
ATOM 3037 C C . ILE B 1 134 ? -9.906 11.352 1.605 1 96.38 134 ILE B C 1
ATOM 3039 O O . ILE B 1 134 ? -10.867 11.086 0.878 1 96.38 134 ILE B O 1
ATOM 3043 N N . ARG B 1 135 ? -10 11.898 2.812 1 93.19 135 ARG B N 1
ATOM 3044 C CA . ARG B 1 135 ? -11.32 12.148 3.383 1 93.19 135 ARG B CA 1
ATOM 3045 C C . ARG B 1 135 ? -12.117 13.117 2.52 1 93.19 135 ARG B C 1
ATOM 3047 O O . ARG B 1 135 ? -13.344 13.039 2.457 1 93.19 135 ARG B O 1
ATOM 3054 N N . GLU B 1 136 ? -11.414 13.953 1.834 1 90.06 136 GLU B N 1
ATOM 3055 C CA . GLU B 1 136 ? -12.062 14.984 1.021 1 90.06 136 GLU B CA 1
ATOM 3056 C C . GLU B 1 136 ? -12.32 14.477 -0.397 1 90.06 136 GLU B C 1
ATOM 3058 O O . GLU B 1 136 ? -12.82 15.219 -1.243 1 90.06 136 GLU B O 1
ATOM 3063 N N . GLY B 1 137 ? -11.945 13.281 -0.732 1 93.19 137 GLY B N 1
ATOM 3064 C CA . GLY B 1 137 ? -12.25 12.672 -2.014 1 93.19 137 GLY B CA 1
ATOM 3065 C C . GLY B 1 137 ? -11.367 13.172 -3.143 1 93.19 137 GLY B C 1
ATOM 3066 O O . GLY B 1 137 ? -11.82 13.297 -4.281 1 93.19 137 GLY B O 1
ATOM 3067 N N . LYS B 1 138 ? -10.148 13.484 -2.848 1 95.19 138 LYS B N 1
ATOM 3068 C CA . LYS B 1 138 ? -9.242 13.977 -3.885 1 95.19 138 LYS B CA 1
ATOM 3069 C C . LYS B 1 138 ? -8.742 12.828 -4.758 1 95.19 138 LYS B C 1
ATOM 3071 O O . LYS B 1 138 ? -8.578 11.703 -4.281 1 95.19 138 LYS B O 1
ATOM 3076 N N . CYS B 1 139 ? -8.477 13.234 -6.031 1 97.56 139 CYS B N 1
ATOM 3077 C CA . CYS B 1 139 ? -7.891 12.25 -6.93 1 97.56 139 CYS B CA 1
ATOM 3078 C C . CYS B 1 139 ? -6.539 11.773 -6.414 1 97.56 139 CYS B C 1
ATOM 3080 O O . CYS B 1 139 ? -5.73 12.578 -5.949 1 97.56 139 CYS B O 1
ATOM 3082 N N . LEU B 1 140 ? -6.359 10.445 -6.559 1 98.19 140 LEU B N 1
ATOM 3083 C CA . LEU B 1 140 ? -5.125 9.859 -6.059 1 98.19 140 LEU B CA 1
ATOM 3084 C C . LEU B 1 140 ? -3.908 10.492 -6.723 1 98.19 140 LEU B C 1
ATOM 3086 O O . LEU B 1 140 ? -2.906 10.773 -6.062 1 98.19 140 LEU B O 1
ATOM 3090 N N . ASP B 1 141 ? -3.992 10.766 -8.008 1 97.75 141 ASP B N 1
ATOM 3091 C CA . ASP B 1 141 ? -2.879 11.375 -8.727 1 97.75 141 ASP B CA 1
ATOM 3092 C C . ASP B 1 141 ? -2.645 12.812 -8.258 1 97.75 141 ASP B C 1
ATOM 3094 O O . ASP B 1 141 ? -1.515 13.305 -8.289 1 97.75 141 ASP B O 1
ATOM 3098 N N . TYR B 1 142 ? -3.707 13.469 -7.883 1 97.5 142 TYR B N 1
ATOM 3099 C CA . TYR B 1 142 ? -3.562 14.812 -7.336 1 97.5 142 TYR B CA 1
ATOM 3100 C C . TYR B 1 142 ? -2.801 14.789 -6.016 1 97.5 142 TYR B C 1
ATOM 3102 O O . TYR B 1 142 ? -1.876 15.578 -5.809 1 97.5 142 TYR B O 1
ATOM 3110 N N . ILE B 1 143 ? -3.162 13.898 -5.156 1 98 143 ILE B N 1
ATOM 3111 C CA . ILE B 1 143 ? -2.482 13.75 -3.875 1 98 143 ILE B CA 1
ATOM 3112 C C . ILE B 1 143 ? -1 13.469 -4.105 1 98 143 ILE B C 1
ATOM 3114 O O . ILE B 1 143 ? -0.138 14.117 -3.508 1 98 143 ILE B O 1
ATOM 3118 N N . GLU B 1 144 ? -0.75 12.531 -4.945 1 98.38 144 GLU B N 1
ATOM 3119 C CA . GLU B 1 144 ? 0.631 12.172 -5.25 1 98.38 144 GLU B CA 1
ATOM 3120 C C . GLU B 1 144 ? 1.403 13.359 -5.809 1 98.38 144 GLU B C 1
ATOM 3122 O O . GLU B 1 144 ? 2.557 13.594 -5.438 1 98.38 144 GLU B O 1
ATOM 3127 N N . SER B 1 145 ? 0.782 14.07 -6.719 1 98.25 145 SER B N 1
ATOM 3128 C CA . SER B 1 145 ? 1.44 15.227 -7.32 1 98.25 145 SER B CA 1
ATOM 3129 C C . SER B 1 145 ? 1.806 16.266 -6.266 1 98.25 145 SER B C 1
ATOM 3131 O O . SER B 1 145 ? 2.895 16.844 -6.305 1 98.25 145 SER B O 1
ATOM 3133 N N . LYS B 1 146 ? 0.943 16.484 -5.371 1 98.38 146 LYS B N 1
ATOM 3134 C CA . LYS B 1 146 ? 1.215 17.453 -4.32 1 98.38 146 LYS B CA 1
ATOM 3135 C C . LYS B 1 146 ? 2.293 16.953 -3.365 1 98.38 146 LYS B C 1
ATOM 3137 O O . LYS B 1 146 ? 3.123 17.719 -2.889 1 98.38 146 LYS B O 1
ATOM 3142 N N . GLN B 1 147 ? 2.277 15.688 -3.105 1 98.5 147 GLN B N 1
ATOM 3143 C CA . GLN B 1 147 ? 3.344 15.102 -2.299 1 98.5 147 GLN B CA 1
ATOM 3144 C C . GLN B 1 147 ? 4.699 15.273 -2.977 1 98.5 147 GLN B C 1
ATOM 3146 O O . GLN B 1 147 ? 5.688 15.625 -2.324 1 98.5 147 GLN B O 1
ATOM 3151 N N . ARG B 1 148 ? 4.75 15.055 -4.238 1 98.69 148 ARG B N 1
ATOM 3152 C CA . ARG B 1 148 ? 5.984 15.25 -4.988 1 98.69 148 ARG B CA 1
ATOM 3153 C C . ARG B 1 148 ? 6.441 16.703 -4.93 1 98.69 148 ARG B C 1
ATOM 3155 O O . ARG B 1 148 ? 7.633 16.984 -4.789 1 98.69 148 ARG B O 1
ATOM 3162 N N . GLU B 1 149 ? 5.504 17.609 -5.043 1 98.75 149 GLU B N 1
ATOM 3163 C CA . GLU B 1 149 ? 5.832 19.016 -4.973 1 98.75 149 GLU B CA 1
ATOM 3164 C C . GLU B 1 149 ? 6.391 19.391 -3.602 1 98.75 149 GLU B C 1
ATOM 3166 O O . GLU B 1 149 ? 7.324 20.188 -3.502 1 98.75 149 GLU B O 1
ATOM 3171 N N . ILE B 1 150 ? 5.809 18.859 -2.555 1 98.88 150 ILE B N 1
ATOM 3172 C CA . ILE B 1 150 ? 6.301 19.109 -1.202 1 98.88 150 ILE B CA 1
ATOM 3173 C C . ILE B 1 150 ? 7.75 18.641 -1.085 1 98.88 150 ILE B C 1
ATOM 3175 O O . ILE B 1 150 ? 8.609 19.391 -0.621 1 98.88 150 ILE B O 1
ATOM 3179 N N . VAL B 1 151 ? 8.016 17.422 -1.542 1 98.81 151 VAL B N 1
ATOM 3180 C CA . VAL B 1 151 ? 9.344 16.844 -1.467 1 98.81 151 VAL B CA 1
ATOM 3181 C C . VAL B 1 151 ? 10.328 17.672 -2.287 1 98.81 151 VAL B C 1
ATOM 3183 O O . VAL B 1 151 ? 11.422 17.984 -1.817 1 98.81 151 VAL B O 1
ATOM 3186 N N . SER B 1 152 ? 9.898 18.047 -3.445 1 98.62 152 SER B N 1
ATOM 3187 C CA . SER B 1 152 ? 10.75 18.844 -4.32 1 98.62 152 SER B CA 1
ATOM 3188 C C . SER B 1 152 ? 11.086 20.188 -3.686 1 98.62 152 SER B C 1
ATOM 3190 O O . SER B 1 152 ? 12.227 20.641 -3.748 1 98.62 152 SER B O 1
ATOM 3192 N N . ARG B 1 153 ? 10.117 20.812 -3.102 1 98.69 153 ARG B N 1
ATOM 3193 C CA . ARG B 1 153 ? 10.312 22.125 -2.473 1 98.69 153 ARG B CA 1
ATOM 3194 C C . ARG B 1 153 ? 11.281 22.016 -1.296 1 98.69 153 ARG B C 1
ATOM 3196 O O . ARG B 1 153 ? 12.172 22.859 -1.146 1 98.69 153 ARG B O 1
ATOM 3203 N N . ILE B 1 154 ? 11.141 21.031 -0.474 1 98.88 154 ILE B N 1
ATOM 3204 C CA . ILE B 1 154 ? 12.031 20.828 0.669 1 98.88 154 ILE B CA 1
ATOM 3205 C C . ILE B 1 154 ? 13.453 20.578 0.181 1 98.88 154 ILE B C 1
ATOM 3207 O O . ILE B 1 154 ? 14.406 21.172 0.698 1 98.88 154 ILE B O 1
ATOM 3211 N N . ARG B 1 155 ? 13.602 19.75 -0.834 1 98.25 155 ARG B N 1
ATOM 3212 C CA . ARG B 1 155 ? 14.914 19.422 -1.377 1 98.25 155 ARG B CA 1
ATOM 3213 C C . ARG B 1 155 ? 15.609 20.672 -1.898 1 98.25 155 ARG B C 1
ATOM 3215 O O . ARG B 1 155 ? 16.828 20.828 -1.737 1 98.25 155 ARG B O 1
ATOM 3222 N N . THR B 1 156 ? 14.844 21.5 -2.467 1 98.25 156 THR B N 1
ATOM 3223 C CA . THR B 1 156 ? 15.398 22.719 -3.072 1 98.25 156 THR B CA 1
ATOM 3224 C C . THR B 1 156 ? 15.836 23.703 -1.998 1 98.25 156 THR B C 1
ATOM 3226 O O . THR B 1 156 ? 16.922 24.266 -2.068 1 98.25 156 THR B O 1
ATOM 3229 N N . VAL B 1 157 ? 15.062 23.875 -0.995 1 98.62 157 VAL B N 1
ATOM 3230 C CA . VAL B 1 157 ? 15.297 24.938 -0.021 1 98.62 157 VAL B CA 1
ATOM 3231 C C . VAL B 1 157 ? 16.219 24.438 1.083 1 98.62 157 VAL B C 1
ATOM 3233 O O . VAL B 1 157 ? 17.031 25.203 1.61 1 98.62 157 VAL B O 1
ATOM 3236 N N . LEU B 1 158 ? 16.078 23.156 1.447 1 98.5 158 LEU B N 1
ATOM 3237 C CA . LEU B 1 158 ? 16.891 22.531 2.49 1 98.5 158 LEU B CA 1
ATOM 3238 C C . LEU B 1 158 ? 17.547 21.266 1.975 1 98.5 158 LEU B C 1
ATOM 3240 O O . LEU B 1 158 ? 17.234 20.172 2.445 1 98.5 158 LEU B O 1
ATOM 3244 N N . PRO B 1 159 ? 18.547 21.359 1.125 1 97.56 159 PRO B N 1
ATOM 3245 C CA . PRO B 1 159 ? 19.125 20.203 0.441 1 97.56 159 PRO B CA 1
ATOM 3246 C C . PRO B 1 159 ? 19.828 19.25 1.396 1 97.56 159 PRO B C 1
ATOM 3248 O O . PRO B 1 159 ? 20.016 18.062 1.067 1 97.56 159 PRO B O 1
ATOM 3251 N N . ASN B 1 160 ? 20.109 19.719 2.574 1 97.38 160 ASN B N 1
ATOM 3252 C CA . ASN B 1 160 ? 20.859 18.859 3.49 1 97.38 160 ASN B CA 1
ATOM 3253 C C . ASN B 1 160 ? 19.953 18.266 4.562 1 97.38 160 ASN B C 1
ATOM 3255 O O . ASN B 1 160 ? 20.375 17.438 5.367 1 97.38 160 ASN B O 1
ATOM 3259 N N . ALA B 1 161 ? 18.703 18.703 4.617 1 98.44 161 ALA B N 1
ATOM 3260 C CA . ALA B 1 161 ? 17.781 18.188 5.613 1 98.44 161 ALA B CA 1
ATOM 3261 C C . ALA B 1 161 ? 17.438 16.719 5.336 1 98.44 161 ALA B C 1
ATOM 3263 O O . ALA B 1 161 ? 17.25 16.328 4.18 1 98.44 161 ALA B O 1
ATOM 3264 N N . LYS B 1 162 ? 17.406 15.93 6.371 1 98.69 162 LYS B N 1
ATOM 3265 C CA . LYS B 1 162 ? 16.891 14.562 6.297 1 98.69 162 LYS B CA 1
ATOM 3266 C C . LYS B 1 162 ? 15.398 14.531 6.613 1 98.69 162 LYS B C 1
ATOM 3268 O O . LYS B 1 162 ? 14.969 15.031 7.652 1 98.69 162 LYS B O 1
ATOM 3273 N N . VAL B 1 163 ? 14.648 14 5.711 1 98.88 163 VAL B N 1
ATOM 3274 C CA . VAL B 1 163 ? 13.195 14.023 5.855 1 98.88 163 VAL B CA 1
ATOM 3275 C C . VAL B 1 163 ? 12.664 12.602 6.023 1 98.88 163 VAL B C 1
ATOM 3277 O O . VAL B 1 163 ? 13 11.711 5.238 1 98.88 163 VAL B O 1
ATOM 3280 N N . ILE B 1 164 ? 11.945 12.383 7.07 1 98.88 164 ILE B N 1
ATOM 3281 C CA . ILE B 1 164 ? 11.219 11.133 7.277 1 98.88 164 ILE B CA 1
ATOM 3282 C C . ILE B 1 164 ? 9.742 11.336 6.953 1 98.88 164 ILE B C 1
ATOM 3284 O O . ILE B 1 164 ? 9.039 12.07 7.656 1 98.88 164 ILE B O 1
ATOM 3288 N N . LEU B 1 165 ? 9.305 10.742 5.879 1 98.88 165 LEU B N 1
ATOM 3289 C CA . LEU B 1 165 ? 7.891 10.742 5.512 1 98.88 165 LEU B CA 1
ATOM 3290 C C . LEU B 1 165 ? 7.145 9.633 6.238 1 98.88 165 LEU B C 1
ATOM 3292 O O . LEU B 1 165 ? 7.438 8.445 6.047 1 98.88 165 LEU B O 1
ATOM 3296 N N . LEU B 1 166 ? 6.242 10.031 7.098 1 98.81 166 LEU B N 1
ATOM 3297 C CA . LEU B 1 166 ? 5.422 9.055 7.805 1 98.81 166 LEU B CA 1
ATOM 3298 C C . LEU B 1 166 ? 4.223 8.641 6.961 1 98.81 166 LEU B C 1
ATOM 3300 O O . LEU B 1 166 ? 3.486 9.492 6.457 1 98.81 166 LEU B O 1
ATOM 3304 N N . GLY B 1 167 ? 4.086 7.359 6.766 1 98.69 167 GLY B N 1
ATOM 3305 C CA . GLY B 1 167 ? 2.885 6.883 6.098 1 98.69 167 GLY B CA 1
ATOM 3306 C C . GLY B 1 167 ? 1.611 7.219 6.852 1 98.69 167 GLY B C 1
ATOM 3307 O O . GLY B 1 167 ? 1.604 7.258 8.086 1 98.69 167 GLY B O 1
ATOM 3308 N N . ILE B 1 168 ? 0.546 7.441 6.082 1 98.88 168 ILE B N 1
ATOM 3309 C CA . ILE B 1 168 ? -0.77 7.562 6.703 1 98.88 168 ILE B CA 1
ATOM 3310 C C . ILE B 1 168 ? -1.089 6.293 7.488 1 98.88 168 ILE B C 1
ATOM 3312 O O . ILE B 1 168 ? -1.085 5.191 6.934 1 98.88 168 ILE B O 1
ATOM 3316 N N . PRO B 1 169 ? -1.296 6.395 8.766 1 98.81 169 PRO B N 1
ATOM 3317 C CA . PRO B 1 169 ? -1.526 5.191 9.57 1 98.81 169 PRO B CA 1
ATOM 3318 C C . PRO B 1 169 ? -2.906 4.582 9.336 1 98.81 169 PRO B C 1
ATOM 3320 O O . PRO B 1 169 ? -3.797 5.246 8.797 1 98.81 169 PRO B O 1
ATOM 3323 N N . PRO B 1 170 ? -3.064 3.256 9.703 1 98.75 170 PRO B N 1
ATOM 3324 C CA . PRO B 1 170 ? -4.438 2.754 9.766 1 98.75 170 PRO B CA 1
ATOM 3325 C C . PRO B 1 170 ? -5.281 3.461 10.828 1 98.75 170 PRO B C 1
ATOM 3327 O O . PRO B 1 170 ? -4.746 3.904 11.844 1 98.75 170 PRO B O 1
ATOM 3330 N N . VAL B 1 171 ? -6.512 3.598 10.562 1 98.44 171 VAL B N 1
ATOM 3331 C CA . VAL B 1 171 ? -7.484 4.172 11.492 1 98.44 171 VAL B CA 1
ATOM 3332 C C . VAL B 1 171 ? -8.672 3.225 11.641 1 98.44 171 VAL B C 1
ATOM 3334 O O . VAL B 1 171 ? -8.578 2.039 11.312 1 98.44 171 VAL B O 1
ATOM 3337 N N . LEU B 1 172 ? -9.727 3.721 12.227 1 97.31 172 LEU B N 1
ATOM 3338 C CA . LEU B 1 172 ? -10.883 2.85 12.438 1 97.31 172 LEU B CA 1
ATOM 3339 C C . LEU B 1 172 ? -11.891 3.004 11.305 1 97.31 172 LEU B C 1
ATOM 3341 O O . LEU B 1 172 ? -12.891 2.287 11.258 1 97.31 172 LEU B O 1
ATOM 3345 N N . SER B 1 173 ? -11.633 3.875 10.328 1 97 173 SER B N 1
ATOM 3346 C CA . SER B 1 173 ? -12.477 4.062 9.156 1 97 173 SER B CA 1
ATOM 3347 C C . SER B 1 173 ? -12.023 3.18 7.996 1 97 173 SER B C 1
ATOM 3349 O O . SER B 1 173 ? -10.938 3.379 7.449 1 97 173 SER B O 1
ATOM 3351 N N . GLY B 1 174 ? -12.906 2.268 7.574 1 97.38 174 GLY B N 1
ATOM 3352 C CA . GLY B 1 174 ? -12.609 1.438 6.414 1 97.38 174 GLY B CA 1
ATOM 3353 C C . GLY B 1 174 ? -12.469 2.232 5.129 1 97.38 174 GLY B C 1
ATOM 3354 O O . GLY B 1 174 ? -11.719 1.843 4.234 1 97.38 174 GLY B O 1
ATOM 3355 N N . GLN B 1 175 ? -13.195 3.35 5.055 1 97.25 175 GLN B N 1
ATOM 3356 C CA . GLN B 1 175 ? -13.133 4.199 3.869 1 97.25 175 GLN B CA 1
ATOM 3357 C C . GLN B 1 175 ? -11.742 4.809 3.705 1 97.25 175 GLN B C 1
ATOM 3359 O O . GLN B 1 175 ? -11.219 4.879 2.592 1 97.25 175 GLN B O 1
ATOM 3364 N N . VAL B 1 176 ? -11.133 5.184 4.781 1 98.12 176 VAL B N 1
ATOM 3365 C CA . VAL B 1 176 ? -9.789 5.742 4.73 1 98.12 176 VAL B CA 1
ATOM 3366 C C . VAL B 1 176 ? -8.773 4.621 4.504 1 98.12 176 VAL B C 1
ATOM 3368 O O . VAL B 1 176 ? -7.914 4.723 3.625 1 98.12 176 VAL B O 1
ATOM 3371 N N . ASN B 1 177 ? -8.977 3.521 5.246 1 98.69 177 ASN B N 1
ATOM 3372 C CA . ASN B 1 177 ? -8.016 2.428 5.227 1 98.69 177 ASN B CA 1
ATOM 3373 C C . ASN B 1 177 ? -7.988 1.727 3.871 1 98.69 177 ASN B C 1
ATOM 3375 O O . ASN B 1 177 ? -6.988 1.103 3.51 1 98.69 177 ASN B O 1
ATOM 3379 N N . SER B 1 178 ? -9.07 1.832 3.162 1 98.62 178 SER B N 1
ATOM 3380 C CA . SER B 1 178 ? -9.148 1.165 1.866 1 98.62 178 SER B CA 1
ATOM 3381 C C . SER B 1 178 ? -8.375 1.938 0.802 1 98.62 178 SER B C 1
ATOM 3383 O O . SER B 1 178 ? -8.164 1.44 -0.306 1 98.62 178 SER B O 1
ATOM 3385 N N . VAL B 1 179 ? -7.863 3.125 1.131 1 98.62 179 VAL B N 1
ATOM 3386 C CA . VAL B 1 179 ? -7.246 3.996 0.137 1 98.62 179 VAL B CA 1
ATOM 3387 C C . VAL B 1 179 ? -5.844 4.387 0.594 1 98.62 179 VAL B C 1
ATOM 3389 O O . VAL B 1 179 ? -4.926 4.504 -0.224 1 98.62 179 VAL B O 1
ATOM 3392 N N . SER B 1 180 ? -5.617 4.555 1.859 1 98.81 180 SER B N 1
ATOM 3393 C CA . SER B 1 180 ? -4.395 5.148 2.387 1 98.81 180 SER B CA 1
ATOM 3394 C C . SER B 1 180 ? -3.166 4.336 1.99 1 98.81 180 SER B C 1
ATOM 3396 O O . SER B 1 180 ? -2.105 4.898 1.711 1 98.81 180 SER B O 1
ATOM 3398 N N . PRO B 1 181 ? -3.297 2.984 1.918 1 98.81 181 PRO B N 1
ATOM 3399 C CA . PRO B 1 181 ? -2.096 2.252 1.512 1 98.81 181 PRO B CA 1
ATOM 3400 C C . PRO B 1 181 ? -1.681 2.551 0.072 1 98.81 181 PRO B C 1
ATOM 3402 O O . PRO B 1 181 ? -0.5 2.447 -0.268 1 98.81 181 PRO B O 1
ATOM 3405 N N . ILE B 1 182 ? -2.627 2.914 -0.802 1 98.81 182 ILE B N 1
ATOM 3406 C CA . ILE B 1 182 ? -2.293 3.314 -2.164 1 98.81 182 ILE B CA 1
ATOM 3407 C C . ILE B 1 182 ? -1.487 4.609 -2.139 1 98.81 182 ILE B C 1
ATOM 3409 O O . ILE B 1 182 ? -0.446 4.715 -2.791 1 98.81 182 ILE B O 1
ATOM 3413 N N . VAL B 1 183 ? -1.932 5.543 -1.368 1 98.81 183 VAL B N 1
ATOM 3414 C CA . VAL B 1 183 ? -1.25 6.824 -1.213 1 98.81 183 VAL B CA 1
ATOM 3415 C C . VAL B 1 183 ? 0.123 6.605 -0.58 1 98.81 183 VAL B C 1
ATOM 3417 O O . VAL B 1 183 ? 1.11 7.215 -0.997 1 98.81 183 VAL B O 1
ATOM 3420 N N . ASN B 1 184 ? 0.184 5.738 0.384 1 98.81 184 ASN B N 1
ATOM 3421 C CA . ASN B 1 184 ? 1.435 5.414 1.062 1 98.81 184 ASN B CA 1
ATOM 3422 C C . ASN B 1 184 ? 2.445 4.789 0.106 1 98.81 184 ASN B C 1
ATOM 3424 O O . ASN B 1 184 ? 3.646 5.047 0.211 1 98.81 184 ASN B O 1
ATOM 3428 N N . SER B 1 185 ? 1.954 3.936 -0.766 1 98.38 185 SER B N 1
ATOM 3429 C CA . SER B 1 185 ? 2.859 3.336 -1.741 1 98.38 185 SER B CA 1
ATOM 3430 C C . SER B 1 185 ? 3.494 4.398 -2.633 1 98.38 185 SER B C 1
ATOM 3432 O O . SER B 1 185 ? 4.68 4.316 -2.953 1 98.38 185 SER B O 1
ATOM 3434 N N . ALA B 1 186 ? 2.695 5.332 -3.043 1 98.12 186 ALA B N 1
ATOM 3435 C CA . ALA B 1 186 ? 3.229 6.441 -3.824 1 98.12 186 ALA B CA 1
ATOM 3436 C C . ALA B 1 186 ? 4.262 7.23 -3.025 1 98.12 186 ALA B C 1
ATOM 3438 O O . ALA B 1 186 ? 5.324 7.582 -3.545 1 98.12 186 ALA B O 1
ATOM 3439 N N . LEU B 1 187 ? 3.924 7.469 -1.797 1 98.5 187 LEU B N 1
ATOM 3440 C CA . LEU B 1 187 ? 4.824 8.195 -0.914 1 98.5 187 LEU B CA 1
ATOM 3441 C C . LEU B 1 187 ? 6.152 7.461 -0.763 1 98.5 187 LEU B C 1
ATOM 3443 O O . LEU B 1 187 ? 7.219 8.086 -0.784 1 98.5 187 LEU B O 1
ATOM 3447 N N . ALA B 1 188 ? 6.113 6.18 -0.59 1 98.12 188 ALA B N 1
ATOM 3448 C CA . ALA B 1 188 ? 7.312 5.352 -0.486 1 98.12 188 ALA B CA 1
ATOM 3449 C C . ALA B 1 188 ? 8.164 5.461 -1.747 1 98.12 188 ALA B C 1
ATOM 3451 O O . ALA B 1 188 ? 9.391 5.57 -1.667 1 98.12 188 ALA B O 1
ATOM 3452 N N . ARG B 1 189 ? 7.523 5.438 -2.906 1 97.12 189 ARG B N 1
ATOM 3453 C CA . ARG B 1 189 ? 8.25 5.57 -4.164 1 97.12 189 ARG B CA 1
ATOM 3454 C C . ARG B 1 189 ? 8.914 6.938 -4.27 1 97.12 189 ARG B C 1
ATOM 3456 O O . ARG B 1 189 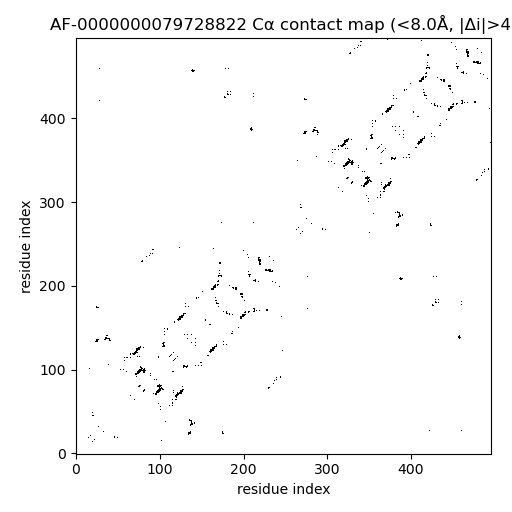? 10.062 7.047 -4.719 1 97.12 189 ARG B O 1
ATOM 3463 N N . ILE B 1 190 ? 8.195 7.934 -3.857 1 98.19 190 ILE B N 1
ATOM 3464 C CA . ILE B 1 190 ? 8.719 9.289 -3.883 1 98.19 190 ILE B CA 1
ATOM 3465 C C . ILE B 1 190 ? 9.953 9.383 -2.988 1 98.19 190 ILE B C 1
ATOM 3467 O O . ILE B 1 190 ? 10.977 9.953 -3.389 1 98.19 190 ILE B O 1
ATOM 3471 N N . ALA B 1 191 ? 9.859 8.812 -1.837 1 98.12 191 ALA B N 1
ATOM 3472 C CA . ALA B 1 191 ? 10.984 8.836 -0.905 1 98.12 191 ALA B CA 1
ATOM 3473 C C . ALA B 1 191 ? 12.188 8.102 -1.482 1 98.12 191 ALA B C 1
ATOM 3475 O O . ALA B 1 191 ? 13.32 8.586 -1.393 1 98.12 191 ALA B O 1
ATOM 3476 N N . ALA B 1 192 ? 11.961 6.969 -2.082 1 95.81 192 ALA B N 1
ATOM 3477 C CA . ALA B 1 192 ? 13.031 6.133 -2.615 1 95.81 192 ALA B CA 1
ATOM 3478 C C . ALA B 1 192 ? 13.789 6.855 -3.725 1 95.81 192 ALA B C 1
ATOM 3480 O O . ALA B 1 192 ? 14.984 6.625 -3.92 1 95.81 192 ALA B O 1
ATOM 3481 N N . GLY B 1 193 ? 13.094 7.727 -4.406 1 96.12 193 GLY B N 1
ATOM 3482 C CA . GLY B 1 193 ? 13.719 8.445 -5.508 1 96.12 193 GLY B CA 1
ATOM 3483 C C . GLY B 1 193 ? 14.312 9.781 -5.09 1 96.12 193 GLY B C 1
ATOM 3484 O O . GLY B 1 193 ? 14.766 10.555 -5.934 1 96.12 193 GLY B O 1
ATOM 3485 N N . SER B 1 194 ? 14.297 10.031 -3.781 1 97.31 194 SER B N 1
ATOM 3486 C CA . SER B 1 194 ? 14.727 11.344 -3.297 1 97.31 194 SER B CA 1
ATOM 3487 C C . SER B 1 194 ? 15.836 11.211 -2.256 1 97.31 194 SER B C 1
ATOM 3489 O O . SER B 1 194 ? 15.594 10.727 -1.146 1 97.31 194 SER B O 1
ATOM 3491 N N . PRO B 1 195 ? 17.047 11.734 -2.629 1 96.06 195 PRO B N 1
ATOM 3492 C CA . PRO B 1 195 ? 18.125 11.68 -1.643 1 96.06 195 PRO B CA 1
ATOM 3493 C C . PRO B 1 195 ? 17.766 12.352 -0.321 1 96.06 195 PRO B C 1
ATOM 3495 O O . PRO B 1 195 ? 17.062 13.375 -0.314 1 96.06 195 PRO B O 1
ATOM 3498 N N . ASN B 1 196 ? 18.062 11.797 0.809 1 97.38 196 ASN B N 1
ATOM 3499 C CA . ASN B 1 196 ? 17.875 12.297 2.166 1 97.38 196 ASN B CA 1
ATOM 3500 C C . ASN B 1 196 ? 16.438 12.164 2.631 1 97.38 196 ASN B C 1
ATOM 3502 O O . ASN B 1 196 ? 16.031 12.781 3.621 1 97.38 196 ASN B O 1
ATOM 3506 N N . PHE B 1 197 ? 15.641 11.484 1.835 1 98.56 197 PHE B N 1
ATOM 3507 C CA . PHE B 1 197 ? 14.273 11.18 2.246 1 98.56 197 PHE B CA 1
ATOM 3508 C C . PHE B 1 197 ? 14.117 9.703 2.588 1 98.56 197 PHE B C 1
ATOM 3510 O O . PHE B 1 197 ? 14.68 8.844 1.902 1 98.56 197 PHE B O 1
ATOM 3517 N N . SER B 1 198 ? 13.461 9.398 3.609 1 98 198 SER B N 1
ATOM 3518 C CA . SER B 1 198 ? 13.078 8.039 3.973 1 98 198 SER B CA 1
ATOM 3519 C C . SER B 1 198 ? 11.578 7.941 4.25 1 98 198 SER B C 1
ATOM 3521 O O . SER B 1 198 ? 10.922 8.953 4.496 1 98 198 SER B O 1
ATOM 3523 N N . TYR B 1 199 ? 11.094 6.824 4.062 1 98.62 199 TYR B N 1
ATOM 3524 C CA . TYR B 1 199 ? 9.688 6.52 4.305 1 98.62 199 TYR B CA 1
ATOM 3525 C C . TYR B 1 199 ? 9.539 5.543 5.469 1 98.62 199 TYR B C 1
ATOM 3527 O O . TYR B 1 199 ? 10.242 4.531 5.531 1 98.62 199 TYR B O 1
ATOM 3535 N N . LEU B 1 200 ? 8.664 5.914 6.434 1 98.62 200 LEU B N 1
ATOM 3536 C CA . LEU B 1 200 ? 8.359 5.023 7.551 1 98.62 200 LEU B CA 1
ATOM 3537 C C . LEU B 1 200 ? 6.938 4.477 7.434 1 98.62 200 LEU B C 1
ATOM 3539 O O . LEU B 1 200 ? 5.965 5.227 7.574 1 98.62 200 LEU B O 1
ATOM 3543 N N . ASP B 1 201 ? 6.805 3.211 7.176 1 98.44 201 ASP B N 1
ATOM 3544 C CA . ASP B 1 201 ? 5.531 2.502 7.199 1 98.44 201 ASP B CA 1
ATOM 3545 C C . ASP B 1 201 ? 5.133 2.139 8.633 1 98.44 201 ASP B C 1
ATOM 3547 O O . ASP B 1 201 ? 5.734 1.253 9.242 1 98.44 201 ASP B O 1
ATOM 3551 N N . ILE B 1 202 ? 4.07 2.688 9.141 1 98.31 202 ILE B N 1
ATOM 3552 C CA . ILE B 1 202 ? 3.723 2.498 10.547 1 98.31 202 ILE B CA 1
ATOM 3553 C C . ILE B 1 202 ? 2.637 1.433 10.672 1 98.31 202 ILE B C 1
ATOM 3555 O O . ILE B 1 202 ? 2.293 1.014 11.781 1 98.31 202 ILE B O 1
ATOM 3559 N N . TRP B 1 203 ? 2.113 0.955 9.562 1 98.56 203 TRP B N 1
ATOM 3560 C CA . TRP B 1 203 ? 0.98 0.035 9.539 1 98.56 203 TRP B CA 1
ATOM 3561 C C . TRP B 1 203 ? 1.291 -1.231 10.328 1 98.56 203 TRP B C 1
ATOM 3563 O O . TRP B 1 203 ? 0.476 -1.682 11.141 1 98.56 203 TRP B O 1
ATOM 3573 N N . PRO B 1 204 ? 2.518 -1.808 10.188 1 97.75 204 PRO B N 1
ATOM 3574 C CA . PRO B 1 204 ? 2.762 -3.055 10.914 1 97.75 204 PRO B CA 1
ATOM 3575 C C . PRO B 1 204 ? 2.66 -2.885 12.43 1 97.75 204 PRO B C 1
ATOM 3577 O O . PRO B 1 204 ? 2.385 -3.85 13.148 1 97.75 204 PRO B O 1
ATOM 3580 N N . TYR B 1 205 ? 2.797 -1.693 12.883 1 98.25 205 TYR B N 1
ATOM 3581 C CA . TYR B 1 205 ? 2.844 -1.455 14.32 1 98.25 205 TYR B CA 1
ATOM 3582 C C . TYR B 1 205 ? 1.484 -1.011 14.844 1 98.25 205 TYR B C 1
ATOM 3584 O O . TYR B 1 205 ? 1.188 -1.169 16.031 1 98.25 205 TYR B O 1
ATOM 3592 N N . PHE B 1 206 ? 0.679 -0.441 13.977 1 98.75 206 PHE B N 1
ATOM 3593 C CA . PHE B 1 206 ? -0.583 0.16 14.391 1 98.75 206 PHE B CA 1
ATOM 3594 C C . PHE B 1 206 ? -1.752 -0.768 14.086 1 98.75 206 PHE B C 1
ATOM 3596 O O . PHE B 1 206 ? -2.822 -0.647 14.688 1 98.75 206 PHE B O 1
ATOM 3603 N N . ARG B 1 207 ? -1.56 -1.702 13.188 1 98.31 207 ARG B N 1
ATOM 3604 C CA . ARG B 1 207 ? -2.688 -2.436 12.625 1 98.31 207 ARG B CA 1
ATOM 3605 C C . ARG B 1 207 ? -3.088 -3.602 13.523 1 98.31 207 ARG B C 1
ATOM 3607 O O . ARG B 1 207 ? -2.229 -4.273 14.102 1 98.31 207 ARG B O 1
ATOM 3614 N N . THR B 1 208 ? -4.371 -3.832 13.547 1 97.62 208 THR B N 1
ATOM 3615 C CA . THR B 1 208 ? -4.902 -5.043 14.164 1 97.62 208 THR B CA 1
ATOM 3616 C C . THR B 1 208 ? -4.391 -6.285 13.438 1 97.62 208 THR B C 1
ATOM 3618 O O . THR B 1 208 ? -4.359 -6.328 12.203 1 97.62 208 THR B O 1
ATOM 3621 N N . LYS B 1 209 ? -3.998 -7.266 14.219 1 95.75 209 LYS B N 1
ATOM 3622 C CA . LYS B 1 209 ? -3.502 -8.5 13.617 1 95.75 209 LYS B CA 1
ATOM 3623 C C . LYS B 1 209 ? -4.543 -9.117 12.688 1 95.75 209 LYS B C 1
ATOM 3625 O O . LYS B 1 209 ? -5.695 -9.312 13.086 1 95.75 209 LYS B O 1
ATOM 3630 N N . GLY B 1 210 ? -4.141 -9.297 11.492 1 96.38 210 GLY B N 1
ATOM 3631 C CA . GLY B 1 210 ? -4.953 -10.016 10.523 1 96.38 210 GLY B CA 1
ATOM 3632 C C . GLY B 1 210 ? -5.926 -9.117 9.773 1 96.38 210 GLY B C 1
ATOM 3633 O O . GLY B 1 210 ? -6.492 -9.516 8.758 1 96.38 210 GLY B O 1
ATOM 3634 N N . LEU B 1 211 ? -6.199 -7.941 10.25 1 98.06 211 LEU B N 1
ATOM 3635 C CA . LEU B 1 211 ? -7.27 -7.102 9.719 1 98.06 211 LEU B CA 1
ATOM 3636 C C . LEU B 1 211 ? -6.742 -5.727 9.32 1 98.06 211 LEU B C 1
ATOM 3638 O O . LEU B 1 211 ? -5.707 -5.289 9.828 1 98.06 211 LEU B O 1
ATOM 3642 N N . PRO B 1 212 ? -7.402 -5.059 8.422 1 98.56 212 PRO B N 1
ATOM 3643 C CA . PRO B 1 212 ? -6.906 -3.773 7.918 1 98.56 212 PRO B CA 1
ATOM 3644 C C . PRO B 1 212 ? -7.426 -2.586 8.727 1 98.56 212 PRO B C 1
ATOM 3646 O O . PRO B 1 212 ? -7.848 -1.579 8.148 1 98.56 212 PRO B O 1
ATOM 3649 N N . PHE B 1 213 ? -7.355 -2.662 10.062 1 98.62 213 PHE B N 1
ATOM 3650 C CA . PHE B 1 213 ? -7.82 -1.606 10.953 1 98.62 213 PHE B CA 1
ATOM 3651 C C . PHE B 1 213 ? -6.77 -1.286 12.008 1 98.62 213 PHE B C 1
ATOM 3653 O O . PHE B 1 213 ? -5.91 -2.117 12.312 1 98.62 213 PHE B O 1
ATOM 3660 N N . LEU B 1 214 ? -6.902 -0.09 12.492 1 98.69 214 LEU B N 1
ATOM 3661 C CA . LEU B 1 214 ? -6.133 0.283 13.68 1 98.69 214 LEU B CA 1
ATOM 3662 C C . LEU B 1 214 ? -6.449 -0.644 14.844 1 98.69 214 LEU B C 1
ATOM 3664 O O . LEU B 1 214 ? -7.609 -0.977 15.086 1 98.69 214 LEU B O 1
ATOM 3668 N N . ARG B 1 215 ? -5.348 -1.036 15.586 1 98.38 215 ARG B N 1
ATOM 3669 C CA . ARG B 1 215 ? -5.613 -1.656 16.875 1 98.38 215 ARG B CA 1
ATOM 3670 C C . ARG B 1 215 ? -6.551 -0.793 17.719 1 98.38 215 ARG B C 1
ATOM 3672 O O . ARG B 1 215 ? -6.285 0.391 17.938 1 98.38 215 ARG B O 1
ATOM 3679 N N . GLU B 1 216 ? -7.574 -1.362 18.25 1 96.56 216 GLU B N 1
ATOM 3680 C CA . GLU B 1 216 ? -8.602 -0.602 18.953 1 96.56 216 GLU B CA 1
ATOM 3681 C C . GLU B 1 216 ? -8.023 0.11 20.172 1 96.56 216 GLU B C 1
ATOM 3683 O O . GLU B 1 216 ? -8.438 1.22 20.516 1 96.56 216 GLU B O 1
ATOM 3688 N N . GLU B 1 217 ? -7.059 -0.487 20.766 1 97.5 217 GLU B N 1
ATOM 3689 C CA . GLU B 1 217 ? -6.5 0.069 22 1 97.5 217 GLU B CA 1
ATOM 3690 C C . GLU B 1 217 ? -5.66 1.311 21.703 1 97.5 217 GLU B C 1
ATOM 3692 O O . GLU B 1 217 ? -5.273 2.029 22.625 1 97.5 217 GLU B O 1
ATOM 3697 N N . LEU B 1 218 ? -5.359 1.606 20.469 1 98.56 218 LEU B N 1
ATOM 3698 C CA . LEU B 1 218 ? -4.566 2.775 20.109 1 98.56 218 LEU B CA 1
ATOM 3699 C C . LEU B 1 218 ? -5.469 3.932 19.688 1 98.56 218 LEU B C 1
ATOM 3701 O O . LEU B 1 218 ? -4.992 5.047 19.469 1 98.56 218 LEU B O 1
ATOM 3705 N N . ALA B 1 219 ? -6.754 3.656 19.594 1 97.69 219 ALA B N 1
ATOM 3706 C CA . ALA B 1 219 ? -7.699 4.684 19.156 1 97.69 219 ALA B CA 1
ATOM 3707 C C . ALA B 1 219 ? -7.949 5.707 20.266 1 97.69 219 ALA B C 1
ATOM 3709 O O . ALA B 1 219 ? -7.984 5.359 21.438 1 97.69 219 ALA B O 1
ATOM 3710 N N . LEU B 1 220 ? -8.125 6.938 19.844 1 96.06 220 LEU B N 1
ATOM 3711 C CA . LEU B 1 220 ? -8.484 7.992 20.797 1 96.06 220 LEU B CA 1
ATOM 3712 C C . LEU B 1 220 ? -9.922 7.84 21.266 1 96.06 220 LEU B C 1
ATOM 3714 O O . LEU B 1 220 ? -10.828 7.637 20.453 1 96.06 220 LEU B O 1
ATOM 3718 N N . GLU B 1 221 ? -10.039 7.809 22.547 1 92.88 221 GLU B N 1
ATOM 3719 C CA . GLU B 1 221 ? -11.359 7.832 23.172 1 92.88 221 GLU B CA 1
ATOM 3720 C C . GLU B 1 221 ? -11.602 9.148 23.906 1 92.88 221 GLU B C 1
ATOM 3722 O O . GLU B 1 221 ? -10.719 9.664 24.594 1 92.88 221 GLU B O 1
ATOM 3727 N N . TYR B 1 222 ? -12.688 9.719 23.578 1 86.38 222 TYR B N 1
ATOM 3728 C CA . TYR B 1 222 ? -13.055 10.961 24.234 1 86.38 222 TYR B CA 1
ATOM 3729 C C . TYR B 1 222 ? -14.539 10.984 24.578 1 86.38 222 TYR B C 1
ATOM 3731 O O . TYR B 1 222 ? -15.383 10.742 23.703 1 86.38 222 TYR B O 1
ATOM 3739 N N . GLU B 1 223 ? -14.844 11.242 25.812 1 87.56 223 GLU B N 1
ATOM 3740 C CA . GLU B 1 223 ? -16.203 11.336 26.328 1 87.56 223 GLU B CA 1
ATOM 3741 C C . GLU B 1 223 ? -17 10.078 26 1 87.56 223 GLU B C 1
ATOM 3743 O O . GLU B 1 223 ? -18.141 10.164 25.547 1 87.56 223 GLU B O 1
ATOM 3748 N N . GLY B 1 224 ? -16.391 8.977 26.078 1 87.5 224 GLY B N 1
ATOM 3749 C CA . GLY B 1 224 ? -17.062 7.699 25.906 1 87.5 224 GLY B CA 1
ATOM 3750 C C . GLY B 1 224 ? -17.234 7.305 24.438 1 87.5 224 GLY B C 1
ATOM 3751 O O . GLY B 1 224 ? -17.875 6.297 24.141 1 87.5 224 GLY B O 1
ATOM 3752 N N . LYS B 1 225 ? -16.719 8.117 23.578 1 90.62 225 LYS B N 1
ATOM 3753 C CA . LYS B 1 225 ? -16.812 7.816 22.156 1 90.62 225 LYS B CA 1
ATOM 3754 C C . LYS B 1 225 ? -15.422 7.551 21.578 1 90.62 225 LYS B C 1
ATOM 3756 O O . LYS B 1 225 ? -14.438 8.172 21.984 1 90.62 225 LYS B O 1
ATOM 3761 N N . THR B 1 226 ? -15.438 6.637 20.703 1 92.06 226 THR B N 1
ATOM 3762 C CA . THR B 1 226 ? -14.188 6.297 20.031 1 92.06 226 THR B CA 1
ATOM 3763 C C . THR B 1 226 ? -14.016 7.109 18.75 1 92.06 226 THR B C 1
ATOM 3765 O O . THR B 1 226 ? -14.906 7.133 17.906 1 92.06 226 THR B O 1
ATOM 3768 N N . ASP B 1 227 ? -12.875 7.75 18.656 1 92.62 227 ASP B N 1
ATOM 3769 C CA . ASP B 1 227 ? -12.531 8.508 17.469 1 92.62 227 ASP B CA 1
ATOM 3770 C C . ASP B 1 227 ? -12.117 7.578 16.328 1 92.62 227 ASP B C 1
ATOM 3772 O O . ASP B 1 227 ? -11.336 6.648 16.516 1 92.62 227 ASP B O 1
ATOM 3776 N N . LYS B 1 228 ? -12.57 7.797 15.141 1 93.81 228 LYS B N 1
ATOM 3777 C CA . LYS B 1 228 ? -12.336 6.887 14.023 1 93.81 228 LYS B CA 1
ATOM 3778 C C . LYS B 1 228 ? -11.031 7.227 13.312 1 93.81 228 LYS B C 1
ATOM 3780 O O . LYS B 1 228 ? -10.555 6.453 12.477 1 93.81 228 LYS B O 1
ATOM 3785 N N . ILE B 1 229 ? -10.461 8.359 13.656 1 95.25 229 ILE B N 1
ATOM 3786 C CA . ILE B 1 229 ? -9.352 8.836 12.836 1 95.25 229 ILE B CA 1
ATOM 3787 C C . ILE B 1 229 ? -8.109 9.023 13.711 1 95.25 229 ILE B C 1
ATOM 3789 O O . ILE B 1 229 ? -7.008 8.633 13.32 1 95.25 229 ILE B O 1
ATOM 3793 N N . HIS B 1 230 ? -8.312 9.539 14.883 1 96.75 230 HIS B N 1
ATOM 3794 C CA . HIS B 1 230 ? -7.172 9.953 15.703 1 96.75 230 HIS B CA 1
ATOM 3795 C C . HIS B 1 230 ? -6.719 8.828 16.625 1 96.75 230 HIS B C 1
ATOM 3797 O O . HIS B 1 230 ? -7.441 7.848 16.828 1 96.75 230 HIS B O 1
ATOM 3803 N N . VAL B 1 231 ? -5.535 9 17.172 1 97.94 231 VAL B N 1
ATOM 3804 C CA . VAL B 1 231 ? -4.922 7.961 18 1 97.94 231 VAL B CA 1
ATOM 3805 C C . VAL B 1 231 ? -4.602 8.523 19.375 1 97.94 231 VAL B C 1
ATOM 3807 O O . VAL B 1 231 ? -4.629 9.734 19.578 1 97.94 231 VAL B O 1
ATOM 3810 N N . ASN B 1 232 ? -4.281 7.605 20.312 1 97.44 232 ASN B N 1
ATOM 3811 C CA . ASN B 1 232 ? -4.012 8.023 21.672 1 97.44 232 ASN B CA 1
ATOM 3812 C C . ASN B 1 232 ? -2.514 8.07 21.969 1 97.44 232 ASN B C 1
ATOM 3814 O O . ASN B 1 232 ? -1.697 7.891 21.062 1 97.44 232 ASN B O 1
ATOM 3818 N N . GLU B 1 233 ? -2.166 8.398 23.172 1 97.88 233 GLU B N 1
ATOM 3819 C CA . GLU B 1 233 ? -0.778 8.625 23.562 1 97.88 233 GLU B CA 1
ATOM 3820 C C . GLU B 1 233 ? 0.068 7.375 23.328 1 97.88 233 GLU B C 1
ATOM 3822 O O . GLU B 1 233 ? 1.242 7.473 22.969 1 97.88 233 GLU B O 1
ATOM 3827 N N . ASN B 1 234 ? -0.477 6.172 23.547 1 98.44 234 ASN B N 1
ATOM 3828 C CA . ASN B 1 234 ? 0.257 4.934 23.312 1 98.44 234 ASN B CA 1
ATOM 3829 C C . ASN B 1 234 ? 0.696 4.816 21.859 1 98.44 234 ASN B C 1
ATOM 3831 O O . ASN B 1 234 ? 1.794 4.336 21.562 1 98.44 234 ASN B O 1
ATOM 3835 N N . ALA B 1 235 ? -0.147 5.223 20.969 1 98.75 235 ALA B N 1
ATOM 3836 C CA . ALA B 1 235 ? 0.224 5.23 19.547 1 98.75 235 ALA B CA 1
ATOM 3837 C C . ALA B 1 235 ? 1.407 6.164 19.297 1 98.75 235 ALA B C 1
ATOM 3839 O O . ALA B 1 235 ? 2.322 5.824 18.547 1 98.75 235 ALA B O 1
ATOM 3840 N N . TYR B 1 236 ? 1.395 7.305 19.953 1 98.75 236 TYR B N 1
ATOM 3841 C CA . TYR B 1 236 ? 2.49 8.25 19.766 1 98.75 236 TYR B CA 1
ATOM 3842 C C . TYR B 1 236 ? 3.791 7.691 20.328 1 98.75 236 TYR B C 1
ATOM 3844 O O . TYR B 1 236 ? 4.871 7.953 19.797 1 98.75 236 TYR B O 1
ATOM 3852 N N . LYS B 1 237 ? 3.719 6.953 21.391 1 98.81 237 LYS B N 1
ATOM 3853 C CA . LYS B 1 237 ? 4.906 6.289 21.906 1 98.81 237 LYS B CA 1
ATOM 3854 C C . LYS B 1 237 ? 5.484 5.312 20.891 1 98.81 237 LYS B C 1
ATOM 3856 O O . LYS B 1 237 ? 6.703 5.227 20.719 1 98.81 237 LYS B O 1
ATOM 3861 N N . ILE B 1 238 ? 4.617 4.582 20.25 1 98.75 238 ILE B N 1
ATOM 3862 C CA . ILE B 1 238 ? 5.059 3.658 19.203 1 98.75 238 ILE B CA 1
ATOM 3863 C C . ILE B 1 238 ? 5.699 4.438 18.062 1 98.75 238 ILE B C 1
ATOM 3865 O O . ILE B 1 238 ? 6.77 4.07 17.578 1 98.75 238 ILE B O 1
ATOM 3869 N N . TRP B 1 239 ? 5.051 5.559 17.625 1 98.62 239 TRP B N 1
ATOM 3870 C CA . TRP B 1 239 ? 5.621 6.402 16.578 1 98.62 239 TRP B CA 1
ATOM 3871 C C . TRP B 1 239 ? 7.012 6.891 16.984 1 98.62 239 TRP B C 1
ATOM 3873 O O . TRP B 1 239 ? 7.953 6.805 16.188 1 98.62 239 TRP B O 1
ATOM 3883 N N . ALA B 1 240 ? 7.102 7.371 18.219 1 98.75 240 ALA B N 1
ATOM 3884 C CA . ALA B 1 240 ? 8.391 7.875 18.688 1 98.75 240 ALA B CA 1
ATOM 3885 C C . ALA B 1 240 ? 9.453 6.781 18.641 1 98.75 240 ALA B C 1
ATOM 3887 O O . ALA B 1 240 ? 10.57 7.016 18.172 1 98.75 240 ALA B O 1
ATOM 3888 N N . LYS B 1 241 ? 9.102 5.613 19.062 1 98.62 241 LYS B N 1
ATOM 3889 C CA . LYS B 1 241 ? 10.016 4.477 19.078 1 98.62 241 LYS B CA 1
ATOM 3890 C C . LYS B 1 241 ? 10.508 4.148 17.672 1 98.62 241 LYS B C 1
ATOM 3892 O O . LYS B 1 241 ? 11.68 3.791 17.484 1 98.62 241 LYS B O 1
ATOM 3897 N N . GLN B 1 242 ? 9.625 4.266 16.688 1 98.56 242 GLN B N 1
ATOM 3898 C CA . GLN B 1 242 ? 9.984 3.893 15.32 1 98.56 242 GLN B CA 1
ATOM 3899 C C . GLN B 1 242 ? 10.742 5.016 14.625 1 98.56 242 GLN B C 1
ATOM 3901 O O . GLN B 1 242 ? 11.555 4.762 13.734 1 98.56 242 GLN B O 1
ATOM 3906 N N . ILE B 1 243 ? 10.539 6.266 15.023 1 98.62 243 ILE B N 1
ATOM 3907 C CA . ILE B 1 243 ? 11.164 7.422 14.398 1 98.62 243 ILE B CA 1
ATOM 3908 C C . ILE B 1 243 ? 12.594 7.582 14.922 1 98.62 243 ILE B C 1
ATOM 3910 O O . ILE B 1 243 ? 13.5 7.914 14.156 1 98.62 243 ILE B O 1
ATOM 3914 N N . LYS B 1 244 ? 12.859 7.344 16.156 1 97.62 244 LYS B N 1
ATOM 3915 C CA . LYS B 1 244 ? 14.094 7.676 16.859 1 97.62 244 LYS B CA 1
ATOM 3916 C C . LYS B 1 244 ? 15.312 7.078 16.172 1 97.62 244 LYS B C 1
ATOM 3918 O O . LYS B 1 244 ? 16.312 7.766 15.93 1 97.62 244 LYS B O 1
ATOM 3923 N N . PRO B 1 245 ? 15.234 5.816 15.695 1 96.75 245 PRO B N 1
ATOM 3924 C CA . PRO B 1 245 ? 16.422 5.219 15.062 1 96.75 245 PRO B CA 1
ATOM 3925 C C . PRO B 1 245 ? 16.75 5.855 13.719 1 96.75 245 PRO B C 1
ATOM 3927 O O . PRO B 1 245 ? 17.844 5.648 13.188 1 96.75 245 PRO B O 1
ATOM 3930 N N . LEU B 1 246 ? 15.836 6.594 13.188 1 96.31 246 LEU B N 1
ATOM 3931 C CA . LEU B 1 246 ? 16.031 7.176 11.867 1 96.31 246 LEU B CA 1
ATOM 3932 C C . LEU B 1 246 ? 16.719 8.531 11.977 1 96.31 246 LEU B C 1
ATOM 3934 O O . LEU B 1 246 ? 17.141 9.109 10.961 1 96.31 246 LEU B O 1
ATOM 3938 N N . LEU B 1 247 ? 16.859 9.102 13.211 1 95.06 247 LEU B N 1
ATOM 3939 C CA . LEU B 1 247 ? 17.469 10.398 13.438 1 95.06 247 LEU B CA 1
ATOM 3940 C C . LEU B 1 247 ? 18.969 10.258 13.664 1 95.06 247 LEU B C 1
ATOM 3942 O O . LEU B 1 247 ? 19.672 11.25 13.859 1 95.06 247 LEU B O 1
ATOM 3946 N N . LYS B 1 248 ? 19.828 9.414 13.195 1 77.75 248 LYS B N 1
ATOM 3947 C CA . LYS B 1 248 ? 21.266 9.281 13.391 1 77.75 248 LYS B CA 1
ATOM 3948 C C . LYS B 1 248 ? 22.031 10.32 12.586 1 77.75 248 LYS B C 1
ATOM 3950 O O . LYS B 1 248 ? 21.562 10.781 11.539 1 77.75 248 LYS B O 1
#

Foldseek 3Di:
DPPPPPPPVCVVCPPVCCVLFDVFFDFLPPPPADFALDPFDTDPVSVVVLVVVLVVLLVVLLVVCVVLQAAQEEEEEEVQQVVQDPVVCCVLPNRYYYSYYHLDALQNRLVRCVRRPLSRLYQEYEYEHHLSSNRRRHDLVSRLVSLLSSLVVCCVSNVNHAYEYEQQEFFQDPSSLVCRVVSLVSNQVSQVPHPNYHYDYCHVVQDDPPDSHGDQQQFDDDPNDTDGRYGDNVSSVSVSVRCSVVSD/DPPPPPCPVCVVVPPVVCVLFPVFFDFLPPPPADFALDPFDTDPVSVVVLVVVLVVLLVVLLVVCVVLQAAQEEEEEEVQQVVQDPVVCCVLPNRYYYSYYHLDALQNRLVRCVRRPLSRLYQEYEYEHHLSSNRRRHDLVSRLVSLLSSLVVCCVSNVNHAYEYEQQEFFQDPSSLVCRVVSLVSNQVSQVVHPNYHYDYCHVVQDDPPDSHGDQQQFDDDPNDTDGRYGDNVSSVSVSVRCSVVSD

Sequence (496 aa):
MTIFVRVCFFLLLLPSCASLRNAKIVDYYHPNFECVGNLGSRDPDFWTLYQAKYREAIEFYSKENTRIKTAQIVFVGNSLMAGFPPGLLQEEFPGSVNRGIPGDMTELLLGRLESTVFPLKPSYIILEIGGNDIREGKCLDYIESKQREIVSRIRTVLPNAKVILLGIPPVLSGQVNSVSPIVNSALARIAAGSPNFSYLDIWPYFRTKGLPFLREELALEYEGKTDKIHVNENAYKIWAKQIKPLLKMTIFVRVCFFLLLLPSCASLRNAKIVDYYHPNFECVGNLGSRDPDFWTLYQAKYREAIEFYSKENTRIKTAQIVFVGNSLMAGFPPGLLQEEFPGSVNRGIPGDMTELLLGRLESTVFPLKPSYIILEIGGNDIREGKCLDYIESKQREIVSRIRTVLPNAKVILLGIPPVLSGQVNSVSPIVNSALARIAAGSPNFSYLDIWPYFRTKGLPFLREELALEYEGKTDKIHVNENAYKIWAKQIKPLLK

InterPro domains:
  IPR013830 SGNH hydrolase-type esterase domain [PF13472] (79-237)
  IPR036514 SGNH hydrolase superfamily [G3DSA:3.40.50.1110] (48-247)
  IPR051532 Diverse Ester Hydrolysis Enzymes [PTHR30383] (21-245)

Radius of gyration: 24.9 Å; Cα contacts (8 Å, |Δi|>4): 829; chains: 2; bounding box: 43×72×77 Å

Organism: NCBI:txid2484979

Solvent-accessible surface area (backbone atoms only — not comparable to full-atom values): 26887 Å² total; per-residue (Å²): 138,81,78,76,75,75,74,62,80,63,70,64,78,46,55,56,65,69,66,66,39,78,83,65,65,42,51,82,73,43,92,83,56,72,60,31,84,56,97,48,86,56,60,64,72,47,41,53,55,46,51,54,54,50,51,51,50,47,51,51,42,30,55,49,41,70,70,60,48,55,30,57,30,35,38,31,30,14,40,75,45,45,61,53,52,67,68,59,46,44,70,78,37,71,64,49,42,80,55,28,36,70,77,36,29,45,65,59,49,54,70,38,39,73,57,55,47,53,65,24,65,38,50,29,38,42,37,39,67,40,63,49,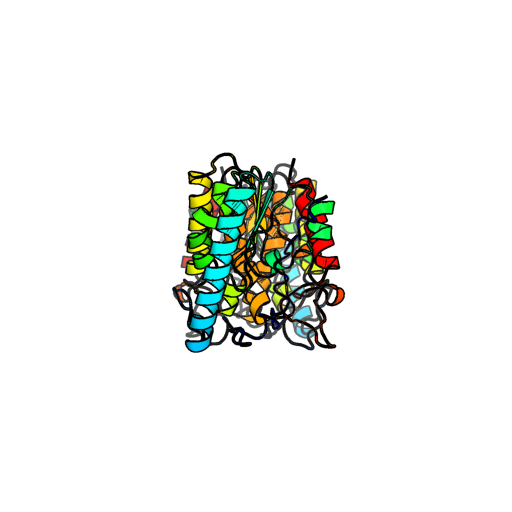35,51,38,57,31,37,12,51,54,46,54,49,49,35,49,50,49,42,53,52,49,44,46,70,78,42,69,78,30,35,33,40,38,40,38,60,62,49,24,67,37,54,52,54,36,38,43,36,41,57,56,33,50,51,48,41,52,54,19,74,75,32,91,56,36,41,60,45,78,46,41,87,78,40,36,30,87,37,46,81,29,29,31,71,90,31,39,23,70,55,95,92,38,75,44,46,70,52,62,29,71,70,41,48,52,51,50,49,65,67,47,56,79,72,68,119,136,80,78,77,75,74,72,62,79,62,69,64,77,46,56,57,66,68,67,66,39,76,84,64,64,42,52,81,74,43,92,83,56,73,61,31,84,57,98,43,82,56,60,64,71,48,43,54,56,47,50,53,53,49,52,51,50,49,51,51,42,30,54,50,40,68,70,60,48,56,28,55,30,34,38,30,30,13,39,76,46,46,59,52,51,67,67,58,46,46,71,79,38,71,65,48,42,79,55,28,38,69,77,35,29,44,67,60,50,55,72,40,37,74,56,56,48,55,65,26,64,36,50,30,37,41,39,38,68,41,62,48,36,51,39,48,32,35,12,51,53,46,54,49,51,34,49,50,49,40,53,51,50,45,45,70,77,41,69,79,30,37,33,38,38,39,38,59,62,50,24,65,37,55,54,53,36,37,43,38,41,55,56,33,52,52,49,39,53,53,20,74,74,32,90,55,37,39,60,44,78,45,41,87,79,42,35,28,85,39,47,81,28,28,32,71,88,34,38,24,69,56,94,92,37,75,43,47,71,51,61,30,71,71,43,50,52,51,51,50,64,66,47,57,78,73,69,117

Nearest PDB structures (foldseek):
  7pzg-assembly1_AAA  TM=8.753E-01  e=7.139E-13  Phocaeicola vulgatus
  7pzh-assembly4_GGG  TM=8.695E-01  e=1.157E-12  Phocaeicola vulgatus
  2hsj-assembly1_D  TM=8.264E-01  e=1.157E-12  Streptococcus pneumoniae TIGR4
  3hp4-assembly1_A  TM=7.301E-01  e=5.646E-07  Pseudoalteromonas sp. 643A
  1jrl-assembly1_A  TM=6.946E-01  e=5.646E-07  Escherichia coli

Secondary structure (DSSP, 8-state):
----------TT----TTTSS-S----TTSTT---BSSS----HHHHHHHHHHHHHHHHHHHHHHHHH---SEEEEESHHHHTS-HHHHHHHSTT-EEEE-TT--HHHHHHHHHHHTGGG--SEEEEE--HHHHHTTB-HHHHHHHHHHHHHHHHHH-TT-EEEEEPPPP-S-HHHHTTHHHHHHHHHHHHHTSTTEEEE--HHHHBPTTSSSB-GGGEEEETTEEEEEEE-HHHHHHHHHHHGGG--/----------TT----TTTTS-SPPP-TTSTT---BSSS----HHHHHHHHHHHHHHHHHHHHHHHHH---SEEEEESHHHHTS-HHHHHHHSTT-EEEE-TT--HHHHHHHHHHHTGGG--SEEEEE--HHHHHTTB-HHHHHHHHHHHHHHHHHH-TT-EEEEEPPPP-S-HHHHTTHHHHHHHHHHHHHTSTTEEEE--HHHHBPTTSSSB-GGGEEEETTEEEEEEE-HHHHHHHHHHHGGG--

pLDDT: mean 90.06, std 18.63, range [26.47, 98.94]